Protein AF-A0A163LPB7-F1 (afdb_monomer)

Radius of gyration: 35.56 Å; Cα contacts (8 Å, |Δi|>4): 806; chains: 1; bounding box: 101×109×84 Å

pLDDT: mean 83.81, std 19.21, range [30.3, 98.81]

Secondary structure (DSSP, 8-state):
-HHHHHHHHHHHHHHHHHHHHHHHHHHHHHHHHHHHHHS--BTT--HHHHHHHHHHHHHTT--EEES-TT-TT-EEEEEEESS-EEEEEE---BBTTTBSTT-HHHHHHHHHHHHHHHHHHHHHHT-SEEEEEEE---TTTT-HHHHHHHTT-S-TTEEEEEEEEE--HHHH-SSTTS-SEEEE----EEEEEEEEEE-B--BTTT-GGG-B-HHHHHHHHHHHHHHHGGGS-TT-EEEEEEEE--S-TTB---EEEEEEEEEESSHHHHHHHHHHHHHHHHHHHHHHTPEEEEEEPPPBPPP---HHHHHHHHHHHHHTT--EEEE--S------THHHHHHHS-EEEEEE--S---S-TTSPPPPPPPPPPPPP----PPPPPPPPPPPPHHHHHHHHHHHHHHHHHHHHHHHHHHHHHHHHHHHHHHHHHHHHHHHHHHHHHHHHHHHHHHHHHHHHHHHHHHHHHTS------

Structure (mmCIF, N/CA/C/O backbone):
data_AF-A0A163LPB7-F1
#
_entry.id   AF-A0A163LPB7-F1
#
loop_
_atom_site.group_PDB
_atom_site.id
_atom_site.type_symbol
_atom_site.label_atom_id
_atom_site.label_alt_id
_atom_site.label_comp_id
_atom_site.label_asym_id
_atom_site.label_entity_id
_atom_site.label_seq_id
_atom_site.pdbx_PDB_ins_code
_atom_site.Cartn_x
_atom_site.Cartn_y
_atom_site.Cartn_z
_atom_site.occupancy
_atom_site.B_iso_or_equiv
_atom_site.auth_seq_id
_atom_site.auth_comp_id
_atom_site.auth_asym_id
_atom_site.auth_atom_id
_atom_site.pdbx_PDB_model_num
ATOM 1 N N . MET A 1 1 ? -35.235 18.318 21.978 1.00 44.47 1 MET A N 1
ATOM 2 C CA . MET A 1 1 ? -34.161 18.468 22.989 1.00 44.47 1 MET A CA 1
ATOM 3 C C . MET A 1 1 ? -33.847 17.168 23.742 1.00 44.47 1 MET A C 1
ATOM 5 O O . MET A 1 1 ? -32.680 16.948 24.021 1.00 44.47 1 MET A O 1
ATOM 9 N N . GLY A 1 2 ? -34.813 16.271 24.009 1.00 43.28 2 GLY A N 1
ATOM 10 C CA . GLY A 1 2 ? -34.555 15.006 24.730 1.00 43.28 2 GLY A CA 1
ATOM 11 C C . GLY A 1 2 ? -33.646 13.982 24.024 1.00 43.28 2 GLY A C 1
ATOM 12 O O . GLY A 1 2 ? -32.804 13.388 24.683 1.00 43.28 2 GLY A O 1
ATOM 13 N N . SER A 1 3 ? -33.740 13.809 22.697 1.00 51.72 3 SER A N 1
ATOM 14 C CA . SER A 1 3 ? -32.984 12.768 21.963 1.00 51.72 3 SER A CA 1
ATOM 15 C C . SER A 1 3 ? -31.506 13.093 21.685 1.00 51.72 3 SER A C 1
ATOM 17 O O . SER A 1 3 ? -30.689 12.191 21.513 1.00 51.72 3 SER A O 1
ATOM 19 N N . GLN A 1 4 ? -31.134 14.376 21.638 1.00 51.25 4 GLN A N 1
ATOM 20 C CA . GLN A 1 4 ? -29.737 14.792 21.444 1.00 51.25 4 GLN A CA 1
ATOM 21 C C . GLN A 1 4 ? -28.912 14.651 22.733 1.00 51.25 4 GLN A C 1
ATOM 23 O O . GLN A 1 4 ? -27.733 14.309 22.661 1.00 51.25 4 GLN A O 1
ATOM 28 N N . ASN A 1 5 ? -29.532 14.852 23.903 1.00 58.31 5 ASN A N 1
ATOM 29 C CA . ASN A 1 5 ? -28.874 14.652 25.197 1.00 58.31 5 ASN A CA 1
ATOM 30 C C . ASN A 1 5 ? -28.609 13.168 25.488 1.00 58.31 5 ASN A C 1
ATOM 32 O O . ASN A 1 5 ? -27.551 12.842 26.015 1.00 58.31 5 ASN A O 1
ATOM 36 N N . THR A 1 6 ? -29.506 12.263 25.085 1.00 62.94 6 THR A N 1
ATOM 37 C CA . THR A 1 6 ? -29.306 10.813 25.251 1.00 62.94 6 THR A CA 1
ATOM 38 C C . THR A 1 6 ? -28.195 10.264 24.355 1.00 62.94 6 THR A C 1
ATOM 40 O O . THR A 1 6 ? -27.442 9.397 24.781 1.00 62.94 6 THR A O 1
ATOM 43 N N . CYS A 1 7 ? -28.047 10.789 23.133 1.00 64.69 7 CYS A N 1
ATOM 44 C CA . CYS A 1 7 ? -26.967 10.390 22.224 1.00 64.69 7 CYS A CA 1
ATOM 45 C C . CYS A 1 7 ? -25.590 10.855 22.731 1.00 64.69 7 CYS A C 1
ATOM 47 O O . CYS A 1 7 ? -24.638 10.078 22.742 1.00 64.69 7 CYS A O 1
ATOM 49 N N . LYS A 1 8 ? -25.492 12.098 23.225 1.00 72.38 8 LYS A N 1
ATOM 50 C CA . LYS A 1 8 ? -24.254 12.616 23.831 1.00 72.38 8 LYS A CA 1
ATOM 51 C C . LYS A 1 8 ? -23.832 11.831 25.075 1.00 72.38 8 LYS A C 1
ATOM 53 O O . LYS A 1 8 ? -22.656 11.521 25.213 1.00 72.38 8 LYS A O 1
ATOM 58 N N . ASP A 1 9 ? -24.777 11.486 25.947 1.00 78.06 9 ASP A N 1
ATOM 59 C CA . ASP A 1 9 ? -24.501 10.688 27.148 1.00 78.06 9 ASP A CA 1
ATOM 60 C C . ASP A 1 9 ? -24.042 9.258 26.804 1.00 78.06 9 ASP A C 1
ATOM 62 O O . ASP A 1 9 ? -23.112 8.734 27.415 1.00 78.06 9 ASP A O 1
ATOM 66 N N . ALA A 1 10 ? -24.633 8.640 25.774 1.00 78.69 10 ALA A N 1
ATOM 67 C CA . ALA A 1 10 ? -24.192 7.337 25.278 1.00 78.69 10 ALA A CA 1
ATOM 68 C C . ALA A 1 10 ? -22.762 7.382 24.712 1.00 78.69 10 ALA A C 1
ATOM 70 O O . ALA A 1 10 ? -21.959 6.510 25.036 1.00 78.69 10 ALA A O 1
ATOM 71 N N . LEU A 1 11 ? -22.425 8.414 23.930 1.00 82.38 11 LEU A N 1
ATOM 72 C CA . LEU A 1 11 ? -21.077 8.603 23.384 1.00 82.38 11 LEU A CA 1
ATOM 73 C C . LEU A 1 11 ? -20.025 8.782 24.484 1.00 82.38 11 LEU A C 1
ATOM 75 O O . LEU A 1 11 ? -18.964 8.167 24.420 1.00 82.38 11 LEU A O 1
ATOM 79 N N . GLU A 1 12 ? -20.316 9.575 25.515 1.00 84.38 12 GLU A N 1
ATOM 80 C CA . GLU A 1 12 ? -19.371 9.782 26.616 1.00 84.38 12 GLU A CA 1
ATOM 81 C C . GLU A 1 12 ? -19.152 8.496 27.428 1.00 84.38 12 GLU A C 1
ATOM 83 O O . GLU A 1 12 ? -18.019 8.130 27.738 1.00 84.38 12 GLU A O 1
ATOM 88 N N . LYS A 1 13 ? -20.221 7.732 27.687 1.00 86.94 13 LYS A N 1
ATOM 89 C CA . LYS A 1 13 ? -20.110 6.399 28.300 1.00 86.94 13 LYS A CA 1
ATOM 90 C C . LYS A 1 13 ? -19.302 5.436 27.430 1.00 86.94 13 LYS A C 1
ATOM 92 O O . LYS A 1 13 ? -18.442 4.730 27.953 1.00 86.94 13 LYS A O 1
ATOM 97 N N . SER A 1 14 ? -19.515 5.453 26.113 1.00 88.69 14 SER A N 1
ATOM 98 C CA . SER A 1 14 ? -18.730 4.655 25.166 1.00 88.69 14 SER A CA 1
ATOM 99 C C . SER A 1 14 ? -17.243 5.012 25.218 1.00 88.69 14 SER A C 1
ATOM 101 O O . SER A 1 14 ? -16.417 4.107 25.217 1.00 88.69 14 SER A O 1
ATOM 103 N N . ARG A 1 15 ? -16.875 6.296 25.340 1.00 87.12 15 ARG A N 1
ATOM 104 C CA . ARG A 1 15 ? -15.466 6.716 25.480 1.00 87.12 15 ARG A CA 1
ATOM 105 C C . ARG A 1 15 ? -14.807 6.130 26.726 1.00 87.12 15 ARG A C 1
ATOM 107 O O . ARG A 1 15 ? -13.676 5.656 26.649 1.00 87.12 15 ARG A O 1
ATOM 114 N N . VAL A 1 16 ? -15.517 6.110 27.856 1.00 89.81 16 VAL A N 1
ATOM 115 C CA . VAL A 1 16 ? -15.021 5.498 29.101 1.00 89.81 16 VAL A CA 1
ATOM 116 C C . VAL A 1 16 ? -14.830 3.987 28.939 1.00 89.81 16 VAL A C 1
ATOM 118 O O . VAL A 1 16 ? -13.805 3.446 29.364 1.00 89.81 16 VAL A O 1
ATOM 121 N N . ILE A 1 17 ? -15.778 3.300 28.293 1.00 92.94 17 ILE A N 1
ATOM 122 C CA . ILE A 1 17 ? -15.673 1.859 28.013 1.00 92.94 17 ILE A CA 1
ATOM 123 C C . ILE A 1 17 ? -14.484 1.582 27.093 1.00 92.94 17 ILE A C 1
ATOM 125 O O . ILE A 1 17 ? -13.668 0.718 27.396 1.00 92.94 17 ILE A O 1
ATOM 129 N N . VAL A 1 18 ? -14.335 2.351 26.014 1.00 91.00 18 VAL A N 1
ATOM 130 C CA . VAL A 1 18 ? -13.219 2.220 25.071 1.00 91.00 18 VAL A CA 1
ATOM 131 C C . VAL A 1 18 ? -11.880 2.394 25.787 1.00 91.00 18 VAL A C 1
ATOM 133 O O . VAL A 1 18 ? -11.026 1.515 25.694 1.00 91.00 18 VAL A O 1
ATOM 136 N N . ALA A 1 19 ? -11.708 3.474 26.554 1.00 89.12 19 ALA A N 1
ATOM 137 C CA . ALA A 1 19 ? -10.457 3.749 27.260 1.00 89.12 19 ALA A CA 1
ATOM 138 C C . ALA A 1 19 ? -10.112 2.652 28.280 1.00 89.12 19 ALA A C 1
ATOM 140 O O . ALA A 1 19 ? -8.990 2.150 28.291 1.00 89.12 19 ALA A O 1
ATOM 141 N N . SER A 1 20 ? -11.084 2.235 29.097 1.00 94.06 20 SER A N 1
ATOM 142 C CA . SER A 1 20 ? -10.870 1.181 30.098 1.00 94.06 20 SER A CA 1
ATOM 143 C C . SER A 1 20 ? -10.610 -0.194 29.476 1.00 94.06 20 SER A C 1
ATOM 145 O O . SER A 1 20 ? -9.792 -0.949 29.998 1.00 94.06 20 SER A O 1
ATOM 147 N N . THR A 1 21 ? -11.243 -0.506 28.340 1.00 96.06 21 THR A N 1
ATOM 148 C CA . THR A 1 21 ? -11.001 -1.753 27.595 1.00 96.06 21 THR A CA 1
ATOM 149 C C . THR A 1 21 ? -9.580 -1.791 27.042 1.00 96.06 21 THR A C 1
ATOM 151 O O . THR A 1 21 ? -8.904 -2.812 27.157 1.00 96.06 21 THR A O 1
ATOM 154 N N . ILE A 1 22 ? -9.101 -0.675 26.484 1.00 93.38 22 ILE A N 1
ATOM 155 C CA . ILE A 1 22 ? -7.730 -0.568 25.970 1.00 93.38 22 ILE A CA 1
ATOM 156 C C . ILE A 1 22 ? -6.716 -0.670 27.117 1.00 93.38 22 ILE A C 1
ATOM 158 O O . ILE A 1 22 ? -5.790 -1.472 27.016 1.00 93.38 22 ILE A O 1
ATOM 162 N N . ASP A 1 23 ? -6.919 0.057 28.225 1.00 94.31 23 ASP A N 1
ATOM 163 C CA . ASP A 1 23 ? -6.049 -0.017 29.412 1.00 94.31 23 ASP A CA 1
ATOM 164 C C . ASP A 1 23 ? -5.970 -1.462 29.960 1.00 94.31 23 ASP A C 1
ATOM 166 O O . ASP A 1 23 ? -4.896 -1.937 30.329 1.00 94.31 23 ASP A O 1
ATOM 170 N N . ALA A 1 24 ? -7.088 -2.199 29.977 1.00 96.06 24 ALA A N 1
ATOM 171 C CA . ALA A 1 24 ? -7.117 -3.596 30.416 1.00 96.06 24 ALA A CA 1
ATOM 172 C C . ALA A 1 24 ? -6.417 -4.558 29.434 1.00 96.06 24 ALA A C 1
ATOM 174 O O . ALA A 1 24 ? -5.848 -5.570 29.851 1.00 96.06 24 ALA A O 1
ATOM 175 N N . ALA A 1 25 ? -6.449 -4.253 28.135 1.00 95.69 25 ALA A N 1
ATOM 176 C CA . ALA A 1 25 ? -5.831 -5.061 27.088 1.00 95.69 25 ALA A CA 1
ATOM 177 C C . ALA A 1 25 ? -4.336 -4.759 26.867 1.00 95.69 25 ALA A C 1
ATOM 179 O O . ALA A 1 25 ? -3.659 -5.548 26.201 1.00 95.69 25 ALA A O 1
ATOM 180 N N . ASP A 1 26 ? -3.809 -3.671 27.441 1.00 93.69 26 ASP A N 1
ATOM 181 C CA . ASP A 1 26 ? -2.467 -3.119 27.199 1.00 93.69 26 ASP A CA 1
ATOM 182 C C . ASP A 1 26 ? -1.349 -4.174 27.224 1.00 93.69 26 ASP A C 1
ATOM 184 O O . ASP A 1 26 ? -0.587 -4.324 26.268 1.00 93.69 26 ASP A O 1
ATOM 188 N N . THR A 1 27 ? -1.304 -5.009 28.266 1.00 97.25 27 THR A N 1
ATOM 189 C CA . THR A 1 27 ? -0.276 -6.059 28.382 1.00 97.25 27 THR A CA 1
ATOM 190 C C . THR A 1 27 ? -0.357 -7.089 27.248 1.00 97.25 27 THR A C 1
ATOM 192 O O . THR A 1 27 ? 0.671 -7.595 26.794 1.00 97.25 27 THR A O 1
ATOM 195 N N . GLY A 1 28 ? -1.564 -7.436 26.794 1.00 97.56 28 GLY A N 1
ATOM 196 C CA . GLY A 1 28 ? -1.770 -8.355 25.673 1.00 97.56 28 GLY A CA 1
ATOM 197 C C . GLY A 1 28 ? -1.369 -7.721 24.343 1.00 97.56 28 GLY A C 1
ATOM 198 O O . GLY A 1 28 ? -0.601 -8.315 23.585 1.00 97.56 28 GLY A O 1
ATOM 199 N N . LEU A 1 29 ? -1.804 -6.482 24.114 1.00 97.44 29 LEU A N 1
ATOM 200 C CA . LEU A 1 29 ? -1.470 -5.690 22.931 1.00 97.44 29 LEU A CA 1
ATOM 201 C C . LEU A 1 29 ? 0.044 -5.487 22.797 1.00 97.44 29 LEU A C 1
ATOM 203 O O . LEU A 1 29 ? 0.609 -5.742 21.735 1.00 97.44 29 LEU A O 1
ATOM 207 N N . HIS A 1 30 ? 0.735 -5.133 23.883 1.00 97.38 30 HIS A N 1
ATOM 208 C CA . HIS A 1 30 ? 2.188 -4.962 23.881 1.00 97.38 30 HIS A CA 1
ATOM 209 C C . HIS A 1 30 ? 2.929 -6.281 23.598 1.00 97.38 30 HIS A C 1
ATOM 211 O O . HIS A 1 30 ? 3.980 -6.284 22.950 1.00 97.38 30 HIS A O 1
ATOM 217 N N . LYS A 1 31 ? 2.410 -7.425 24.065 1.00 98.19 31 LYS A N 1
ATOM 218 C CA . LYS A 1 31 ? 2.990 -8.739 23.740 1.00 98.19 31 LYS A CA 1
ATOM 219 C C . LYS A 1 31 ? 2.866 -9.051 22.251 1.00 98.19 31 LYS A C 1
ATOM 221 O O . LYS A 1 31 ? 3.859 -9.464 21.658 1.00 98.19 31 LYS A O 1
ATOM 226 N N . VAL A 1 32 ? 1.694 -8.815 21.655 1.00 98.31 32 VAL A N 1
ATOM 227 C CA . VAL A 1 32 ? 1.476 -8.980 20.208 1.00 98.31 32 VAL A CA 1
ATOM 228 C C . VAL A 1 32 ? 2.399 -8.050 19.426 1.00 98.31 32 VAL A C 1
ATOM 230 O O . VAL A 1 32 ? 3.151 -8.520 18.576 1.00 98.31 32 VAL A O 1
ATOM 233 N N . ASN A 1 33 ? 2.424 -6.759 19.766 1.00 98.12 33 ASN A N 1
ATOM 234 C CA . ASN A 1 33 ? 3.271 -5.775 19.097 1.00 98.12 33 ASN A CA 1
ATOM 235 C C . ASN A 1 33 ? 4.748 -6.184 19.098 1.00 98.12 33 ASN A C 1
ATOM 237 O O . ASN A 1 33 ? 5.393 -6.194 18.050 1.00 98.12 33 ASN A O 1
ATOM 241 N N . LYS A 1 34 ? 5.268 -6.553 20.276 1.00 97.81 34 LYS A N 1
ATOM 242 C CA . LYS A 1 34 ? 6.659 -6.974 20.434 1.00 97.81 34 LYS A CA 1
ATOM 243 C C . LYS A 1 34 ? 6.948 -8.235 19.626 1.00 97.81 34 LYS A C 1
ATOM 245 O O . LYS A 1 34 ? 7.989 -8.290 18.986 1.00 97.81 34 LYS A O 1
ATOM 250 N N . ALA A 1 35 ? 6.044 -9.215 19.640 1.00 98.19 35 ALA A N 1
ATOM 251 C CA . ALA A 1 35 ? 6.213 -10.456 18.892 1.00 98.19 35 ALA A CA 1
ATOM 252 C C . ALA A 1 35 ? 6.293 -10.211 17.379 1.00 98.19 35 ALA A C 1
ATOM 254 O O . ALA A 1 35 ? 7.207 -10.736 16.748 1.00 98.19 35 ALA A O 1
ATOM 255 N N . LEU A 1 36 ? 5.395 -9.390 16.823 1.00 97.56 36 LEU A N 1
ATOM 256 C CA . LEU A 1 36 ? 5.439 -8.981 15.414 1.00 97.56 36 LEU A CA 1
ATOM 257 C C . LEU A 1 36 ? 6.748 -8.242 15.111 1.00 97.56 36 LEU A C 1
ATOM 259 O O . LEU A 1 36 ? 7.497 -8.640 14.228 1.00 97.56 36 LEU A O 1
ATOM 263 N N . HIS A 1 37 ? 7.084 -7.226 15.912 1.00 97.12 37 HIS A N 1
ATOM 264 C CA . HIS A 1 37 ? 8.291 -6.424 15.706 1.00 97.12 37 HIS A CA 1
ATOM 265 C C . HIS A 1 37 ? 9.581 -7.261 15.690 1.00 97.12 37 HIS A C 1
ATOM 267 O O . HIS A 1 37 ? 10.480 -6.995 14.898 1.00 97.12 37 HIS A O 1
ATOM 273 N N . THR A 1 38 ? 9.700 -8.263 16.568 1.00 96.94 38 THR A N 1
ATOM 274 C CA . THR A 1 38 ? 10.905 -9.105 16.655 1.00 96.94 38 THR A CA 1
ATOM 275 C C . THR A 1 38 ? 10.963 -10.223 15.617 1.00 96.94 38 THR A C 1
ATOM 277 O O . THR A 1 38 ? 12.021 -10.829 15.473 1.00 96.94 38 THR A O 1
ATOM 280 N N . ASN A 1 39 ? 9.862 -10.517 14.921 1.00 97.31 39 ASN A N 1
ATOM 281 C CA . ASN A 1 39 ? 9.778 -11.590 13.927 1.00 97.31 39 ASN A CA 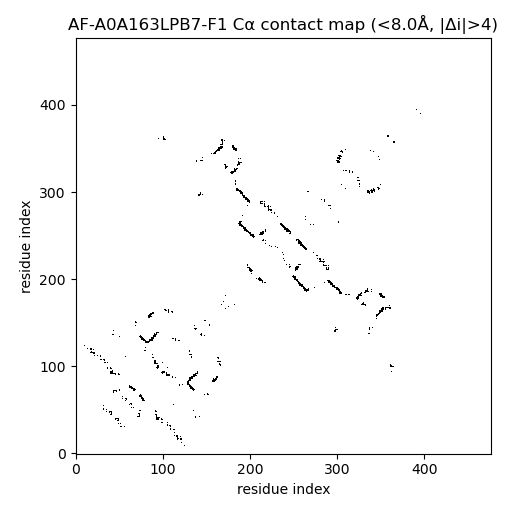1
ATOM 282 C C . ASN A 1 39 ? 9.173 -11.043 12.621 1.00 97.31 39 ASN A C 1
ATOM 284 O O . ASN A 1 39 ? 8.054 -11.417 12.270 1.00 97.31 39 ASN A O 1
ATOM 288 N N . PRO A 1 40 ? 9.877 -10.127 11.930 1.00 97.19 40 PRO A N 1
ATOM 289 C CA . PRO A 1 40 ? 9.374 -9.529 10.702 1.00 97.19 40 PRO A CA 1
ATOM 290 C C . PRO A 1 40 ? 9.260 -10.576 9.589 1.00 97.19 40 PRO A C 1
ATOM 292 O O . PRO A 1 40 ? 10.214 -11.305 9.312 1.00 97.19 40 PRO A O 1
ATOM 295 N N . GLU A 1 41 ? 8.116 -10.602 8.911 1.00 97.75 41 GLU A N 1
ATOM 296 C CA . GLU A 1 41 ? 7.845 -11.480 7.771 1.00 97.75 41 GLU A CA 1
ATOM 297 C C . GLU A 1 41 ? 7.434 -10.657 6.549 1.00 97.75 41 GLU A C 1
ATOM 299 O O . GLU A 1 41 ? 6.733 -9.654 6.666 1.00 97.75 41 GLU A O 1
ATOM 304 N N . LEU A 1 42 ? 7.890 -11.069 5.368 1.00 97.25 42 LEU A N 1
ATOM 305 C CA . LEU A 1 42 ? 7.667 -10.329 4.127 1.00 97.25 42 LEU A CA 1
ATOM 306 C C . LEU A 1 42 ? 6.251 -10.527 3.582 1.00 97.25 42 LEU A C 1
ATOM 308 O O . LEU A 1 42 ? 5.546 -11.461 3.961 1.00 97.25 42 LEU A O 1
ATOM 312 N N . ALA A 1 43 ? 5.889 -9.680 2.619 1.00 96.12 43 ALA A N 1
ATOM 313 C CA . ALA A 1 43 ? 4.654 -9.770 1.853 1.00 96.12 43 ALA A CA 1
ATOM 314 C C . ALA A 1 43 ? 4.313 -11.219 1.427 1.00 96.12 43 ALA A C 1
ATOM 316 O O . ALA A 1 43 ? 5.097 -11.876 0.736 1.00 96.12 43 ALA A O 1
ATOM 317 N N . TYR A 1 44 ? 3.119 -11.681 1.809 1.00 97.19 44 TYR A N 1
ATOM 318 C CA . TYR A 1 44 ? 2.566 -13.033 1.621 1.00 97.19 44 TYR A CA 1
ATOM 319 C C . TYR A 1 44 ? 3.255 -14.174 2.380 1.00 97.19 44 TYR A C 1
ATOM 321 O O . TYR A 1 44 ? 2.950 -15.339 2.129 1.00 97.19 44 TYR A O 1
ATOM 329 N N . GLN A 1 45 ? 4.172 -13.867 3.292 1.00 97.75 45 GLN A N 1
ATOM 330 C CA . GLN A 1 45 ? 4.865 -14.844 4.136 1.00 97.75 45 GLN A CA 1
ATOM 331 C C . GLN A 1 45 ? 4.605 -14.601 5.627 1.00 97.75 45 GLN A C 1
ATOM 333 O O . GLN A 1 45 ? 5.283 -15.185 6.465 1.00 97.75 45 GLN A O 1
ATOM 338 N N . GLU A 1 46 ? 3.627 -13.758 5.964 1.00 97.75 46 GLU A N 1
ATOM 339 C CA . GLU A 1 46 ? 3.303 -13.277 7.312 1.00 97.75 46 GLU A CA 1
ATOM 340 C C . GLU A 1 46 ? 2.598 -14.326 8.198 1.00 97.75 46 GLU A C 1
ATOM 342 O O . GLU A 1 46 ? 1.594 -14.044 8.860 1.00 97.75 46 GLU A O 1
ATOM 347 N N . HIS A 1 47 ? 3.069 -15.574 8.182 1.00 98.50 47 HIS A N 1
ATOM 348 C CA . HIS A 1 47 ? 2.436 -16.698 8.867 1.00 98.50 47 HIS A CA 1
ATOM 349 C C . HIS A 1 47 ? 2.529 -16.597 10.395 1.00 98.50 47 HIS A C 1
ATOM 351 O O . HIS A 1 47 ? 1.546 -16.881 11.088 1.00 98.50 47 HIS A O 1
ATOM 357 N N . PHE A 1 48 ? 3.678 -16.186 10.934 1.00 98.56 48 PHE A N 1
ATOM 358 C CA . PHE A 1 48 ? 3.867 -15.934 12.359 1.00 98.56 48 PHE A CA 1
ATOM 359 C C . PHE A 1 48 ? 3.020 -14.750 12.828 1.00 98.56 48 PHE A C 1
ATOM 361 O O . PHE A 1 48 ? 2.328 -14.865 13.847 1.00 98.56 48 PHE A O 1
ATOM 368 N N . ALA A 1 49 ? 3.021 -13.637 12.088 1.00 98.31 49 ALA A N 1
ATOM 369 C CA . ALA A 1 49 ? 2.198 -12.474 12.418 1.00 98.31 49 ALA A CA 1
ATOM 370 C C . ALA A 1 49 ? 0.702 -12.833 12.402 1.00 98.31 49 ALA A C 1
ATOM 372 O O . ALA A 1 49 ? 0.003 -12.623 13.398 1.00 98.31 49 ALA A O 1
ATOM 373 N N . HIS A 1 50 ? 0.232 -13.481 11.332 1.00 98.75 50 HIS A N 1
ATOM 374 C CA . HIS A 1 50 ? -1.137 -13.985 11.207 1.00 98.75 50 HIS A CA 1
ATOM 375 C C . HIS A 1 50 ? -1.516 -14.907 12.375 1.00 98.75 50 HIS A C 1
ATOM 377 O O . HIS A 1 50 ? -2.546 -14.712 13.028 1.00 98.75 50 HIS A O 1
ATOM 383 N N . GLN A 1 51 ? -0.687 -15.905 12.692 1.00 98.75 51 GLN A N 1
ATOM 384 C CA . GLN A 1 51 ? -0.981 -16.837 13.779 1.00 98.75 51 GLN A CA 1
ATOM 385 C C . GLN A 1 51 ? -0.998 -16.133 15.141 1.00 98.75 51 GLN A C 1
ATOM 387 O O . GLN A 1 51 ? -1.860 -16.438 15.968 1.00 98.75 51 GLN A O 1
ATOM 392 N N . THR A 1 52 ? -0.095 -15.180 15.374 1.00 98.75 52 THR A N 1
ATOM 393 C CA . THR A 1 52 ? -0.018 -14.407 16.622 1.00 98.75 52 THR A CA 1
ATOM 394 C C . THR A 1 52 ? -1.278 -13.570 16.830 1.00 98.75 52 THR A C 1
ATOM 396 O O . THR A 1 52 ? -1.912 -13.668 17.883 1.00 98.75 52 THR A O 1
ATOM 399 N N . ILE A 1 53 ? -1.687 -12.800 15.815 1.00 98.75 53 ILE A N 1
ATOM 400 C CA . ILE A 1 53 ? -2.874 -11.937 15.886 1.00 98.75 53 ILE A CA 1
ATOM 401 C C . ILE A 1 53 ? -4.139 -12.778 16.072 1.00 98.75 53 ILE A C 1
ATOM 403 O O . ILE A 1 53 ? -4.931 -12.537 16.985 1.00 98.75 53 ILE A O 1
ATOM 407 N N . THR A 1 54 ? -4.320 -13.799 15.233 1.00 98.81 54 THR A N 1
ATOM 408 C CA . THR A 1 54 ? -5.540 -14.613 15.254 1.00 98.81 54 THR A CA 1
ATOM 409 C C . THR A 1 54 ? -5.668 -15.423 16.542 1.00 98.81 54 THR A C 1
ATOM 411 O O . THR A 1 54 ? -6.774 -15.567 17.063 1.00 98.81 54 THR A O 1
ATOM 414 N N . SER A 1 55 ? -4.557 -15.907 17.107 1.00 98.75 55 SER A N 1
ATOM 415 C CA . SER A 1 55 ? -4.564 -16.598 18.404 1.00 98.75 55 SER A CA 1
ATOM 416 C C . SER A 1 55 ? -4.904 -15.650 19.550 1.00 98.75 55 SER A C 1
ATOM 418 O O . SER A 1 55 ? -5.675 -16.024 20.432 1.00 98.75 55 SER A O 1
ATOM 420 N N . TYR A 1 56 ? -4.383 -14.419 19.527 1.00 98.75 56 TYR A N 1
ATOM 421 C CA . TYR A 1 56 ? -4.719 -13.414 20.532 1.00 98.75 56 TYR A CA 1
ATOM 422 C C . TYR A 1 56 ? -6.210 -13.061 20.497 1.00 98.75 56 TYR A C 1
ATOM 424 O O . TYR A 1 56 ? -6.878 -13.171 21.523 1.00 98.75 56 TYR A O 1
ATOM 432 N N . LEU A 1 57 ? -6.765 -12.750 19.322 1.00 98.75 57 LEU A N 1
ATOM 433 C CA . LEU A 1 57 ? -8.199 -12.479 19.166 1.00 98.75 57 LEU A CA 1
ATOM 434 C C . LEU A 1 57 ? -9.065 -13.674 19.601 1.00 98.75 57 LEU A C 1
ATOM 436 O O . LEU A 1 57 ? -10.030 -13.496 20.342 1.00 98.75 57 LEU A O 1
ATOM 440 N N . SER A 1 58 ? -8.683 -14.899 19.225 1.00 98.62 58 SER A N 1
ATOM 441 C CA . SER A 1 58 ? -9.397 -16.115 19.652 1.00 98.62 58 SER A CA 1
ATOM 442 C C . SER A 1 58 ? -9.360 -16.296 21.174 1.00 98.62 58 SER A C 1
ATOM 444 O O . SER A 1 58 ? -10.352 -16.700 21.773 1.00 98.62 58 SER A O 1
ATOM 446 N N . SER A 1 59 ? -8.239 -15.959 21.827 1.00 98.25 59 SER A N 1
ATOM 447 C CA . SER A 1 59 ? -8.106 -16.042 23.291 1.00 98.25 59 SER A CA 1
ATOM 448 C C . SER A 1 59 ? -9.015 -15.064 24.044 1.00 98.25 59 SER A C 1
ATOM 450 O O . SER A 1 59 ? -9.349 -15.307 25.201 1.00 98.25 59 SER A O 1
ATOM 452 N N . LEU A 1 60 ? -9.449 -13.990 23.377 1.00 97.69 60 LEU A N 1
ATOM 453 C CA . LEU A 1 60 ? -10.441 -13.041 23.886 1.00 97.69 60 LEU A CA 1
ATOM 454 C C . LEU A 1 60 ? -11.889 -13.486 23.602 1.00 97.69 60 LEU A C 1
ATOM 456 O O . LEU A 1 60 ? -12.826 -12.799 24.001 1.00 97.69 60 LEU A O 1
ATOM 460 N N . GLY A 1 61 ? -12.082 -14.631 22.939 1.00 97.81 61 GLY A N 1
ATOM 461 C CA . GLY A 1 61 ? -13.394 -15.214 22.653 1.00 97.81 61 GLY A CA 1
ATOM 462 C C . GLY A 1 61 ? -14.042 -14.753 21.346 1.00 97.81 61 GLY A C 1
ATOM 463 O O . GLY A 1 61 ? -15.226 -15.019 21.145 1.00 97.81 61 GLY A O 1
ATOM 464 N N . PHE A 1 62 ? -13.308 -14.076 20.458 1.00 98.31 62 PHE A N 1
ATOM 465 C CA . PHE A 1 62 ? -13.816 -13.731 19.128 1.00 98.31 62 PHE A CA 1
ATOM 466 C C . PHE A 1 62 ? -13.791 -14.940 18.186 1.00 98.31 62 PHE A C 1
ATOM 468 O O . PHE A 1 62 ? -12.845 -15.729 18.206 1.00 98.31 62 PHE A O 1
ATOM 475 N N . ASP A 1 63 ? -14.804 -15.052 17.324 1.00 98.00 63 ASP A N 1
ATOM 476 C CA . ASP A 1 63 ? -14.819 -16.022 16.226 1.00 98.00 63 ASP A CA 1
ATOM 477 C C . ASP A 1 63 ? -13.926 -15.517 15.085 1.00 98.00 63 ASP A C 1
ATOM 479 O O . ASP A 1 63 ? -14.298 -14.617 14.325 1.00 98.00 63 ASP A O 1
ATOM 483 N N . VAL A 1 64 ? -12.704 -16.048 15.019 1.00 98.69 64 VAL A N 1
ATOM 484 C CA . VAL A 1 64 ? -11.693 -15.640 14.041 1.00 98.69 64 VAL A CA 1
ATOM 485 C C . VAL A 1 64 ? -11.654 -16.634 12.890 1.00 98.69 64 VAL A C 1
ATOM 487 O O . VAL A 1 64 ? -11.194 -17.769 13.039 1.00 98.69 64 VAL A O 1
ATOM 490 N N . LYS A 1 65 ? -12.041 -16.179 11.701 1.00 98.69 65 LYS A N 1
ATOM 491 C CA . LYS A 1 65 ? -11.853 -16.931 10.462 1.00 98.69 65 LYS A CA 1
ATOM 492 C C . LYS A 1 65 ? -10.445 -16.675 9.938 1.00 98.69 65 LYS A C 1
ATOM 494 O O . LYS A 1 65 ? -10.098 -15.547 9.593 1.00 98.69 65 LYS A O 1
ATOM 499 N N . LYS A 1 66 ? -9.634 -17.727 9.890 1.00 98.56 66 LYS A N 1
ATOM 500 C CA . LYS A 1 66 ? -8.258 -17.710 9.373 1.00 98.56 66 LYS A CA 1
ATOM 501 C C . LYS A 1 66 ? -8.225 -18.057 7.886 1.00 98.56 66 LYS A C 1
ATOM 503 O O . LYS A 1 66 ? -9.140 -18.726 7.409 1.00 98.56 66 LYS A O 1
ATOM 508 N N . HIS A 1 67 ? -7.152 -17.672 7.194 1.00 98.12 67 HIS A N 1
ATOM 509 C CA . HIS A 1 67 ? -6.896 -18.036 5.791 1.00 98.12 67 HIS A CA 1
ATOM 510 C C . HIS A 1 67 ? -8.063 -17.663 4.863 1.00 98.12 67 HIS A C 1
ATOM 512 O O . HIS A 1 67 ? -8.576 -18.471 4.086 1.00 98.12 67 HIS A O 1
ATOM 518 N N . THR A 1 68 ? -8.569 -16.446 5.030 1.00 98.06 68 THR A N 1
ATOM 519 C CA . THR A 1 68 ? -9.784 -15.987 4.351 1.00 98.06 68 THR A CA 1
ATOM 520 C C . THR A 1 68 ? -9.498 -15.553 2.915 1.00 98.06 68 THR A C 1
ATOM 522 O O . THR A 1 68 ? -8.356 -15.338 2.531 1.00 98.06 68 THR A O 1
ATOM 525 N N . TYR A 1 69 ? -10.535 -15.430 2.081 1.00 98.00 69 TYR A N 1
ATOM 526 C CA . TYR A 1 69 ? -10.440 -14.740 0.781 1.00 98.00 69 TYR A CA 1
ATOM 527 C C . TYR A 1 69 ? -9.334 -15.241 -0.176 1.00 98.00 69 TYR A C 1
ATOM 529 O O . TYR A 1 69 ? -8.886 -14.507 -1.053 1.00 98.00 69 TYR A O 1
ATOM 537 N N . GLY A 1 70 ? -8.903 -16.498 -0.025 1.00 97.06 70 GLY A N 1
ATOM 538 C CA . GLY A 1 70 ? -7.861 -17.104 -0.856 1.00 97.06 70 GLY A CA 1
ATOM 539 C C . GLY A 1 70 ? -6.438 -16.612 -0.570 1.00 97.06 70 GLY A C 1
ATOM 540 O O . GLY A 1 70 ? -5.564 -16.832 -1.407 1.00 97.06 70 GLY A O 1
ATOM 541 N N . LEU A 1 71 ? -6.192 -15.952 0.569 1.00 97.75 71 LEU A N 1
ATOM 542 C CA . LEU A 1 71 ? -4.854 -15.560 1.014 1.00 97.75 71 LEU A CA 1
ATOM 543 C C . LEU A 1 71 ? -4.489 -16.295 2.309 1.00 97.75 71 LEU A C 1
ATOM 545 O O . LEU A 1 71 ? -5.178 -16.190 3.323 1.00 97.75 71 LEU A O 1
ATOM 549 N N . ASP A 1 72 ? -3.353 -16.993 2.293 1.00 97.94 72 ASP A N 1
ATOM 550 C CA . ASP A 1 72 ? -2.898 -17.824 3.416 1.00 97.94 72 ASP A CA 1
ATOM 551 C C . ASP A 1 72 ? -2.615 -17.028 4.691 1.00 97.94 72 ASP A C 1
ATOM 553 O O . ASP A 1 72 ? -2.578 -17.594 5.780 1.00 97.94 72 ASP A O 1
ATOM 557 N N . THR A 1 73 ? -2.398 -15.723 4.586 1.00 98.25 73 THR A N 1
ATOM 558 C CA . THR A 1 73 ? -2.060 -14.879 5.730 1.00 98.25 73 THR A CA 1
ATOM 559 C C . THR A 1 73 ? -3.134 -13.856 6.049 1.00 98.25 73 THR A C 1
ATOM 561 O O . THR A 1 73 ? -2.902 -13.062 6.950 1.00 98.25 73 THR A O 1
ATOM 564 N N . SER A 1 74 ? -4.313 -13.866 5.410 1.00 98.62 74 SER A N 1
ATOM 565 C CA . SER A 1 74 ? -5.433 -12.993 5.803 1.00 98.62 74 SER A CA 1
ATOM 566 C C . SER A 1 74 ? -6.378 -13.655 6.805 1.00 98.62 74 SER A C 1
ATOM 568 O O . SER A 1 74 ? -6.523 -14.877 6.856 1.00 98.62 74 SER A O 1
ATOM 570 N N . PHE A 1 75 ? -7.074 -12.831 7.586 1.00 98.81 75 PHE A N 1
ATOM 571 C CA . PHE A 1 75 ? -8.077 -13.276 8.552 1.00 98.81 75 PHE A CA 1
ATOM 572 C C . PHE A 1 75 ? -9.221 -12.268 8.658 1.00 98.81 75 PHE A C 1
ATOM 574 O O . PHE A 1 75 ? -9.070 -11.109 8.277 1.00 98.81 75 PHE A O 1
ATOM 581 N N . GLU A 1 76 ? -10.353 -12.678 9.220 1.00 98.56 76 GLU A N 1
ATOM 582 C CA . GLU A 1 76 ? -11.381 -11.746 9.687 1.00 98.56 76 GLU A CA 1
ATOM 583 C C . GLU A 1 76 ? -11.970 -12.185 11.028 1.00 98.56 76 GLU A C 1
ATOM 585 O O . GLU A 1 76 ? -12.050 -13.377 11.324 1.00 98.56 76 GLU A O 1
ATOM 590 N N . ALA A 1 77 ? -12.420 -11.218 11.821 1.00 98.69 77 ALA A N 1
ATOM 591 C CA . ALA A 1 77 ? -13.315 -11.453 12.947 1.00 98.69 77 ALA A CA 1
ATOM 592 C C . ALA A 1 77 ? -14.368 -10.344 12.973 1.00 98.69 77 ALA A C 1
ATOM 594 O O . ALA A 1 77 ? -14.049 -9.178 12.733 1.00 98.69 77 ALA A O 1
ATOM 595 N N . GLU A 1 78 ? -15.620 -10.703 13.243 1.00 98.12 78 GLU A N 1
ATOM 596 C CA . GLU A 1 78 ? -16.747 -9.770 13.256 1.00 98.12 78 GLU A CA 1
ATOM 597 C C . GLU A 1 78 ? -17.497 -9.863 14.584 1.00 98.12 78 GLU A C 1
ATOM 599 O O . GLU A 1 78 ? -17.685 -10.949 15.132 1.00 98.12 78 GLU A O 1
ATOM 604 N N . TYR A 1 79 ? -17.924 -8.713 15.098 1.00 97.75 79 TYR A N 1
ATOM 605 C CA . TYR A 1 79 ? -18.781 -8.616 16.269 1.00 97.75 79 TYR A CA 1
ATOM 606 C C . TYR A 1 79 ? -20.011 -7.760 15.967 1.00 97.75 79 TYR A C 1
ATOM 608 O O . TYR A 1 79 ? -19.926 -6.744 15.271 1.00 97.75 79 TYR A O 1
ATOM 616 N N . GLY A 1 80 ? -21.145 -8.148 16.548 1.00 95.88 80 GLY A N 1
ATOM 617 C CA . GLY A 1 80 ? -22.427 -7.472 16.386 1.00 95.88 80 GLY A CA 1
ATOM 618 C C . GLY A 1 80 ? -23.322 -8.121 15.331 1.00 95.88 80 GLY A C 1
ATOM 619 O O . GLY A 1 80 ? -23.012 -9.165 14.763 1.00 95.88 80 GLY A O 1
ATOM 620 N N . SER A 1 81 ? -24.483 -7.516 15.107 1.00 94.31 81 SER A N 1
ATOM 621 C CA . SER A 1 81 ? -25.465 -7.981 14.130 1.00 94.31 81 SER A CA 1
ATOM 622 C C . SER A 1 81 ? -26.346 -6.823 13.667 1.00 94.31 81 SER A C 1
ATOM 624 O O . SER A 1 81 ? -26.526 -5.834 14.383 1.00 94.31 81 SER A O 1
ATOM 626 N N . GLY A 1 82 ? -26.886 -6.945 12.452 1.00 92.19 82 GLY A N 1
ATOM 627 C CA . GLY A 1 82 ? -27.689 -5.890 11.838 1.00 92.19 82 GLY A CA 1
ATOM 628 C C . GLY A 1 82 ? -26.904 -4.595 11.599 1.00 92.19 82 GLY A C 1
ATOM 629 O O . GLY A 1 82 ? -25.676 -4.550 11.691 1.00 92.19 82 GLY A O 1
ATOM 630 N N . GLY A 1 83 ? -27.626 -3.532 11.251 1.00 92.12 83 GLY A N 1
ATOM 631 C CA . GLY A 1 83 ? -27.076 -2.184 11.136 1.00 92.12 83 GLY A CA 1
ATOM 632 C C . GLY A 1 83 ? -25.868 -2.019 10.199 1.00 92.12 83 GLY A C 1
ATOM 633 O O . GLY A 1 83 ? -25.628 -2.786 9.259 1.00 92.12 83 GLY A O 1
ATOM 634 N N . ARG A 1 84 ? -25.119 -0.943 10.459 1.00 94.62 84 ARG A N 1
ATOM 635 C CA . ARG A 1 84 ? -23.942 -0.528 9.683 1.00 94.62 84 ARG A CA 1
ATOM 636 C C . ARG A 1 84 ? -22.737 -1.407 9.997 1.00 94.62 84 ARG A C 1
ATOM 638 O O . ARG A 1 84 ? -22.518 -1.726 11.160 1.00 94.62 84 ARG A O 1
ATOM 645 N N . LEU A 1 85 ? -21.944 -1.721 8.975 1.00 97.81 85 LEU A N 1
ATOM 646 C CA . LEU A 1 85 ? -20.648 -2.383 9.115 1.00 97.81 85 LEU A CA 1
ATOM 647 C C . LEU A 1 85 ? -19.509 -1.360 9.029 1.00 97.81 85 LEU A C 1
ATOM 649 O O . LEU A 1 85 ? -19.433 -0.607 8.056 1.00 97.81 85 LEU A O 1
ATOM 653 N N . VAL A 1 86 ? -18.612 -1.370 10.014 1.00 98.19 86 VAL A N 1
ATOM 654 C CA . VAL A 1 86 ? -17.313 -0.681 9.957 1.00 98.19 86 VAL A CA 1
ATOM 655 C C . VAL A 1 86 ? -16.200 -1.725 9.935 1.00 98.19 86 VAL A C 1
ATOM 657 O O . VAL A 1 86 ? -16.139 -2.584 10.815 1.00 98.19 86 VAL A O 1
ATOM 660 N N . ILE A 1 87 ? -15.329 -1.652 8.928 1.00 98.69 87 ILE A N 1
ATOM 661 C CA . ILE A 1 87 ? -14.159 -2.527 8.789 1.00 98.69 87 ILE A CA 1
ATOM 662 C C . ILE A 1 87 ? -12.920 -1.795 9.306 1.00 98.69 87 ILE A C 1
ATOM 664 O O . ILE A 1 87 ? -12.685 -0.645 8.950 1.00 98.69 87 ILE A O 1
ATOM 668 N N . ILE A 1 88 ? -12.119 -2.471 10.121 1.00 98.62 88 ILE A N 1
ATOM 669 C CA . ILE A 1 88 ? -10.832 -2.011 10.637 1.00 98.62 88 ILE A CA 1
ATOM 670 C C . ILE A 1 88 ? -9.749 -2.842 9.944 1.00 98.62 88 ILE A C 1
ATOM 672 O O . ILE A 1 88 ? -9.669 -4.054 10.158 1.00 98.62 88 ILE A O 1
ATOM 676 N N . CYS A 1 89 ? -8.953 -2.211 9.084 1.00 98.56 89 CYS A N 1
ATOM 677 C CA . CYS A 1 89 ? -7.899 -2.886 8.326 1.00 98.56 89 CYS A CA 1
ATOM 678 C C . CYS A 1 89 ? -6.615 -2.974 9.159 1.00 98.56 89 CYS A C 1
ATOM 680 O O . CYS A 1 89 ? -6.105 -1.949 9.599 1.00 98.56 89 CYS A O 1
ATOM 682 N N . ALA A 1 90 ? -6.075 -4.182 9.323 1.00 98.06 90 ALA A N 1
ATOM 683 C CA . ALA A 1 90 ? -4.839 -4.441 10.054 1.00 98.06 90 ALA A CA 1
ATOM 684 C C . ALA A 1 90 ? -3.737 -4.931 9.104 1.00 98.06 90 ALA A C 1
ATOM 686 O O . ALA A 1 90 ? -3.826 -6.040 8.581 1.00 98.06 90 ALA A O 1
ATOM 687 N N . GLU A 1 91 ? -2.690 -4.132 8.911 1.00 97.75 91 GLU A N 1
ATOM 688 C CA . GLU A 1 91 ? -1.476 -4.503 8.166 1.00 97.75 91 GLU A CA 1
ATOM 689 C C . GLU A 1 91 ? -0.413 -5.061 9.110 1.00 97.75 91 GLU A C 1
ATOM 691 O O . GLU A 1 91 ? -0.357 -4.659 10.269 1.00 97.75 91 GLU A O 1
ATOM 696 N N . TYR A 1 92 ? 0.413 -5.997 8.638 1.00 97.44 92 TYR A N 1
ATOM 697 C CA . TYR A 1 92 ? 1.419 -6.680 9.469 1.00 97.44 92 TYR A CA 1
ATOM 698 C C . TYR A 1 92 ? 2.553 -7.329 8.666 1.00 97.44 92 TYR A C 1
ATOM 700 O O . TYR A 1 92 ? 3.284 -8.153 9.211 1.00 97.44 92 TYR A O 1
ATOM 708 N N . ASP A 1 93 ? 2.727 -6.979 7.396 1.00 97.44 93 ASP A N 1
ATOM 709 C CA . ASP A 1 93 ? 3.924 -7.344 6.644 1.00 97.44 93 ASP A CA 1
ATOM 710 C C . ASP A 1 93 ? 5.105 -6.428 6.984 1.00 97.44 93 ASP A C 1
ATOM 712 O O . ASP A 1 93 ? 4.955 -5.333 7.530 1.00 97.44 93 ASP A O 1
ATOM 716 N N . ALA A 1 94 ? 6.310 -6.916 6.725 1.00 95.38 94 ALA A N 1
ATOM 717 C CA . ALA A 1 94 ? 7.562 -6.228 6.983 1.00 95.38 94 ALA A CA 1
ATOM 718 C C . ALA A 1 94 ? 8.369 -6.033 5.696 1.00 95.38 94 ALA A C 1
ATOM 720 O O . ALA A 1 94 ? 8.130 -6.666 4.665 1.00 95.38 94 ALA A O 1
ATOM 721 N N . LEU A 1 95 ? 9.381 -5.172 5.785 1.00 90.81 95 LEU A N 1
ATOM 722 C CA . LEU A 1 95 ? 10.291 -4.872 4.688 1.00 90.81 95 LEU A CA 1
ATOM 723 C C . LEU A 1 95 ? 11.557 -5.743 4.749 1.00 90.81 95 LEU A C 1
ATOM 725 O O . LEU A 1 95 ? 12.037 -6.060 5.845 1.00 90.81 95 LEU A O 1
ATOM 729 N N . PRO A 1 96 ? 12.150 -6.090 3.589 1.00 87.88 96 PRO A N 1
ATOM 730 C CA . PRO A 1 96 ? 13.425 -6.799 3.538 1.00 87.88 96 PRO A CA 1
ATOM 731 C C . PRO A 1 96 ? 14.515 -6.057 4.312 1.00 87.88 96 PRO A C 1
ATOM 733 O O . PRO A 1 96 ? 14.666 -4.848 4.160 1.00 87.88 96 PRO A O 1
ATOM 736 N N . GLU A 1 97 ? 15.277 -6.793 5.124 1.00 89.38 97 GLU A N 1
ATOM 737 C CA . GLU A 1 97 ? 16.463 -6.337 5.879 1.00 89.38 97 GLU A CA 1
ATOM 738 C C . GLU A 1 97 ? 16.216 -5.305 6.997 1.00 89.38 97 GLU A C 1
ATOM 740 O O . GLU A 1 97 ? 16.982 -5.264 7.958 1.00 89.38 97 GLU A O 1
ATOM 745 N N . ILE A 1 98 ? 15.147 -4.510 6.919 1.00 89.62 98 ILE A N 1
ATOM 746 C CA . ILE A 1 98 ? 14.850 -3.408 7.853 1.00 89.62 98 ILE A CA 1
ATOM 747 C C . ILE A 1 98 ? 13.601 -3.646 8.716 1.00 89.62 98 ILE A C 1
ATOM 749 O O . ILE A 1 98 ? 13.222 -2.781 9.504 1.00 89.62 98 ILE A O 1
ATOM 753 N N . GLY A 1 99 ? 12.956 -4.808 8.587 1.00 93.94 99 GLY A N 1
ATOM 754 C CA . GLY A 1 99 ? 11.833 -5.216 9.430 1.00 93.94 99 GLY A CA 1
ATOM 755 C C . GLY A 1 99 ? 10.624 -4.282 9.318 1.00 93.94 99 GLY A C 1
ATOM 756 O O . GLY A 1 99 ? 10.305 -3.783 8.239 1.00 93.94 99 GLY A O 1
ATOM 757 N N . HIS A 1 100 ? 9.938 -4.026 10.433 1.00 91.25 100 HIS A N 1
ATOM 758 C CA . HIS A 1 100 ? 8.749 -3.165 10.477 1.00 91.25 100 HIS A CA 1
ATOM 759 C C . HIS A 1 100 ? 9.077 -1.659 10.497 1.00 91.25 100 HIS A C 1
ATOM 761 O O . HIS A 1 100 ? 8.445 -0.893 11.217 1.00 91.25 100 HIS A O 1
ATOM 767 N N . SER A 1 101 ? 10.030 -1.201 9.681 1.00 87.38 101 SER A N 1
ATOM 768 C CA . SER A 1 101 ? 10.379 0.231 9.579 1.00 87.38 101 SER A CA 1
ATOM 769 C C . SER A 1 101 ? 9.256 1.120 9.006 1.00 87.38 101 SER A C 1
ATOM 771 O O . SER A 1 101 ? 9.316 2.344 9.130 1.00 87.38 101 SER A O 1
ATOM 773 N N . CYS A 1 102 ? 8.224 0.524 8.393 1.00 88.25 102 CYS A N 1
ATOM 774 C CA . CYS A 1 102 ? 6.975 1.198 8.012 1.00 88.25 102 CYS A CA 1
ATOM 775 C C . CYS A 1 102 ? 5.939 1.230 9.161 1.00 88.25 102 CYS A C 1
ATOM 777 O O . CYS A 1 102 ? 4.956 1.961 9.123 1.00 88.25 102 CYS A O 1
ATOM 779 N N . GLY A 1 103 ? 6.189 0.483 10.243 1.00 92.69 103 GLY A N 1
ATOM 780 C CA . GLY A 1 103 ? 5.377 0.486 11.458 1.00 92.69 103 GLY A CA 1
ATOM 781 C C . GLY A 1 103 ? 4.144 -0.416 11.414 1.00 92.69 103 GLY A C 1
ATOM 782 O O . GLY A 1 103 ? 3.239 -0.229 12.225 1.00 92.69 103 GLY A O 1
ATOM 783 N N . HIS A 1 104 ? 4.087 -1.414 10.526 1.00 96.12 104 HIS A N 1
ATOM 784 C CA . HIS A 1 104 ? 2.911 -2.290 10.392 1.00 96.12 104 HIS A CA 1
ATOM 785 C C . HIS A 1 104 ? 2.613 -3.088 11.674 1.00 96.12 104 HIS A C 1
ATOM 787 O O . HIS A 1 104 ? 1.459 -3.343 11.994 1.00 96.12 104 HIS A O 1
ATOM 793 N N . ASN A 1 105 ? 3.610 -3.371 12.520 1.00 95.88 105 ASN A N 1
ATOM 794 C CA . ASN A 1 105 ? 3.357 -3.908 13.863 1.00 95.88 105 ASN A CA 1
ATOM 795 C C . ASN A 1 105 ? 2.481 -2.965 14.721 1.00 95.88 105 ASN A C 1
ATOM 797 O O . ASN A 1 105 ? 1.647 -3.435 15.497 1.00 95.88 105 ASN A O 1
ATOM 801 N N . LEU A 1 106 ? 2.647 -1.642 14.592 1.00 95.94 106 LEU A N 1
ATOM 802 C CA . LEU A 1 106 ? 1.821 -0.638 15.271 1.00 95.94 106 LEU A CA 1
ATOM 803 C C . LEU A 1 106 ? 0.431 -0.542 14.633 1.00 95.94 106 LEU A C 1
ATOM 805 O O . LEU A 1 106 ? -0.539 -0.469 15.381 1.00 95.94 106 LEU A O 1
ATOM 809 N N . ILE A 1 107 ? 0.329 -0.621 13.300 1.00 96.56 107 ILE A N 1
ATOM 810 C CA . ILE A 1 107 ? -0.955 -0.653 12.569 1.00 96.56 107 ILE A CA 1
ATOM 811 C C . ILE A 1 107 ? -1.792 -1.859 13.005 1.00 96.56 107 ILE A C 1
ATOM 813 O O . ILE A 1 107 ? -2.964 -1.713 13.355 1.00 96.56 107 ILE A O 1
ATOM 817 N N . ALA A 1 108 ? -1.193 -3.052 13.061 1.00 97.81 108 ALA A N 1
ATOM 818 C CA . ALA A 1 108 ? -1.855 -4.246 13.577 1.00 97.81 108 ALA A CA 1
ATOM 819 C C . ALA A 1 108 ? -2.344 -4.039 15.014 1.00 97.81 108 ALA A C 1
ATOM 821 O O . ALA A 1 108 ? -3.487 -4.348 15.344 1.00 97.81 108 ALA A O 1
ATOM 822 N N . THR A 1 109 ? -1.484 -3.493 15.877 1.00 97.31 109 THR A N 1
ATOM 823 C CA . THR A 1 109 ? -1.785 -3.333 17.306 1.00 97.31 109 THR A CA 1
ATOM 824 C C . THR A 1 109 ? -2.904 -2.320 17.540 1.00 97.31 109 THR A C 1
ATOM 826 O O . THR A 1 109 ? -3.824 -2.608 18.307 1.00 97.31 109 THR A O 1
ATOM 829 N N . SER A 1 110 ? -2.865 -1.165 16.868 1.00 96.25 110 SER A N 1
ATOM 830 C CA . SER A 1 110 ? -3.917 -0.148 16.962 1.00 96.25 110 SER A CA 1
ATOM 831 C C . SER A 1 110 ? -5.244 -0.687 16.432 1.00 96.25 110 SER A C 1
ATOM 833 O O . SER A 1 110 ? -6.264 -0.545 17.097 1.00 96.25 110 SER A O 1
ATOM 835 N N . SER A 1 111 ? -5.221 -1.413 15.314 1.00 98.12 111 SER A N 1
ATOM 836 C CA . SER A 1 111 ? -6.409 -2.034 14.721 1.00 98.12 111 SER A CA 1
ATOM 837 C C . SER A 1 111 ? -7.058 -3.064 15.646 1.00 98.12 111 SER A C 1
ATOM 839 O O . SER A 1 111 ? -8.278 -3.067 15.819 1.00 98.12 111 SER A O 1
ATOM 841 N N . ILE A 1 112 ? -6.248 -3.910 16.294 1.00 98.56 112 ILE A N 1
ATOM 842 C CA . ILE A 1 112 ? -6.727 -4.861 17.303 1.00 98.56 112 ILE A CA 1
ATOM 843 C C . ILE A 1 112 ? -7.343 -4.105 18.484 1.00 98.56 112 ILE A C 1
ATOM 845 O O . ILE A 1 112 ? -8.458 -4.431 18.884 1.00 98.56 112 ILE A O 1
ATOM 849 N N . ALA A 1 113 ? -6.663 -3.080 19.007 1.00 97.88 113 ALA A N 1
ATOM 850 C CA . ALA A 1 113 ? -7.155 -2.269 20.120 1.00 97.88 113 ALA A CA 1
ATOM 851 C C . ALA A 1 113 ? -8.499 -1.590 19.796 1.00 97.88 113 ALA A C 1
ATOM 853 O O . ALA A 1 113 ? -9.425 -1.620 20.608 1.00 97.88 113 ALA A O 1
ATOM 854 N N . THR A 1 114 ? -8.644 -1.029 18.593 1.00 97.19 114 THR A N 1
ATOM 855 C CA . THR A 1 114 ? -9.901 -0.431 18.131 1.00 97.19 114 THR A CA 1
ATOM 856 C C . THR A 1 114 ? -11.007 -1.479 18.036 1.00 97.19 114 THR A C 1
ATOM 858 O O . THR A 1 114 ? -12.106 -1.247 18.536 1.00 97.19 114 THR A O 1
ATOM 861 N N . PHE A 1 115 ? -10.728 -2.648 17.451 1.00 98.50 115 PHE A N 1
ATOM 862 C CA . PHE A 1 115 ? -11.721 -3.712 17.302 1.00 98.50 115 PHE A CA 1
ATOM 863 C C . PHE A 1 115 ? -12.256 -4.200 18.651 1.00 98.50 115 PHE A C 1
ATOM 865 O O . PHE A 1 115 ? -13.471 -4.227 18.848 1.00 98.50 115 PHE A O 1
ATOM 872 N N . ILE A 1 116 ? -11.369 -4.523 19.600 1.00 98.25 116 ILE A N 1
ATOM 873 C CA . ILE A 1 116 ? -11.783 -5.026 20.918 1.00 98.25 116 ILE A CA 1
ATOM 874 C C . ILE A 1 116 ? -12.575 -3.973 21.703 1.00 98.25 116 ILE A C 1
ATOM 876 O O . ILE A 1 116 ? -13.573 -4.304 22.340 1.00 98.25 116 ILE A O 1
ATOM 880 N N . ALA A 1 117 ? -12.173 -2.701 21.622 1.00 96.56 117 ALA A N 1
ATOM 881 C CA . ALA A 1 117 ? -12.807 -1.617 22.361 1.00 96.56 117 ALA A CA 1
ATOM 882 C C . ALA A 1 117 ? -14.201 -1.287 21.816 1.00 96.56 117 ALA A C 1
ATOM 884 O O . ALA A 1 117 ? -15.140 -1.082 22.587 1.00 96.56 117 ALA A O 1
ATOM 885 N N . VAL A 1 118 ? -14.356 -1.280 20.488 1.00 95.38 118 VAL A N 1
ATOM 886 C CA . VAL A 1 118 ? -15.659 -1.080 19.842 1.00 95.38 118 VAL A CA 1
ATOM 887 C C . VAL A 1 118 ? -16.580 -2.266 20.116 1.00 95.38 118 VAL A C 1
ATOM 889 O O . VAL A 1 118 ? -17.741 -2.054 20.461 1.00 95.38 118 VAL A O 1
ATOM 892 N N . ALA A 1 119 ? -16.078 -3.501 20.025 1.00 96.81 119 ALA A N 1
ATOM 893 C CA . ALA A 1 119 ? -16.869 -4.690 20.326 1.00 96.81 119 ALA A CA 1
ATOM 894 C C . ALA A 1 119 ? -17.391 -4.684 21.776 1.00 96.81 119 ALA A C 1
ATOM 896 O O . ALA A 1 119 ? -18.571 -4.953 22.008 1.00 96.81 119 ALA A O 1
ATOM 897 N N . GLU A 1 120 ? -16.555 -4.304 22.748 1.00 96.06 120 GLU A N 1
ATOM 898 C CA . GLU A 1 120 ? -16.969 -4.199 24.151 1.00 96.06 120 GLU A CA 1
ATOM 899 C C . GLU A 1 120 ? -17.992 -3.071 24.371 1.00 96.06 120 GLU A C 1
ATOM 901 O O . GLU A 1 120 ? -19.010 -3.275 25.034 1.00 96.06 120 GLU A O 1
ATOM 906 N N . ALA A 1 121 ? -17.803 -1.903 23.747 1.00 93.88 121 ALA A N 1
ATOM 907 C CA . ALA A 1 121 ? -18.790 -0.823 23.802 1.00 93.88 121 ALA A CA 1
ATOM 908 C C . ALA A 1 121 ? -20.143 -1.246 23.198 1.00 93.88 121 ALA A C 1
ATOM 910 O O . ALA A 1 121 ? -21.196 -0.995 23.790 1.00 93.88 121 ALA A O 1
ATOM 911 N N . MET A 1 122 ? -20.131 -1.944 22.058 1.00 93.38 122 MET A N 1
ATOM 912 C CA . MET A 1 122 ? -21.336 -2.503 21.436 1.00 93.38 122 MET A CA 1
ATOM 913 C C . MET A 1 122 ? -22.036 -3.509 22.353 1.00 93.38 122 MET A C 1
ATOM 915 O O . MET A 1 122 ? -23.260 -3.485 22.475 1.00 93.38 122 MET A O 1
ATOM 919 N N . LYS A 1 123 ? -21.269 -4.366 23.036 1.00 92.69 123 LYS A N 1
ATOM 920 C CA . LYS A 1 123 ? -21.788 -5.344 23.996 1.00 92.69 123 LYS A CA 1
ATOM 921 C C . LYS A 1 123 ? -22.492 -4.684 25.181 1.00 92.69 123 LYS A C 1
ATOM 923 O O . LYS A 1 123 ? -23.586 -5.108 25.540 1.00 92.69 123 LYS A O 1
ATOM 928 N N . GLN A 1 124 ? -21.894 -3.652 25.775 1.00 91.75 124 GLN A N 1
ATOM 929 C CA . GLN A 1 124 ? -22.461 -2.986 26.953 1.00 91.75 124 GLN A CA 1
ATOM 930 C C . GLN A 1 124 ? -23.673 -2.110 26.626 1.00 91.75 124 GLN A C 1
ATOM 932 O O . GLN A 1 124 ? -24.594 -2.003 27.435 1.00 91.75 124 GLN A O 1
ATOM 937 N N . HIS A 1 125 ? -23.689 -1.485 25.448 1.00 87.81 125 HIS A N 1
ATOM 938 C CA . HIS A 1 125 ? -24.785 -0.610 25.030 1.00 87.81 125 HIS A CA 1
ATOM 939 C C . HIS A 1 125 ? -25.912 -1.329 24.281 1.00 87.81 125 HIS A C 1
ATOM 941 O O . HIS A 1 125 ? -26.997 -0.764 24.160 1.00 87.81 125 HIS A O 1
ATOM 947 N N . ASN A 1 126 ? -25.676 -2.553 23.799 1.00 85.50 126 ASN A N 1
ATOM 948 C CA . ASN A 1 126 ? -26.646 -3.374 23.075 1.00 85.50 126 ASN A CA 1
ATOM 949 C C . ASN A 1 126 ? -27.317 -2.634 21.896 1.00 85.50 126 ASN A C 1
ATOM 951 O O . ASN A 1 126 ? -28.541 -2.654 21.757 1.00 85.50 126 ASN A O 1
ATOM 955 N N . PHE A 1 127 ? -26.526 -1.939 21.068 1.00 83.06 127 PHE A N 1
ATOM 956 C CA . PHE A 1 127 ? -27.031 -1.271 19.861 1.00 83.06 127 PHE A CA 1
ATOM 957 C C . PHE A 1 127 ? -26.753 -2.086 18.590 1.00 83.06 127 PHE A C 1
ATOM 959 O O . PHE A 1 127 ? -25.762 -2.809 18.502 1.00 83.06 127 PHE A O 1
ATOM 966 N N . GLU A 1 128 ? -27.632 -1.948 17.594 1.00 90.25 128 GLU A N 1
ATOM 967 C CA . GLU A 1 128 ? -27.520 -2.634 16.301 1.00 90.25 128 GLU A CA 1
ATOM 968 C C . GLU A 1 128 ? -26.362 -2.086 15.454 1.00 90.25 128 GLU A C 1
ATOM 970 O O . GLU A 1 128 ? -26.217 -0.875 15.263 1.00 90.25 128 GLU A O 1
ATOM 975 N N . GLY A 1 129 ? -25.561 -2.983 14.884 1.00 94.94 129 GLY A N 1
ATOM 976 C CA . GLY A 1 129 ? -24.379 -2.645 14.098 1.00 94.94 129 GLY A CA 1
ATOM 977 C C . GLY A 1 129 ? -23.381 -3.792 14.059 1.00 94.94 129 GLY A C 1
ATOM 978 O O . GLY A 1 129 ? -23.524 -4.784 14.776 1.00 94.94 129 GLY A O 1
ATOM 979 N N . ARG A 1 130 ? -22.354 -3.645 13.223 1.00 97.56 130 ARG A N 1
ATOM 980 C CA . ARG A 1 130 ? -21.269 -4.611 13.056 1.00 97.56 130 ARG A CA 1
ATOM 981 C C . ARG A 1 130 ? -19.922 -3.902 13.012 1.00 97.56 130 ARG A C 1
ATOM 983 O O . ARG A 1 130 ? -19.764 -2.886 12.332 1.00 97.56 130 ARG A O 1
ATOM 990 N N . VAL A 1 131 ? -18.937 -4.482 13.682 1.00 98.19 131 VAL A N 1
ATOM 991 C CA . VAL A 1 131 ? -17.527 -4.119 13.538 1.00 98.19 131 VAL A CA 1
ATOM 992 C C . VAL A 1 131 ? -16.755 -5.351 13.094 1.00 98.19 131 VAL A C 1
ATOM 994 O O . VAL A 1 131 ? -16.948 -6.435 13.642 1.00 98.19 131 VAL A O 1
ATOM 997 N N . ARG A 1 132 ? -15.889 -5.197 12.095 1.00 98.69 132 ARG A N 1
ATOM 998 C CA . ARG A 1 132 ? -15.033 -6.272 11.593 1.00 98.69 132 ARG A CA 1
ATOM 999 C C . ARG A 1 132 ? -13.586 -5.829 11.629 1.00 98.69 132 ARG A C 1
ATOM 1001 O O . ARG A 1 132 ? -13.269 -4.778 11.088 1.00 98.69 132 ARG A O 1
ATOM 1008 N N . ILE A 1 133 ? -12.706 -6.644 12.194 1.00 98.81 133 ILE A N 1
ATOM 1009 C CA . ILE A 1 133 ? -11.274 -6.534 11.919 1.00 98.81 133 ILE A CA 1
ATOM 1010 C C . ILE A 1 133 ? -10.939 -7.417 10.722 1.00 98.81 133 ILE A C 1
ATOM 1012 O O . ILE A 1 133 ? -11.339 -8.582 10.672 1.00 98.81 133 ILE A O 1
ATOM 1016 N N . LEU A 1 134 ? -10.235 -6.850 9.748 1.00 98.81 134 LEU A N 1
ATOM 1017 C CA . LEU A 1 134 ? -9.779 -7.541 8.550 1.00 98.81 134 LEU A CA 1
ATOM 1018 C C . LEU A 1 134 ? -8.252 -7.498 8.514 1.00 98.81 134 LEU A C 1
ATOM 1020 O O . LEU A 1 134 ? -7.660 -6.422 8.438 1.00 98.81 134 LEU A O 1
ATOM 1024 N N . GLY A 1 135 ? -7.622 -8.669 8.567 1.00 98.56 135 GLY A N 1
ATOM 1025 C CA . GLY A 1 135 ? -6.186 -8.803 8.376 1.00 98.56 135 GLY A CA 1
ATOM 1026 C C . GLY A 1 135 ? -5.816 -8.649 6.909 1.00 98.56 135 GLY A C 1
ATOM 1027 O O . GLY A 1 135 ? -6.243 -9.453 6.078 1.00 98.56 135 GLY A O 1
ATOM 1028 N N . THR A 1 136 ? -5.039 -7.617 6.593 1.00 98.06 136 THR A N 1
ATOM 1029 C CA . THR A 1 136 ? -4.655 -7.251 5.230 1.00 98.06 136 THR A CA 1
ATOM 1030 C C . THR A 1 136 ? -3.148 -7.452 5.038 1.00 98.06 136 THR A C 1
ATOM 1032 O O . THR A 1 136 ? -2.379 -6.570 5.424 1.00 98.06 136 THR A O 1
ATOM 1035 N N . PRO A 1 137 ? -2.708 -8.589 4.471 1.00 97.31 137 PRO A N 1
ATOM 1036 C CA . PRO A 1 137 ? -1.286 -8.867 4.273 1.00 97.31 137 PRO A CA 1
ATOM 1037 C C . PRO A 1 137 ? -0.703 -8.061 3.104 1.00 97.31 137 PRO A C 1
ATOM 1039 O O . PRO A 1 137 ? -1.447 -7.503 2.296 1.00 97.31 137 PRO A O 1
ATOM 1042 N N . ALA A 1 138 ? 0.620 -8.105 2.956 1.00 95.94 138 ALA A N 1
ATOM 1043 C CA . ALA A 1 138 ? 1.332 -7.741 1.735 1.00 95.94 138 ALA A CA 1
ATOM 1044 C C . ALA A 1 138 ? 1.081 -6.313 1.205 1.00 95.94 138 ALA A C 1
ATOM 1046 O O . ALA A 1 138 ? 0.970 -6.117 -0.013 1.00 95.94 138 ALA A O 1
ATOM 1047 N N . GLU A 1 139 ? 0.982 -5.317 2.085 1.00 95.44 139 GLU A N 1
ATOM 1048 C CA . GLU A 1 139 ? 0.891 -3.910 1.688 1.00 95.44 139 GLU A CA 1
ATOM 1049 C C . GLU A 1 139 ? 2.170 -3.455 0.965 1.00 95.44 139 GLU A C 1
ATOM 1051 O O . GLU A 1 139 ? 2.085 -2.732 -0.028 1.00 95.44 139 GLU A O 1
ATOM 1056 N N . GLU A 1 140 ? 3.343 -3.975 1.332 1.00 90.56 140 GLU A N 1
ATOM 1057 C CA . GLU A 1 140 ? 4.647 -3.564 0.802 1.00 90.56 140 GLU A CA 1
ATOM 1058 C C . GLU A 1 140 ? 4.936 -4.184 -0.574 1.00 90.56 140 GLU A C 1
ATOM 1060 O O . GLU A 1 140 ? 5.777 -5.061 -0.777 1.00 90.56 140 GLU A O 1
ATOM 1065 N N . GLY A 1 141 ? 4.197 -3.716 -1.580 1.00 83.38 141 GLY A N 1
ATOM 1066 C CA . GLY A 1 141 ? 4.335 -4.112 -2.983 1.00 83.38 141 GLY A CA 1
ATOM 1067 C C . GLY A 1 141 ? 3.503 -5.317 -3.418 1.00 83.38 141 GLY A C 1
ATOM 1068 O O . GLY A 1 141 ? 3.373 -5.528 -4.627 1.00 83.38 141 GLY A O 1
ATOM 1069 N N . GLY A 1 142 ? 2.910 -6.062 -2.484 1.00 90.94 142 GLY A N 1
ATOM 1070 C CA . GLY A 1 142 ? 2.033 -7.188 -2.797 1.00 90.94 142 GLY A CA 1
ATOM 1071 C C . GLY A 1 142 ? 0.596 -6.791 -3.139 1.00 90.94 142 GLY A C 1
ATOM 1072 O O . GLY A 1 142 ? -0.064 -7.526 -3.865 1.00 90.94 142 GLY A O 1
ATOM 1073 N N . GLY A 1 143 ? 0.112 -5.631 -2.690 1.00 94.44 143 GLY A N 1
ATOM 1074 C CA . GLY A 1 143 ? -1.250 -5.154 -2.934 1.00 94.44 143 GLY A CA 1
ATOM 1075 C C . GLY A 1 143 ? -2.318 -6.090 -2.375 1.00 94.44 143 GLY A C 1
ATOM 1076 O O . GLY A 1 143 ? -3.283 -6.414 -3.074 1.00 94.44 143 GLY A O 1
ATOM 1077 N N . GLY A 1 144 ? -2.136 -6.583 -1.147 1.00 96.94 144 GLY A N 1
ATOM 1078 C CA . GLY A 1 144 ? -3.061 -7.540 -0.545 1.00 96.94 144 GLY A CA 1
ATOM 1079 C C . GLY A 1 144 ? -4.497 -7.033 -0.465 1.00 96.94 144 GLY A C 1
ATOM 1080 O O . GLY A 1 144 ? -5.409 -7.804 -0.758 1.00 96.94 144 GLY A O 1
ATOM 1081 N N . LYS A 1 145 ? -4.733 -5.740 -0.197 1.00 97.56 145 LYS A N 1
ATOM 1082 C CA . LYS A 1 145 ? -6.103 -5.194 -0.183 1.00 97.56 145 LYS A CA 1
ATOM 1083 C C . LYS A 1 145 ? -6.753 -5.222 -1.555 1.00 97.56 145 LYS A C 1
ATOM 1085 O O . LYS A 1 145 ? -7.944 -5.492 -1.629 1.00 97.56 145 LYS A O 1
ATOM 1090 N N . ALA A 1 146 ? -6.000 -5.026 -2.638 1.00 96.06 146 A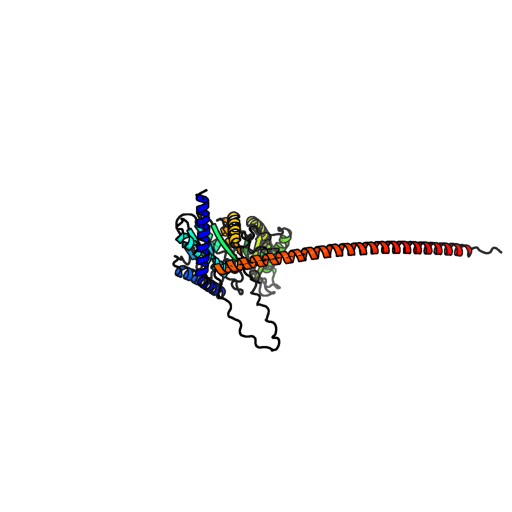LA A N 1
ATOM 1091 C CA . ALA A 1 146 ? -6.547 -5.173 -3.987 1.00 96.06 146 ALA A CA 1
ATOM 1092 C C . ALA A 1 146 ? -7.055 -6.607 -4.226 1.00 96.06 146 ALA A C 1
ATOM 1094 O O . ALA A 1 146 ? -8.184 -6.787 -4.671 1.00 96.06 146 ALA A O 1
ATOM 1095 N N . LYS A 1 147 ? -6.284 -7.626 -3.819 1.00 96.62 147 LYS A N 1
ATOM 1096 C CA . LYS A 1 147 ? -6.730 -9.029 -3.904 1.00 96.62 147 LYS A CA 1
ATOM 1097 C C . LYS A 1 147 ? -7.927 -9.327 -2.998 1.00 96.62 147 LYS A C 1
ATOM 1099 O O . LYS A 1 147 ? -8.829 -10.056 -3.394 1.00 96.62 147 LYS A O 1
ATOM 1104 N N . LEU A 1 148 ? -7.955 -8.755 -1.794 1.00 98.25 148 LEU A N 1
ATOM 1105 C CA . LEU A 1 148 ? -9.080 -8.892 -0.866 1.00 98.25 148 LEU A CA 1
ATOM 1106 C C . LEU A 1 148 ? -10.359 -8.235 -1.406 1.00 98.25 148 LEU A C 1
ATOM 1108 O O . LEU A 1 148 ? -11.445 -8.780 -1.222 1.00 98.25 148 LEU A O 1
ATOM 1112 N N . ILE A 1 149 ? -10.243 -7.099 -2.099 1.00 97.81 149 ILE A N 1
ATOM 1113 C CA . ILE A 1 149 ? -11.359 -6.461 -2.808 1.00 97.81 149 ILE A CA 1
ATOM 1114 C C . ILE A 1 149 ? -11.913 -7.409 -3.874 1.00 97.81 149 ILE A C 1
ATOM 1116 O O . ILE A 1 149 ? -13.114 -7.679 -3.866 1.00 97.81 149 ILE A O 1
ATOM 1120 N N . ASP A 1 150 ? -11.048 -7.963 -4.727 1.00 96.44 150 ASP A N 1
ATOM 1121 C CA . ASP A 1 150 ? -11.451 -8.896 -5.789 1.00 96.44 150 ASP A CA 1
ATOM 1122 C C . ASP A 1 150 ? -12.116 -10.165 -5.226 1.00 96.44 150 ASP A C 1
ATOM 1124 O O . ASP A 1 150 ? -13.062 -10.695 -5.809 1.00 96.44 150 ASP A O 1
ATOM 1128 N N . ALA A 1 151 ? -11.662 -10.624 -4.058 1.00 97.69 151 ALA A N 1
ATOM 1129 C CA . ALA A 1 151 ? -12.211 -11.777 -3.349 1.00 97.69 151 ALA A CA 1
ATOM 1130 C C . ALA A 1 151 ? -13.481 -11.472 -2.524 1.00 97.69 151 ALA A C 1
ATOM 1132 O O . ALA A 1 151 ? -14.049 -12.382 -1.917 1.00 97.69 151 ALA A O 1
ATOM 1133 N N . GLY A 1 152 ? -13.948 -10.218 -2.491 1.00 97.50 152 GLY A N 1
ATOM 1134 C CA . GLY A 1 152 ? -15.192 -9.830 -1.820 1.00 97.50 152 GLY A CA 1
ATOM 1135 C C . GLY A 1 152 ? -15.079 -9.576 -0.312 1.00 97.50 152 GLY A C 1
ATOM 1136 O O . GLY A 1 152 ? -16.099 -9.586 0.376 1.00 97.50 152 GLY A O 1
ATOM 1137 N N . ALA A 1 153 ? -13.878 -9.305 0.211 1.00 98.12 153 ALA A N 1
ATOM 1138 C CA . ALA A 1 153 ? -13.651 -9.015 1.635 1.00 98.12 153 ALA A CA 1
ATOM 1139 C C . ALA A 1 153 ? -14.270 -7.700 2.129 1.00 98.12 153 ALA A C 1
ATOM 1141 O O . ALA A 1 153 ? -14.380 -7.467 3.334 1.00 98.12 153 ALA A O 1
ATOM 1142 N N . PHE A 1 154 ? -14.690 -6.858 1.186 1.00 98.06 154 PHE A N 1
ATOM 1143 C CA . PHE A 1 154 ? -15.254 -5.533 1.391 1.00 98.06 154 PHE A CA 1
ATOM 1144 C C . PHE A 1 154 ? -16.694 -5.480 0.840 1.00 98.06 154 PHE A C 1
ATOM 1146 O O . PHE A 1 154 ? -16.906 -5.058 -0.301 1.00 98.06 154 PHE A O 1
ATOM 1153 N N . PRO A 1 155 ? -17.704 -5.939 1.607 1.00 96.06 155 PRO A N 1
ATOM 1154 C CA . PRO A 1 155 ? -19.099 -5.959 1.171 1.00 96.06 155 PRO A CA 1
ATOM 1155 C C . PRO A 1 155 ? -19.640 -4.569 0.817 1.00 96.06 155 PRO A C 1
ATOM 1157 O O . PRO A 1 155 ? -19.264 -3.569 1.430 1.00 96.06 155 PRO A O 1
ATOM 1160 N N . LYS A 1 156 ? -20.585 -4.499 -0.128 1.00 92.81 156 LYS A N 1
ATOM 1161 C CA . LYS A 1 156 ? -21.168 -3.227 -0.603 1.00 92.81 156 LYS A CA 1
ATOM 1162 C C . LYS A 1 156 ? -21.919 -2.434 0.474 1.00 92.81 156 LYS A C 1
ATOM 1164 O O . LYS A 1 156 ? -22.075 -1.228 0.327 1.00 92.81 156 LYS A O 1
ATOM 1169 N N . ASP A 1 157 ? -22.411 -3.095 1.519 1.00 94.75 157 ASP A N 1
ATOM 1170 C CA . ASP A 1 157 ? -23.103 -2.479 2.659 1.00 94.75 157 ASP A CA 1
ATOM 1171 C C . ASP A 1 157 ? -22.141 -1.980 3.757 1.00 94.75 157 ASP A C 1
ATOM 1173 O O . ASP A 1 157 ? -22.582 -1.479 4.797 1.00 94.75 157 ASP A O 1
ATOM 1177 N N . THR A 1 158 ? -20.826 -2.074 3.529 1.00 97.62 158 THR A N 1
ATOM 1178 C CA . THR A 1 158 ? -19.815 -1.477 4.407 1.00 97.62 158 THR A CA 1
ATOM 1179 C C . THR A 1 158 ? -19.984 0.038 4.438 1.00 97.62 158 THR A C 1
ATOM 1181 O O . THR A 1 158 ? -19.932 0.715 3.414 1.00 97.62 158 THR A O 1
ATOM 1184 N N . SER A 1 159 ? -20.176 0.587 5.636 1.00 97.38 159 SER A N 1
ATOM 1185 C CA . SER A 1 159 ? -20.354 2.026 5.845 1.00 97.38 159 SER A CA 1
ATOM 1186 C C . SER A 1 159 ? -19.028 2.779 5.879 1.00 97.38 159 SER A C 1
ATOM 1188 O O . SER A 1 159 ? -18.970 3.912 5.406 1.00 97.38 159 SER A O 1
ATOM 1190 N N . ALA A 1 160 ? -17.978 2.163 6.429 1.00 97.75 160 ALA A N 1
ATOM 1191 C CA . ALA A 1 160 ? -16.630 2.713 6.402 1.00 97.75 160 ALA A CA 1
ATOM 1192 C C . ALA A 1 160 ? -15.559 1.623 6.521 1.00 97.75 160 ALA A C 1
ATOM 1194 O O . ALA A 1 160 ? -15.786 0.598 7.166 1.00 97.75 160 ALA A O 1
ATOM 1195 N N . ALA A 1 161 ? -14.387 1.881 5.944 1.00 97.88 161 ALA A N 1
ATOM 1196 C CA . ALA A 1 161 ? -13.162 1.130 6.200 1.00 97.88 161 ALA A CA 1
ATOM 1197 C C . ALA A 1 161 ? -12.110 2.071 6.802 1.00 97.88 161 ALA A C 1
ATOM 1199 O O . ALA A 1 161 ? -11.858 3.148 6.258 1.00 97.88 161 ALA A O 1
ATOM 1200 N N . ILE A 1 162 ? -11.527 1.702 7.937 1.00 96.81 162 ILE A N 1
ATOM 1201 C CA . ILE A 1 162 ? -10.646 2.580 8.709 1.00 96.81 162 ILE A CA 1
ATOM 1202 C C . ILE A 1 162 ? -9.309 1.902 9.010 1.00 96.81 162 ILE A C 1
ATOM 1204 O O . ILE A 1 162 ? -9.259 0.694 9.238 1.00 96.81 162 ILE A O 1
ATOM 1208 N N . MET A 1 163 ? -8.236 2.686 9.028 1.00 94.38 163 MET A N 1
ATOM 1209 C CA . MET A 1 163 ? -6.920 2.288 9.533 1.00 94.38 163 MET A CA 1
ATOM 1210 C C . MET A 1 163 ? -6.165 3.511 10.053 1.00 94.38 163 MET A C 1
ATOM 1212 O O . MET A 1 163 ? -6.495 4.636 9.683 1.00 94.38 163 MET A O 1
ATOM 1216 N N . ALA A 1 164 ? -5.139 3.277 10.866 1.00 92.25 164 ALA A N 1
ATOM 1217 C CA . ALA A 1 164 ? -4.248 4.316 11.366 1.00 92.25 164 ALA A CA 1
ATOM 1218 C C . ALA A 1 164 ? -2.802 3.942 11.068 1.00 92.25 164 ALA A C 1
ATOM 1220 O O . ALA A 1 164 ? -2.391 2.824 11.381 1.00 92.25 164 ALA A O 1
ATOM 1221 N N . HIS A 1 165 ? -2.030 4.873 10.509 1.00 91.25 165 HIS A N 1
ATOM 1222 C CA . HIS A 1 165 ? -0.648 4.624 10.111 1.00 91.25 165 HIS A CA 1
ATOM 1223 C C . HIS A 1 165 ? 0.328 5.483 10.916 1.00 91.25 165 HIS A C 1
ATOM 1225 O O . HIS A 1 165 ? 0.190 6.705 10.966 1.00 91.25 165 HIS A O 1
ATOM 1231 N N . PRO A 1 166 ? 1.365 4.904 11.541 1.00 88.75 166 PRO A N 1
ATOM 1232 C CA . PRO A 1 166 ? 2.379 5.705 12.212 1.00 88.75 166 PRO A CA 1
ATOM 1233 C C . PRO A 1 166 ? 3.178 6.486 11.165 1.00 88.75 166 PRO A C 1
ATOM 1235 O O . PRO A 1 166 ? 3.765 5.902 10.257 1.00 88.75 166 PRO A O 1
ATOM 1238 N N . VAL A 1 167 ? 3.212 7.814 11.275 1.00 81.94 167 VAL A N 1
ATOM 1239 C CA . VAL A 1 167 ? 4.033 8.653 10.393 1.00 81.94 167 VAL A CA 1
ATOM 1240 C C . VAL A 1 167 ? 4.751 9.694 11.232 1.00 81.94 167 VAL A C 1
ATOM 1242 O O . VAL A 1 167 ? 4.180 10.338 12.110 1.00 81.94 167 VAL A O 1
ATOM 1245 N N . SER A 1 168 ? 6.037 9.878 10.959 1.00 79.00 168 SER A N 1
ATOM 1246 C CA . SER A 1 168 ? 6.843 10.870 11.667 1.00 79.00 168 SER A CA 1
ATOM 1247 C C . SER A 1 168 ? 6.365 12.306 11.382 1.00 79.00 168 SER A C 1
ATOM 1249 O O . SER A 1 168 ? 6.048 12.667 10.246 1.00 79.00 168 SER A O 1
ATOM 1251 N N . ALA A 1 169 ? 6.345 13.162 12.411 1.00 77.50 169 ALA A N 1
ATOM 1252 C CA . ALA A 1 169 ? 5.797 14.524 12.326 1.00 77.50 169 ALA A CA 1
ATOM 1253 C C . ALA A 1 169 ? 6.419 15.375 11.200 1.00 77.50 169 ALA A C 1
ATOM 1255 O O . ALA A 1 169 ? 5.731 16.177 10.569 1.00 77.50 169 ALA A O 1
ATOM 1256 N N . HIS A 1 170 ? 7.718 15.206 10.917 1.00 77.25 170 HIS A N 1
ATOM 1257 C CA . HIS A 1 170 ? 8.410 15.963 9.866 1.00 77.25 170 HIS A CA 1
ATOM 1258 C C . HIS A 1 170 ? 7.991 15.553 8.452 1.00 77.25 170 HIS A C 1
ATOM 1260 O O . HIS A 1 170 ? 8.203 16.317 7.507 1.00 77.25 170 HIS A O 1
ATOM 1266 N N . GLN A 1 171 ? 7.412 14.365 8.272 1.00 76.44 171 GLN A N 1
ATOM 1267 C CA . GLN A 1 171 ? 6.903 13.925 6.974 1.00 76.44 171 GLN A CA 1
ATOM 1268 C C . GLN A 1 171 ? 5.564 14.589 6.643 1.00 76.44 171 GLN A C 1
ATOM 1270 O O . GLN A 1 171 ? 5.357 14.944 5.484 1.00 76.44 171 GLN A O 1
ATOM 1275 N N . ILE A 1 172 ? 4.721 14.833 7.649 1.00 79.19 172 ILE A N 1
ATOM 1276 C CA . ILE A 1 172 ? 3.354 15.346 7.472 1.00 79.19 172 ILE A CA 1
ATOM 1277 C C . ILE A 1 172 ? 3.221 16.861 7.681 1.00 79.19 172 ILE A C 1
ATOM 1279 O O . ILE A 1 172 ? 2.377 17.483 7.040 1.00 79.19 172 ILE A O 1
ATOM 1283 N N . PHE A 1 173 ? 4.074 17.488 8.500 1.00 82.94 173 PHE A N 1
ATOM 1284 C CA . PHE A 1 173 ? 3.972 18.919 8.817 1.00 82.94 173 PHE A CA 1
ATOM 1285 C C . PHE A 1 173 ? 5.159 19.734 8.290 1.00 82.94 173 PHE A C 1
ATOM 1287 O O . PHE A 1 173 ? 6.313 19.307 8.357 1.00 82.94 173 PHE A O 1
ATOM 1294 N N . TYR A 1 174 ? 4.889 20.956 7.811 1.00 77.88 174 TYR A N 1
ATOM 1295 C CA . TYR A 1 174 ? 5.932 21.952 7.518 1.00 77.88 174 TYR A CA 1
ATOM 1296 C C . TYR A 1 174 ? 6.574 22.509 8.793 1.00 77.88 174 TYR A C 1
ATOM 1298 O O . TYR A 1 174 ? 7.773 22.781 8.818 1.00 77.88 174 TYR A O 1
ATOM 1306 N N . LYS A 1 175 ? 5.772 22.675 9.851 1.00 72.56 175 LYS A N 1
ATOM 1307 C CA . LYS A 1 175 ? 6.196 23.157 11.169 1.00 72.56 175 LYS A CA 1
ATOM 1308 C C . LYS A 1 175 ? 5.749 22.148 12.234 1.00 72.56 175 LYS A C 1
ATOM 1310 O O . LYS A 1 175 ? 4.611 22.229 12.696 1.00 72.56 175 LYS A O 1
ATOM 1315 N N . PRO A 1 176 ? 6.592 21.164 12.589 1.00 69.38 176 PRO A N 1
ATOM 1316 C CA . PRO A 1 176 ? 6.239 20.179 13.606 1.00 69.38 176 PRO A CA 1
ATOM 1317 C C . PRO A 1 176 ? 6.056 20.855 14.975 1.00 69.38 176 PRO A C 1
ATOM 1319 O O . PRO A 1 176 ? 6.793 21.778 15.314 1.00 69.38 176 PRO A O 1
ATOM 1322 N N . GLY A 1 177 ? 5.084 20.384 15.764 1.00 72.44 177 GLY A N 1
ATOM 1323 C CA . GLY A 1 177 ? 4.889 20.801 17.160 1.00 72.44 177 GLY A CA 1
ATOM 1324 C C . GLY A 1 177 ? 3.531 21.425 17.491 1.00 72.44 177 GLY A C 1
ATOM 1325 O O . GLY A 1 177 ? 3.160 21.425 18.661 1.00 72.44 177 GLY A O 1
ATOM 1326 N N . TYR A 1 178 ? 2.768 21.904 16.501 1.00 79.44 178 TYR A N 1
ATOM 1327 C CA . TYR A 1 178 ? 1.410 22.419 16.742 1.00 79.44 178 TYR A CA 1
ATOM 1328 C C . TYR A 1 178 ? 0.354 21.306 16.726 1.00 79.44 178 TYR A C 1
ATOM 1330 O O . TYR A 1 178 ? -0.423 21.168 17.670 1.00 79.44 178 TYR A O 1
ATOM 1338 N N . TYR A 1 179 ? 0.374 20.477 15.682 1.00 84.00 179 TYR A N 1
ATOM 1339 C CA . TYR A 1 179 ? -0.471 19.293 15.561 1.00 84.00 179 TYR A CA 1
ATOM 1340 C C . TYR A 1 179 ? 0.275 18.039 16.016 1.00 84.00 179 TYR A C 1
ATOM 1342 O O . TYR A 1 179 ? 1.501 17.952 15.905 1.00 84.00 179 TYR A O 1
ATOM 1350 N N . GLN A 1 180 ? -0.473 17.070 16.541 1.00 83.38 180 GLN A N 1
ATOM 1351 C CA . GLN A 1 180 ? 0.040 15.774 16.992 1.00 83.38 180 GLN A CA 1
ATOM 1352 C C . GLN A 1 180 ? -0.303 14.638 16.020 1.00 83.38 180 GLN A C 1
ATOM 1354 O O . GLN A 1 180 ? 0.252 13.549 16.140 1.00 83.38 180 GLN A O 1
ATOM 1359 N N . GLY A 1 181 ? -1.148 14.893 15.026 1.00 88.31 181 GLY A N 1
ATOM 1360 C CA . GLY A 1 181 ? -1.501 13.936 13.986 1.00 88.31 181 GLY A CA 1
ATOM 1361 C C . GLY A 1 181 ? -2.290 14.596 12.861 1.00 88.31 181 GLY A C 1
ATOM 1362 O O . GLY A 1 181 ? -2.639 15.777 12.938 1.00 88.31 181 GLY A O 1
ATOM 1363 N N . LEU A 1 182 ? -2.546 13.830 11.811 1.00 90.81 182 LEU A N 1
ATOM 1364 C CA . LEU A 1 182 ? -3.243 14.247 10.599 1.00 90.81 182 LEU A CA 1
ATOM 1365 C C . LEU A 1 182 ? -4.352 13.236 10.312 1.00 90.81 182 LEU A C 1
ATOM 1367 O O . LEU A 1 182 ? -4.065 12.062 10.143 1.00 90.81 182 LEU A O 1
ATOM 1371 N N . ALA A 1 183 ? -5.601 13.685 10.238 1.00 91.38 183 ALA A N 1
ATOM 1372 C CA . ALA A 1 183 ? -6.761 12.816 10.052 1.00 91.38 183 ALA A CA 1
ATOM 1373 C C . ALA A 1 183 ? -6.949 12.353 8.599 1.00 91.38 183 ALA A C 1
ATOM 1375 O O . ALA A 1 183 ? -7.479 11.273 8.354 1.00 91.38 183 ALA A O 1
ATOM 1376 N N . GLY A 1 184 ? -6.599 13.203 7.631 1.00 88.44 184 GLY A N 1
ATOM 1377 C CA . GLY A 1 184 ? -6.855 12.970 6.213 1.00 88.44 184 GLY A CA 1
ATOM 1378 C C . GLY A 1 184 ? -5.575 12.823 5.409 1.00 88.44 184 GLY A C 1
ATOM 1379 O O . GLY A 1 184 ? -5.197 13.762 4.703 1.00 88.44 184 GLY A O 1
ATOM 1380 N N . LEU A 1 185 ? -4.927 11.655 5.483 1.00 89.00 185 LEU A N 1
ATOM 1381 C CA . LEU A 1 185 ? -3.806 11.354 4.596 1.00 89.00 185 LEU A CA 1
ATOM 1382 C C . LEU A 1 185 ? -4.262 11.338 3.129 1.00 89.00 185 LEU A C 1
ATOM 1384 O O . LEU A 1 185 ? -5.273 10.747 2.749 1.00 89.00 185 LEU A O 1
ATOM 1388 N N . LYS A 1 186 ? -3.461 11.982 2.290 1.00 88.19 186 LYS A N 1
ATOM 1389 C CA . LYS A 1 186 ? -3.535 12.028 0.834 1.00 88.19 186 LYS A CA 1
ATOM 1390 C C . LYS A 1 186 ? -2.239 11.432 0.302 1.00 88.19 186 LYS A C 1
ATOM 1392 O O . LYS A 1 186 ? -1.161 12.016 0.415 1.00 88.19 186 LYS A O 1
ATOM 1397 N N . LEU A 1 187 ? -2.371 10.247 -0.276 1.00 93.31 187 LEU A N 1
ATOM 1398 C CA . LEU A 1 187 ? -1.283 9.461 -0.849 1.00 93.31 187 LEU A CA 1
ATOM 1399 C C . LEU A 1 187 ? -1.523 9.291 -2.349 1.00 93.31 187 LEU A C 1
ATOM 1401 O O . LEU A 1 187 ? -2.668 9.282 -2.806 1.00 93.31 187 LEU A O 1
ATOM 1405 N N . ILE A 1 188 ? -0.445 9.195 -3.120 1.00 95.19 188 ILE A N 1
ATOM 1406 C CA . ILE A 1 188 ? -0.498 9.280 -4.583 1.00 95.19 188 ILE A CA 1
ATOM 1407 C C . ILE A 1 188 ? -0.662 7.904 -5.230 1.00 95.19 188 ILE A C 1
ATOM 1409 O O . ILE A 1 188 ? -0.318 6.883 -4.633 1.00 95.19 188 ILE A O 1
ATOM 1413 N N . ALA A 1 189 ? -1.159 7.870 -6.465 1.00 97.06 189 ALA A N 1
ATOM 1414 C CA . ALA A 1 189 ? -1.281 6.636 -7.231 1.00 97.06 189 ALA A CA 1
ATOM 1415 C C . ALA A 1 189 ? 0.096 6.131 -7.694 1.00 97.06 189 ALA A C 1
ATOM 1417 O O . ALA A 1 189 ? 1.019 6.921 -7.920 1.00 97.06 189 ALA A O 1
ATOM 1418 N N . SER A 1 190 ? 0.231 4.813 -7.852 1.00 95.88 190 SER A N 1
ATOM 1419 C CA . SER A 1 190 ? 1.465 4.161 -8.294 1.00 95.88 190 SER A CA 1
ATOM 1420 C C . SER A 1 190 ? 1.167 2.921 -9.136 1.00 95.88 190 SER A C 1
ATOM 1422 O O . SER A 1 190 ? 0.577 1.953 -8.653 1.00 95.88 190 SER A O 1
ATOM 1424 N N . HIS A 1 191 ? 1.643 2.923 -10.381 1.00 96.06 191 HIS A N 1
ATOM 1425 C CA . HIS A 1 191 ? 1.787 1.707 -11.175 1.00 96.06 191 HIS A CA 1
ATOM 1426 C C . HIS A 1 191 ? 3.187 1.145 -10.989 1.00 96.06 191 HIS A C 1
ATOM 1428 O O . HIS A 1 191 ? 4.177 1.845 -11.205 1.00 96.06 191 HIS A O 1
ATOM 1434 N N . LYS A 1 192 ? 3.262 -0.140 -10.659 1.00 93.88 192 LYS A N 1
ATOM 1435 C CA . LYS A 1 192 ? 4.506 -0.903 -10.573 1.00 93.88 192 LYS A CA 1
ATOM 1436 C C . LYS A 1 192 ? 4.474 -1.975 -11.661 1.00 93.88 192 LYS A C 1
ATOM 1438 O O . LYS A 1 192 ? 3.463 -2.657 -11.831 1.00 93.88 192 LYS A O 1
ATOM 1443 N N . PHE A 1 193 ? 5.544 -2.104 -12.433 1.00 96.25 193 PHE A N 1
ATOM 1444 C CA . PHE A 1 193 ? 5.648 -3.142 -13.458 1.00 96.25 193 PHE A CA 1
ATOM 1445 C C . PHE A 1 193 ? 7.105 -3.417 -13.806 1.00 96.25 193 PHE A C 1
ATOM 1447 O O . PHE A 1 193 ? 7.976 -2.566 -13.639 1.00 96.25 193 PHE A O 1
ATOM 1454 N N . LYS A 1 194 ? 7.367 -4.602 -14.346 1.00 97.88 194 LYS A N 1
ATOM 1455 C CA . LYS A 1 194 ? 8.647 -4.936 -14.962 1.00 97.88 194 LYS A CA 1
ATOM 1456 C C . LYS A 1 194 ? 8.496 -5.012 -16.469 1.00 97.88 194 LYS A C 1
ATOM 1458 O O . LYS A 1 194 ? 7.425 -5.338 -16.982 1.00 97.88 194 LYS A O 1
ATOM 1463 N N . THR A 1 195 ? 9.583 -4.728 -17.168 1.00 98.38 195 THR A N 1
ATOM 1464 C CA . THR A 1 195 ? 9.695 -4.968 -18.604 1.00 98.38 195 THR A CA 1
ATOM 1465 C C . THR A 1 195 ? 10.850 -5.889 -18.898 1.00 98.38 195 THR A C 1
ATOM 1467 O O . THR A 1 195 ? 11.936 -5.711 -18.350 1.00 98.38 195 THR A O 1
ATOM 1470 N N . GLU A 1 196 ? 10.626 -6.833 -19.796 1.00 98.69 196 GLU A N 1
ATOM 1471 C CA . GLU A 1 196 ? 11.647 -7.746 -20.287 1.00 98.69 196 GLU A CA 1
ATOM 1472 C C . GLU A 1 196 ? 11.847 -7.513 -21.781 1.00 98.69 196 GLU A C 1
ATOM 1474 O O . GLU A 1 196 ? 10.882 -7.564 -22.548 1.00 98.69 196 GLU A O 1
ATOM 1479 N N . PHE A 1 197 ? 13.094 -7.283 -22.189 1.00 98.75 197 PHE A N 1
ATOM 1480 C CA . PHE A 1 197 ? 13.475 -7.243 -23.596 1.00 98.75 197 PHE A CA 1
ATOM 1481 C C . PHE A 1 197 ? 14.176 -8.552 -23.948 1.00 98.75 197 PHE A C 1
ATOM 1483 O O . PHE A 1 197 ? 15.125 -8.958 -23.276 1.00 98.75 197 PHE A O 1
ATOM 1490 N N . LYS A 1 198 ? 13.699 -9.217 -25.002 1.00 98.69 198 LYS A N 1
ATOM 1491 C CA . LYS A 1 198 ? 14.300 -10.436 -25.554 1.00 98.69 198 LYS A CA 1
ATOM 1492 C C . LYS A 1 198 ? 14.871 -10.149 -26.935 1.00 98.69 198 LYS A C 1
ATOM 1494 O O . LYS A 1 198 ? 14.129 -9.774 -27.846 1.00 98.69 198 LYS A O 1
ATOM 1499 N N . GLY A 1 199 ? 16.174 -10.343 -27.058 1.00 97.94 199 GLY A N 1
ATOM 1500 C CA . GLY A 1 199 ? 16.960 -10.220 -28.272 1.00 97.94 199 GLY A CA 1
ATOM 1501 C C . GLY A 1 199 ? 17.514 -11.571 -28.728 1.00 97.94 199 GLY A C 1
ATOM 1502 O O . GLY A 1 199 ? 16.831 -12.595 -28.655 1.00 97.94 199 GLY A O 1
ATOM 1503 N N . LYS A 1 200 ? 18.747 -11.566 -29.236 1.00 98.19 200 LYS A N 1
ATOM 1504 C CA . LYS A 1 200 ? 19.433 -12.739 -29.786 1.00 98.19 200 LYS A CA 1
ATOM 1505 C C . LYS A 1 200 ? 20.946 -12.593 -29.583 1.00 98.19 200 LYS A C 1
ATOM 1507 O O . LYS A 1 200 ? 21.496 -11.572 -30.004 1.00 98.19 200 LYS A O 1
ATOM 1512 N N . PRO A 1 201 ? 21.629 -13.596 -29.008 1.00 97.31 201 PRO A N 1
ATOM 1513 C CA . PRO A 1 201 ? 23.061 -13.509 -28.772 1.00 97.31 201 PRO A CA 1
ATOM 1514 C C . PRO A 1 201 ? 23.853 -13.675 -30.075 1.00 97.31 201 PRO A C 1
ATOM 1516 O O . PRO A 1 201 ? 23.418 -14.353 -31.008 1.00 97.31 201 PRO A O 1
ATOM 1519 N N . ALA A 1 202 ? 25.035 -13.067 -30.114 1.00 97.69 202 ALA A N 1
ATOM 1520 C CA . ALA A 1 202 ? 26.039 -13.200 -31.168 1.00 97.69 202 ALA A CA 1
ATOM 1521 C C . ALA A 1 202 ? 27.418 -12.807 -30.613 1.00 97.69 202 ALA A C 1
ATOM 1523 O O . ALA A 1 202 ? 27.505 -12.140 -29.576 1.00 97.69 202 ALA A O 1
ATOM 1524 N N . HIS A 1 203 ? 28.498 -13.190 -31.300 1.00 97.25 203 HIS A N 1
ATOM 1525 C CA . HIS A 1 203 ? 29.839 -12.731 -30.938 1.00 97.25 203 HIS A CA 1
ATOM 1526 C C . HIS A 1 203 ? 29.972 -11.232 -31.238 1.00 97.25 203 HIS A C 1
ATOM 1528 O O . HIS A 1 203 ? 29.971 -10.833 -32.406 1.00 97.25 203 HIS A O 1
ATOM 1534 N N . ALA A 1 204 ? 30.127 -10.406 -30.199 1.00 95.81 204 ALA A N 1
ATOM 1535 C CA . ALA A 1 204 ? 29.985 -8.951 -30.309 1.00 95.81 204 ALA A CA 1
ATOM 1536 C C . ALA A 1 204 ? 30.994 -8.302 -31.275 1.00 95.81 204 ALA A C 1
ATOM 1538 O O . ALA A 1 204 ? 30.670 -7.317 -31.929 1.00 95.81 204 ALA A O 1
ATOM 1539 N N . ALA A 1 205 ? 32.196 -8.872 -31.411 1.00 95.00 205 ALA A N 1
ATOM 1540 C CA . ALA A 1 205 ? 33.219 -8.371 -32.336 1.00 95.00 205 ALA A CA 1
ATOM 1541 C C . ALA A 1 205 ? 33.260 -9.100 -33.691 1.00 95.00 205 ALA A C 1
ATOM 1543 O O . ALA A 1 205 ? 33.863 -8.605 -34.635 1.00 95.00 205 ALA A O 1
ATOM 1544 N N . GLY A 1 206 ? 32.687 -10.302 -33.771 1.00 96.12 206 GLY A N 1
ATOM 1545 C CA . GLY A 1 206 ? 32.921 -11.216 -34.896 1.00 96.12 206 GLY A CA 1
ATOM 1546 C C . GLY A 1 206 ? 31.800 -11.158 -35.917 1.00 96.12 206 GLY A C 1
ATOM 1547 O O . GLY A 1 206 ? 32.046 -11.118 -37.116 1.00 96.12 206 GLY A O 1
ATOM 1548 N N . GLU A 1 207 ? 30.567 -11.123 -35.419 1.00 96.38 207 GLU A N 1
ATOM 1549 C CA . GLU A 1 207 ? 29.360 -11.121 -36.239 1.00 96.38 207 GLU A CA 1
ATOM 1550 C C . GLU A 1 207 ? 28.195 -10.393 -35.541 1.00 96.38 207 GLU A C 1
ATOM 1552 O O . GLU A 1 207 ? 27.101 -10.948 -35.412 1.00 96.38 207 GLU A O 1
ATOM 1557 N N . PRO A 1 208 ? 28.383 -9.141 -35.070 1.00 96.00 208 PRO A N 1
ATOM 1558 C CA . PRO A 1 208 ? 27.341 -8.419 -34.335 1.00 96.00 208 PRO A CA 1
ATOM 1559 C C . PRO A 1 208 ? 26.029 -8.271 -35.121 1.00 96.00 208 PRO A C 1
ATOM 1561 O O . PRO A 1 208 ? 24.959 -8.265 -34.521 1.00 96.00 208 PRO A O 1
ATOM 1564 N N . TRP A 1 209 ? 26.089 -8.231 -36.457 1.00 97.12 209 TRP A N 1
ATOM 1565 C CA . TRP A 1 209 ? 24.921 -8.166 -37.348 1.00 97.12 209 TRP A CA 1
ATOM 1566 C C . TRP A 1 209 ? 23.984 -9.381 -37.257 1.00 97.12 209 TRP A C 1
ATOM 1568 O O . TRP A 1 209 ? 22.841 -9.299 -37.701 1.00 97.12 209 TRP A O 1
ATOM 1578 N N . ASN A 1 210 ? 24.438 -10.505 -36.692 1.00 97.69 210 ASN A N 1
ATOM 1579 C CA . ASN A 1 210 ? 23.605 -11.687 -36.467 1.00 97.69 210 ASN A CA 1
ATOM 1580 C C . ASN A 1 210 ? 22.850 -11.653 -35.124 1.00 97.69 210 ASN A C 1
ATOM 1582 O O . ASN A 1 210 ? 22.017 -12.541 -34.886 1.00 97.69 210 ASN A O 1
ATOM 1586 N N . GLY A 1 211 ? 23.137 -10.666 -34.265 1.00 97.75 211 GLY A N 1
ATOM 1587 C CA . GLY A 1 211 ? 22.551 -10.489 -32.937 1.00 97.75 211 GLY A CA 1
ATOM 1588 C C . GLY A 1 211 ? 21.477 -9.400 -32.867 1.00 97.75 211 GLY A C 1
ATOM 1589 O O . GLY A 1 211 ? 21.301 -8.598 -33.778 1.00 97.75 211 GLY A O 1
ATOM 1590 N N . VAL A 1 212 ? 20.757 -9.384 -31.746 1.00 98.44 212 VAL A N 1
ATOM 1591 C CA . VAL A 1 212 ? 19.761 -8.368 -31.375 1.00 98.44 212 VAL A CA 1
ATOM 1592 C C . VAL A 1 212 ? 20.008 -8.038 -29.907 1.00 98.44 212 VAL A C 1
ATOM 1594 O O . VAL A 1 212 ? 19.841 -8.910 -29.055 1.00 98.44 212 VAL A O 1
ATOM 1597 N N . ASN A 1 213 ? 20.453 -6.819 -29.610 1.00 98.12 213 ASN A N 1
ATOM 1598 C CA . ASN A 1 213 ? 20.973 -6.480 -28.287 1.00 98.12 213 ASN A CA 1
ATOM 1599 C C . ASN A 1 213 ? 19.878 -5.957 -27.344 1.00 98.12 213 ASN A C 1
ATOM 1601 O O . ASN A 1 213 ? 19.420 -4.819 -27.454 1.00 98.12 213 ASN A O 1
ATOM 1605 N N . ALA A 1 214 ? 19.496 -6.776 -26.366 1.00 98.62 214 ALA A N 1
ATOM 1606 C CA . ALA A 1 214 ? 18.521 -6.411 -25.344 1.00 98.62 214 ALA A CA 1
ATOM 1607 C C . ALA A 1 214 ? 19.042 -5.349 -24.359 1.00 98.62 214 ALA A C 1
ATOM 1609 O O . ALA A 1 214 ? 18.235 -4.652 -23.737 1.00 98.62 214 ALA A O 1
ATOM 1610 N N . LEU A 1 215 ? 20.365 -5.197 -24.197 1.00 98.44 215 LEU A N 1
ATOM 1611 C CA . LEU A 1 215 ? 20.933 -4.120 -23.377 1.00 98.44 215 LEU A CA 1
ATOM 1612 C C . LEU A 1 215 ? 20.743 -2.761 -24.044 1.00 98.44 215 LEU A C 1
ATOM 1614 O O . LEU A 1 215 ? 20.331 -1.816 -23.373 1.00 98.44 215 LEU A O 1
ATOM 1618 N N . ASP A 1 216 ? 20.933 -2.680 -25.359 1.00 97.94 216 ASP A N 1
ATOM 1619 C CA . ASP A 1 216 ? 20.703 -1.441 -26.109 1.00 97.94 216 ASP A CA 1
ATOM 1620 C C . ASP A 1 216 ? 19.225 -1.027 -26.045 1.00 97.94 216 ASP A C 1
ATOM 1622 O O . ASP A 1 216 ? 18.919 0.155 -25.873 1.00 97.94 216 ASP A O 1
ATOM 1626 N N . ALA A 1 217 ? 18.301 -1.997 -26.075 1.00 98.69 217 ALA A N 1
ATOM 1627 C CA . ALA A 1 217 ? 16.878 -1.751 -25.847 1.00 98.69 217 ALA A CA 1
ATOM 1628 C C . ALA A 1 217 ? 16.610 -1.150 -24.455 1.00 98.69 217 ALA A C 1
ATOM 1630 O O . ALA A 1 217 ? 15.902 -0.152 -24.338 1.00 98.69 217 ALA A O 1
ATOM 1631 N N . ALA A 1 218 ? 17.209 -1.703 -23.395 1.00 98.69 218 ALA A N 1
ATOM 1632 C CA . ALA A 1 218 ? 17.045 -1.190 -22.033 1.00 98.69 218 ALA A CA 1
ATOM 1633 C C . ALA A 1 218 ? 17.643 0.219 -21.853 1.00 98.69 218 ALA A C 1
ATOM 1635 O O . ALA A 1 218 ? 17.026 1.084 -21.225 1.00 98.69 218 ALA A O 1
ATOM 1636 N N . VAL A 1 219 ? 18.820 0.479 -22.432 1.00 98.56 219 VAL A N 1
ATOM 1637 C CA . VAL A 1 219 ? 19.465 1.802 -22.398 1.00 98.56 219 VAL A CA 1
ATOM 1638 C C . VAL A 1 219 ? 18.636 2.827 -23.172 1.00 98.56 219 VAL A C 1
ATOM 1640 O O . VAL A 1 219 ? 18.374 3.916 -22.659 1.00 98.56 219 VAL A O 1
ATOM 1643 N N . SER A 1 220 ? 18.153 2.472 -24.367 1.00 98.62 220 SER A N 1
ATOM 1644 C CA . SER A 1 220 ? 17.265 3.328 -25.160 1.00 98.62 220 SER A CA 1
ATOM 1645 C C . SER A 1 220 ? 15.949 3.603 -24.427 1.00 98.62 220 SER A C 1
ATOM 1647 O O . SER A 1 220 ? 15.529 4.753 -24.337 1.00 98.62 220 SER A O 1
ATOM 1649 N N . ALA A 1 221 ? 15.339 2.589 -23.811 1.00 98.69 221 ALA A N 1
ATOM 1650 C CA . ALA A 1 221 ? 14.134 2.731 -23.000 1.00 98.69 221 ALA A CA 1
ATOM 1651 C C . ALA A 1 221 ? 14.336 3.727 -21.847 1.00 98.69 221 ALA A C 1
ATOM 1653 O O . ALA A 1 221 ? 13.521 4.633 -21.651 1.00 98.69 221 ALA A O 1
ATOM 1654 N N . TYR A 1 222 ? 15.452 3.606 -21.120 1.00 98.62 222 TYR A N 1
ATOM 1655 C CA . TYR A 1 222 ? 15.807 4.530 -20.045 1.00 98.62 222 TYR A CA 1
ATOM 1656 C C . TYR A 1 222 ? 16.024 5.961 -20.552 1.00 98.62 222 TYR A C 1
ATOM 1658 O O . TYR A 1 222 ? 15.531 6.917 -19.944 1.00 98.62 222 TYR A O 1
ATOM 1666 N N . ALA A 1 223 ? 16.718 6.122 -21.681 1.00 98.50 223 ALA A N 1
ATOM 1667 C CA . ALA A 1 223 ? 16.946 7.421 -22.306 1.00 98.50 223 ALA A CA 1
ATOM 1668 C C . ALA A 1 223 ? 15.631 8.069 -22.771 1.00 98.50 223 ALA A C 1
ATOM 1670 O O . ALA A 1 223 ? 15.373 9.228 -22.450 1.00 98.50 223 ALA A O 1
ATOM 1671 N N . ASN A 1 224 ? 14.756 7.310 -23.435 1.00 98.62 224 ASN A N 1
ATOM 1672 C CA . ASN A 1 224 ? 13.452 7.780 -23.907 1.00 98.62 224 ASN A CA 1
ATOM 1673 C C . ASN A 1 224 ? 12.583 8.278 -22.741 1.00 98.62 224 ASN A C 1
ATOM 1675 O O . ASN A 1 224 ? 12.027 9.375 -22.803 1.00 98.62 224 ASN A O 1
ATOM 1679 N N . VAL A 1 225 ? 12.514 7.514 -21.643 1.00 98.62 225 VAL A N 1
ATOM 1680 C CA . VAL A 1 225 ? 11.797 7.934 -20.428 1.00 98.62 225 VAL A CA 1
ATOM 1681 C C . VAL A 1 225 ? 12.471 9.142 -19.766 1.00 98.62 225 VAL A C 1
ATOM 1683 O O . VAL A 1 225 ? 11.785 10.009 -19.229 1.00 98.62 225 VAL A O 1
ATOM 1686 N N . SER A 1 226 ? 13.799 9.251 -19.819 1.00 97.88 226 SER A N 1
ATOM 1687 C CA . SER A 1 226 ? 14.513 10.419 -19.288 1.00 97.88 226 SER A CA 1
ATOM 1688 C C . SER A 1 226 ? 14.172 11.696 -20.060 1.00 97.88 226 SER A C 1
ATOM 1690 O O . SER A 1 226 ? 13.956 12.734 -19.439 1.00 97.88 226 SER A O 1
ATOM 1692 N N . LEU A 1 227 ? 14.041 11.614 -21.388 1.00 98.06 227 LEU A N 1
ATOM 1693 C CA . LEU A 1 227 ? 13.600 12.729 -22.233 1.00 98.06 227 LEU A CA 1
ATOM 1694 C C . LEU A 1 227 ? 12.128 13.094 -21.987 1.00 98.06 227 LEU A C 1
ATOM 1696 O O . LEU A 1 227 ? 11.777 14.273 -21.968 1.00 98.06 227 LEU A O 1
ATOM 1700 N N . LEU A 1 228 ? 11.271 12.101 -21.720 1.00 98.19 228 LEU A N 1
ATOM 1701 C CA . LEU A 1 228 ? 9.862 12.318 -21.380 1.00 98.19 228 LEU A CA 1
ATOM 1702 C C . LEU A 1 228 ? 9.681 13.216 -20.144 1.00 98.19 228 LEU A C 1
ATOM 1704 O O . LEU A 1 228 ? 8.705 13.965 -20.083 1.00 98.19 228 LEU A O 1
ATOM 1708 N N . ARG A 1 229 ? 10.621 13.187 -19.187 1.00 96.56 229 ARG A N 1
ATOM 1709 C CA . ARG A 1 229 ? 10.528 13.931 -17.917 1.00 96.56 229 ARG A CA 1
ATOM 1710 C C . ARG A 1 229 ? 10.399 15.442 -18.078 1.00 96.56 229 ARG A C 1
ATOM 1712 O O . ARG A 1 229 ? 9.784 16.066 -17.222 1.00 96.56 229 ARG A O 1
ATOM 1719 N N . GLN A 1 230 ? 10.910 16.029 -19.163 1.00 96.44 230 GLN A N 1
ATOM 1720 C CA . GLN A 1 230 ? 10.713 17.458 -19.438 1.00 96.44 230 GLN A CA 1
ATOM 1721 C C . GLN A 1 230 ? 9.228 17.805 -19.650 1.00 96.44 230 GLN A C 1
ATOM 1723 O O . GLN A 1 230 ? 8.810 18.922 -19.373 1.00 96.44 230 GLN A O 1
ATOM 1728 N N . GLN A 1 231 ? 8.441 16.848 -20.145 1.00 96.81 231 GLN A N 1
ATOM 1729 C CA . GLN A 1 231 ? 7.038 17.016 -20.524 1.00 96.81 231 GLN A CA 1
ATOM 1730 C C . GLN A 1 231 ? 6.082 16.364 -19.507 1.00 96.81 231 GLN A C 1
ATOM 1732 O O . GLN A 1 231 ? 4.951 16.013 -19.860 1.00 96.81 231 GLN A O 1
ATOM 1737 N N . MET A 1 232 ? 6.552 16.095 -18.288 1.00 96.88 232 MET A N 1
ATOM 1738 C CA . MET A 1 232 ? 5.749 15.585 -17.174 1.00 96.88 232 MET A CA 1
ATOM 1739 C C . MET A 1 232 ? 5.255 16.736 -16.302 1.00 96.88 232 MET A C 1
ATOM 1741 O O . MET A 1 232 ? 5.890 17.788 -16.238 1.00 96.88 232 MET A O 1
ATOM 1745 N N . GLU A 1 233 ? 4.155 16.513 -15.588 1.00 95.75 233 GLU A N 1
ATOM 1746 C CA . GLU A 1 233 ? 3.703 17.482 -14.591 1.00 95.75 233 GLU A CA 1
ATOM 1747 C C . GLU A 1 233 ? 4.689 17.558 -13.403 1.00 95.75 233 GLU A C 1
ATOM 1749 O O . GLU A 1 233 ? 5.338 16.557 -13.067 1.00 95.75 233 GLU A O 1
ATOM 1754 N N . PRO A 1 234 ? 4.812 18.710 -12.714 1.00 93.69 234 PRO A N 1
ATOM 1755 C CA . PRO A 1 234 ? 5.801 18.903 -11.643 1.00 93.69 234 PRO A CA 1
ATOM 1756 C C . PRO A 1 234 ? 5.693 17.934 -10.452 1.00 93.69 234 PRO A C 1
ATOM 1758 O O . PRO A 1 234 ? 6.654 17.754 -9.697 1.00 93.69 234 PRO A O 1
ATOM 1761 N N . ASP A 1 235 ? 4.540 17.302 -10.268 1.00 92.81 235 ASP A N 1
ATOM 1762 C CA . ASP A 1 235 ? 4.167 16.365 -9.201 1.00 92.81 235 ASP A CA 1
ATOM 1763 C C . ASP A 1 235 ? 4.111 14.893 -9.671 1.00 92.81 235 ASP A C 1
ATOM 1765 O O . ASP A 1 235 ? 3.783 13.999 -8.892 1.00 92.81 235 ASP A O 1
ATOM 1769 N N . GLU A 1 236 ? 4.498 14.614 -10.917 1.00 95.50 236 GLU A N 1
ATOM 1770 C CA . GLU A 1 236 ? 4.592 13.263 -11.474 1.00 95.50 236 GLU A CA 1
ATOM 1771 C C . GLU A 1 236 ? 6.007 12.696 -11.384 1.00 95.50 236 GLU A C 1
ATOM 1773 O O . GLU A 1 236 ? 7.001 13.409 -11.533 1.00 95.50 236 GLU A O 1
ATOM 1778 N N . ARG A 1 237 ? 6.141 11.386 -11.163 1.00 94.94 237 ARG A N 1
ATOM 1779 C CA . ARG A 1 237 ? 7.454 10.733 -11.066 1.00 94.94 237 ARG A CA 1
ATOM 1780 C C . ARG A 1 237 ? 7.476 9.417 -11.833 1.00 94.94 237 ARG A C 1
ATOM 1782 O O . ARG A 1 237 ? 6.534 8.635 -11.770 1.00 94.94 237 ARG A O 1
ATOM 1789 N N . VAL A 1 238 ? 8.586 9.152 -12.520 1.00 97.12 238 VAL A N 1
ATOM 1790 C CA . VAL A 1 238 ? 8.870 7.856 -13.150 1.00 97.12 238 VAL A CA 1
ATOM 1791 C C . VAL A 1 238 ? 10.245 7.387 -12.699 1.00 97.12 238 VAL A C 1
ATOM 1793 O O . VAL A 1 238 ? 11.243 8.075 -12.921 1.00 97.12 238 VAL A O 1
ATOM 1796 N N . HIS A 1 239 ? 10.296 6.217 -12.078 1.00 94.31 239 HIS A N 1
ATOM 1797 C CA . HIS A 1 239 ? 11.504 5.585 -11.557 1.00 94.31 239 HIS A CA 1
ATOM 1798 C C . HIS A 1 239 ? 11.745 4.292 -12.329 1.00 94.31 239 HIS A C 1
ATOM 1800 O O . HIS A 1 239 ? 10.789 3.570 -12.603 1.00 94.31 239 HIS A O 1
ATOM 1806 N N . GLY A 1 240 ? 12.999 4.002 -12.666 1.00 95.94 240 GLY A N 1
ATOM 1807 C CA . GLY A 1 240 ? 13.374 2.805 -13.412 1.00 95.94 240 GLY A CA 1
ATOM 1808 C C . GLY A 1 240 ? 14.756 2.315 -13.015 1.00 95.94 240 GLY A C 1
ATOM 1809 O O . GLY A 1 240 ? 15.642 3.132 -12.773 1.00 95.94 240 GLY A O 1
ATOM 1810 N N . VAL A 1 241 ? 14.942 0.999 -12.965 1.00 97.31 241 VAL A N 1
ATOM 1811 C CA . VAL A 1 241 ? 16.249 0.349 -12.776 1.00 97.31 241 VAL A CA 1
ATOM 1812 C C . VAL A 1 241 ? 16.401 -0.820 -13.744 1.00 97.31 241 VAL A C 1
ATOM 1814 O O . VAL A 1 241 ? 15.408 -1.450 -14.107 1.00 97.31 241 VAL A O 1
ATOM 1817 N N . ILE A 1 242 ? 17.635 -1.123 -14.153 1.00 98.00 242 ILE A N 1
ATOM 1818 C CA . ILE A 1 242 ? 17.974 -2.335 -14.911 1.00 98.00 242 ILE A CA 1
ATOM 1819 C C . ILE A 1 242 ? 18.359 -3.410 -13.890 1.00 98.00 242 ILE A C 1
ATOM 1821 O O . ILE A 1 242 ? 19.407 -3.313 -13.262 1.00 98.00 242 ILE A O 1
ATOM 1825 N N . GLU A 1 243 ? 17.501 -4.412 -13.696 1.00 96.88 243 GLU A N 1
ATOM 1826 C CA . GLU A 1 243 ? 17.761 -5.536 -12.782 1.00 96.88 243 GLU A CA 1
ATOM 1827 C C . GLU A 1 243 ? 18.722 -6.559 -13.408 1.00 96.88 243 GLU A C 1
ATOM 1829 O O . GLU A 1 243 ? 19.500 -7.194 -12.702 1.00 96.88 243 GLU A O 1
ATOM 1834 N N . VAL A 1 244 ? 18.646 -6.743 -14.732 1.00 97.44 244 VAL A N 1
ATOM 1835 C CA . VAL A 1 244 ? 19.475 -7.686 -15.501 1.00 97.44 244 VAL A CA 1
ATOM 1836 C C . VAL A 1 244 ? 19.879 -7.028 -16.820 1.00 97.44 244 VAL A C 1
ATOM 1838 O O . VAL A 1 244 ? 19.004 -6.555 -17.546 1.00 97.44 244 VAL A O 1
ATOM 1841 N N . GLY A 1 245 ? 21.183 -7.003 -17.124 1.00 94.44 245 GLY A N 1
ATOM 1842 C CA . GLY A 1 245 ? 21.760 -6.204 -18.217 1.00 94.44 245 GLY A CA 1
ATOM 1843 C C . GLY A 1 245 ? 22.886 -6.867 -19.024 1.00 94.44 245 GLY A C 1
ATOM 1844 O O . GLY A 1 245 ? 23.600 -6.165 -19.728 1.00 94.44 245 GLY A O 1
ATOM 1845 N N . GLY A 1 246 ? 23.066 -8.187 -18.932 1.00 91.44 246 GLY A N 1
ATOM 1846 C CA . GLY A 1 246 ? 24.181 -8.910 -19.563 1.00 91.44 246 GLY A CA 1
ATOM 1847 C C . GLY A 1 246 ? 25.284 -9.311 -18.577 1.00 91.44 246 GLY A C 1
ATOM 1848 O O . GLY A 1 246 ? 25.293 -8.874 -17.427 1.00 91.44 246 GLY A O 1
ATOM 1849 N N . THR A 1 247 ? 26.180 -10.198 -19.019 1.00 91.56 247 THR A N 1
ATOM 1850 C CA . THR A 1 247 ? 27.191 -10.848 -18.159 1.00 91.56 247 THR A CA 1
ATOM 1851 C C . THR A 1 247 ? 28.629 -10.563 -18.582 1.00 91.56 247 THR A C 1
ATOM 1853 O O . THR A 1 247 ? 29.485 -10.363 -17.724 1.00 91.56 247 THR A O 1
ATOM 1856 N N . VAL A 1 248 ? 28.907 -10.537 -19.889 1.00 94.81 248 VAL A N 1
ATOM 1857 C CA . VAL A 1 248 ? 30.250 -10.338 -20.452 1.00 94.81 248 VAL A CA 1
ATOM 1858 C C . VAL A 1 248 ? 30.194 -9.425 -21.682 1.00 94.81 248 VAL A C 1
ATOM 1860 O O . VAL A 1 248 ? 29.234 -9.494 -22.446 1.00 94.81 248 VAL A O 1
ATOM 1863 N N . PRO A 1 249 ? 31.214 -8.581 -21.920 1.00 94.38 249 PRO A N 1
ATOM 1864 C CA . PRO A 1 249 ? 31.171 -7.563 -22.976 1.00 94.38 249 PRO A CA 1
ATOM 1865 C C . PRO A 1 249 ? 31.348 -8.109 -24.403 1.00 94.38 249 PRO A C 1
ATOM 1867 O O . PRO A 1 249 ? 31.054 -7.414 -25.369 1.00 94.38 249 PRO A O 1
ATOM 1870 N N . ASN A 1 250 ? 31.856 -9.333 -24.565 1.00 96.12 250 ASN A N 1
ATOM 1871 C CA . ASN A 1 250 ? 32.131 -9.940 -25.873 1.00 96.12 250 ASN A CA 1
ATOM 1872 C C . ASN A 1 250 ? 30.951 -10.747 -26.449 1.00 96.12 250 ASN A C 1
ATOM 1874 O O . ASN A 1 250 ? 31.078 -11.325 -27.530 1.00 96.12 250 ASN A O 1
ATOM 1878 N N . VAL A 1 251 ? 29.808 -10.774 -25.760 1.00 97.25 251 VAL A N 1
ATOM 1879 C CA . VAL A 1 251 ? 28.579 -11.445 -26.200 1.00 97.25 251 VAL A CA 1
ATOM 1880 C C . VAL A 1 251 ? 27.454 -10.417 -26.247 1.00 97.25 251 VAL A C 1
ATOM 1882 O O . VAL A 1 251 ? 27.245 -9.685 -25.285 1.00 97.25 251 VAL A O 1
ATOM 1885 N N . ILE A 1 252 ? 26.720 -10.363 -27.360 1.00 98.19 252 ILE A N 1
ATOM 1886 C CA . ILE A 1 252 ? 25.515 -9.532 -27.458 1.00 98.19 252 ILE A CA 1
ATOM 1887 C C . ILE A 1 252 ? 24.483 -10.021 -26.437 1.00 98.19 252 ILE A C 1
ATOM 1889 O O . ILE A 1 252 ? 24.105 -11.193 -26.454 1.00 98.19 252 ILE A O 1
ATOM 1893 N N . THR A 1 253 ? 24.024 -9.124 -25.563 1.00 98.31 253 THR A N 1
ATOM 1894 C CA . THR A 1 253 ? 23.050 -9.440 -24.513 1.00 98.31 253 THR A CA 1
ATOM 1895 C C . THR A 1 253 ? 21.712 -9.837 -25.134 1.00 98.31 253 THR A C 1
ATOM 1897 O O . THR A 1 253 ? 21.071 -9.040 -25.814 1.00 98.31 253 THR A O 1
ATOM 1900 N N . ASP A 1 254 ? 21.262 -11.061 -24.882 1.00 97.69 254 ASP A N 1
ATOM 1901 C CA . ASP A 1 254 ? 20.016 -11.615 -25.416 1.00 97.69 254 ASP A CA 1
ATOM 1902 C C . ASP A 1 254 ? 18.793 -11.335 -24.534 1.00 97.69 254 ASP A C 1
ATOM 1904 O O . ASP A 1 254 ? 17.657 -11.439 -24.999 1.00 97.69 254 ASP A O 1
ATOM 1908 N N . TYR A 1 255 ? 19.004 -10.954 -23.275 1.00 98.56 255 TYR A N 1
ATOM 1909 C CA . TYR A 1 255 ? 17.933 -10.690 -22.327 1.00 98.56 255 TYR A CA 1
ATOM 1910 C C . TYR A 1 255 ? 18.270 -9.559 -21.358 1.00 98.56 255 TYR A C 1
ATOM 1912 O O . TYR A 1 255 ? 19.332 -9.547 -20.730 1.00 98.56 255 TYR A O 1
ATOM 1920 N N . THR A 1 256 ? 17.316 -8.648 -21.167 1.00 98.62 256 THR A N 1
ATOM 1921 C CA . THR A 1 256 ? 17.351 -7.664 -20.081 1.00 98.62 256 THR A CA 1
ATOM 1922 C C . THR A 1 256 ? 16.015 -7.556 -19.372 1.00 98.62 256 THR A C 1
ATOM 1924 O O . THR A 1 256 ? 14.955 -7.800 -19.952 1.00 98.62 256 THR A O 1
ATOM 1927 N N . ARG A 1 257 ? 16.067 -7.164 -18.095 1.00 98.62 257 ARG A N 1
ATOM 1928 C CA . ARG A 1 257 ? 14.882 -6.883 -17.284 1.00 98.62 257 ARG A CA 1
ATOM 1929 C C . ARG A 1 257 ? 15.029 -5.551 -16.579 1.00 98.62 257 ARG A C 1
ATOM 1931 O O . ARG A 1 257 ? 16.042 -5.298 -15.930 1.00 98.62 257 ARG A O 1
ATOM 1938 N N . MET A 1 258 ? 13.990 -4.733 -16.666 1.00 98.44 258 MET A N 1
ATOM 1939 C CA . MET A 1 258 ? 13.881 -3.462 -15.963 1.00 98.44 258 MET A CA 1
ATOM 1940 C C . MET A 1 258 ? 12.682 -3.473 -15.021 1.00 98.44 258 MET A C 1
ATOM 1942 O O . MET A 1 258 ? 11.696 -4.166 -15.274 1.00 98.44 258 MET A O 1
ATOM 1946 N N . ASN A 1 259 ? 12.759 -2.690 -13.951 1.00 97.69 259 ASN A N 1
ATOM 1947 C CA . ASN A 1 259 ? 11.692 -2.517 -12.971 1.00 97.69 259 ASN A CA 1
ATOM 1948 C C . ASN A 1 259 ? 11.323 -1.038 -12.880 1.00 97.69 259 ASN A C 1
ATOM 1950 O O . ASN A 1 259 ? 12.202 -0.192 -12.709 1.00 97.69 259 ASN A O 1
ATOM 1954 N N . TRP A 1 260 ? 10.035 -0.746 -13.038 1.00 97.50 260 TRP A N 1
ATOM 1955 C CA . TRP A 1 260 ? 9.494 0.589 -13.235 1.00 97.50 260 TRP A CA 1
ATOM 1956 C C . TRP A 1 260 ? 8.420 0.926 -12.207 1.00 97.50 260 TRP A C 1
ATOM 1958 O O . TRP A 1 260 ? 7.591 0.094 -11.831 1.00 97.50 260 TRP A O 1
ATOM 1968 N N . ASN A 1 261 ? 8.396 2.197 -11.811 1.00 95.94 261 ASN A N 1
ATOM 1969 C CA . ASN A 1 261 ? 7.338 2.778 -11.002 1.00 95.94 261 ASN A CA 1
ATOM 1970 C C . ASN A 1 261 ? 6.902 4.127 -11.586 1.00 95.94 261 ASN A C 1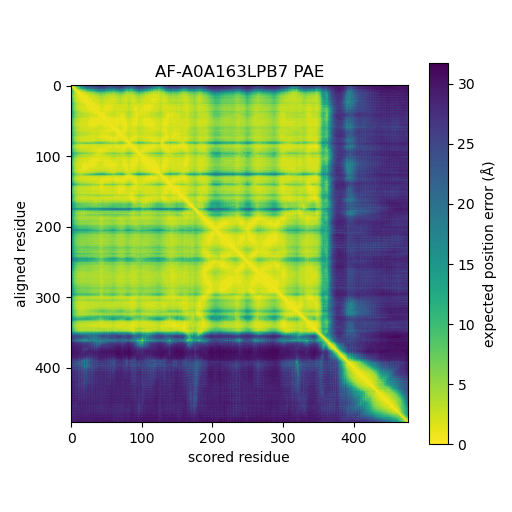
ATOM 1972 O O . ASN A 1 261 ? 7.726 5.033 -11.727 1.00 95.94 261 ASN A O 1
ATOM 1976 N N . VAL A 1 262 ? 5.616 4.256 -11.909 1.00 97.06 262 VAL A N 1
ATOM 1977 C CA . VAL A 1 262 ? 4.987 5.478 -12.429 1.00 97.06 262 VAL A CA 1
ATOM 1978 C C . VAL A 1 262 ? 4.025 6.011 -11.377 1.00 97.06 262 VAL A C 1
ATOM 1980 O O . VAL A 1 262 ? 3.100 5.305 -10.981 1.00 97.06 262 VAL A O 1
ATOM 1983 N N . ARG A 1 263 ? 4.238 7.249 -10.926 1.00 96.44 263 ARG A N 1
ATOM 1984 C CA . ARG A 1 263 ? 3.480 7.877 -9.841 1.00 96.44 263 ARG A CA 1
ATOM 1985 C C . ARG A 1 263 ? 2.889 9.215 -10.259 1.00 96.44 263 ARG A C 1
ATOM 1987 O O . ARG A 1 263 ? 3.556 10.009 -10.923 1.00 96.44 263 ARG A O 1
ATOM 1994 N N . SER A 1 264 ? 1.659 9.469 -9.826 1.00 96.38 264 SER A N 1
ATOM 1995 C CA . SER A 1 264 ? 0.948 10.733 -10.040 1.00 96.38 264 SER A CA 1
ATOM 1996 C C . SER A 1 264 ? -0.092 10.947 -8.931 1.00 96.38 264 SER A C 1
ATOM 1998 O O . SER A 1 264 ? -0.561 9.956 -8.363 1.00 96.38 264 SER A O 1
ATOM 2000 N N . PRO A 1 265 ? -0.494 12.190 -8.603 1.00 95.00 265 PRO A N 1
ATOM 2001 C CA . PRO A 1 265 ? -1.456 12.443 -7.528 1.00 95.00 265 PRO A CA 1
ATOM 2002 C C . PRO A 1 265 ? -2.815 11.763 -7.679 1.00 95.00 265 PRO A C 1
ATOM 2004 O O . PRO A 1 265 ? -3.474 11.517 -6.671 1.00 95.00 265 PRO A O 1
ATOM 2007 N N . THR A 1 266 ? -3.241 11.445 -8.905 1.00 95.81 266 THR A N 1
ATOM 2008 C CA . THR A 1 266 ? -4.464 10.667 -9.146 1.00 95.81 266 THR A CA 1
ATOM 2009 C C . THR A 1 266 ? -4.212 9.512 -10.102 1.00 95.81 266 THR A C 1
ATOM 2011 O O . THR A 1 266 ? -3.294 9.572 -10.925 1.00 95.81 266 THR A O 1
ATOM 2014 N N . ILE A 1 267 ? -5.030 8.462 -10.003 1.00 96.75 267 ILE A N 1
ATOM 2015 C CA . ILE A 1 267 ? -4.918 7.303 -10.893 1.00 96.75 267 ILE A CA 1
ATOM 2016 C C . ILE A 1 267 ? -5.126 7.687 -12.362 1.00 96.75 267 ILE A C 1
ATOM 2018 O O . ILE A 1 267 ? -4.351 7.272 -13.210 1.00 96.75 267 ILE A O 1
ATOM 2022 N N . GLU A 1 268 ? -6.065 8.582 -12.672 1.00 97.44 268 GLU A N 1
ATOM 2023 C CA . GLU A 1 268 ? -6.364 8.978 -14.054 1.00 97.44 268 GLU A CA 1
ATOM 2024 C C . GLU A 1 268 ? -5.180 9.702 -14.709 1.00 97.44 268 GLU A C 1
ATOM 2026 O O . GLU A 1 268 ? -4.957 9.616 -15.919 1.00 97.44 268 GLU A O 1
ATOM 2031 N N . ARG A 1 269 ? -4.408 10.445 -13.908 1.00 97.38 269 ARG A N 1
ATOM 2032 C CA . ARG A 1 269 ? -3.165 11.075 -14.355 1.00 97.38 269 ARG A CA 1
ATOM 2033 C C . ARG A 1 269 ? -2.036 10.049 -14.470 1.00 97.38 269 ARG A C 1
ATOM 2035 O O . ARG A 1 269 ? -1.299 10.075 -15.455 1.00 97.38 269 ARG A O 1
ATOM 2042 N N . ALA A 1 270 ? -1.937 9.118 -13.518 1.00 97.38 270 ALA A N 1
ATOM 2043 C CA . ALA A 1 270 ? -0.968 8.026 -13.565 1.00 97.38 270 ALA A CA 1
ATOM 2044 C C . ALA A 1 270 ? -1.166 7.138 -14.806 1.00 97.38 270 ALA A C 1
ATOM 2046 O O . ALA A 1 270 ? -0.179 6.817 -15.462 1.00 97.38 270 ALA A O 1
ATOM 2047 N N . ASP A 1 271 ? -2.410 6.840 -15.192 1.00 98.06 271 ASP A N 1
ATOM 2048 C CA . ASP A 1 271 ? -2.755 6.071 -16.394 1.00 98.06 271 ASP A CA 1
ATOM 2049 C C . ASP A 1 271 ? -2.296 6.782 -17.678 1.00 98.06 271 ASP A C 1
ATOM 2051 O O . ASP A 1 271 ? -1.683 6.177 -18.566 1.00 98.06 271 ASP A O 1
ATOM 2055 N N . LYS A 1 272 ? -2.533 8.100 -17.773 1.00 98.19 272 LYS A N 1
ATOM 2056 C CA . LYS A 1 272 ? -2.068 8.921 -18.906 1.00 98.19 272 LYS A CA 1
ATOM 2057 C C . LYS A 1 272 ? -0.545 8.930 -19.003 1.00 98.19 272 LYS A C 1
ATOM 2059 O O . LYS A 1 272 ? 0.008 8.779 -20.095 1.00 98.19 272 LYS A O 1
ATOM 2064 N N . LEU A 1 273 ? 0.142 9.092 -17.873 1.00 98.44 273 LEU A N 1
ATOM 2065 C CA . LEU A 1 273 ? 1.599 9.048 -17.827 1.00 98.44 273 LEU A CA 1
ATOM 2066 C C . LEU A 1 273 ? 2.129 7.652 -18.173 1.00 98.44 273 LEU A C 1
ATOM 2068 O O . LEU A 1 273 ? 3.072 7.539 -18.954 1.00 98.44 273 LEU A O 1
ATOM 2072 N N . LEU A 1 274 ? 1.499 6.592 -17.661 1.00 98.25 274 LEU A N 1
ATOM 2073 C CA . LEU A 1 274 ? 1.853 5.207 -17.954 1.00 98.25 274 LEU A CA 1
ATOM 2074 C C . LEU A 1 274 ? 1.777 4.923 -19.454 1.00 98.25 274 LEU A C 1
ATOM 2076 O O . LEU A 1 274 ? 2.686 4.294 -19.986 1.00 98.25 274 LEU A O 1
ATOM 2080 N N . SER A 1 275 ? 0.745 5.407 -20.150 1.00 98.31 275 SER A N 1
ATOM 2081 C CA . SER A 1 275 ? 0.643 5.265 -21.608 1.00 98.31 275 SER A CA 1
ATOM 2082 C C . SER A 1 275 ? 1.842 5.895 -22.329 1.00 98.31 275 SER A C 1
ATOM 2084 O O . SER A 1 275 ? 2.462 5.253 -23.175 1.00 98.31 275 SER A O 1
ATOM 2086 N N . ARG A 1 276 ? 2.246 7.110 -21.940 1.00 98.56 276 ARG A N 1
ATOM 2087 C CA . ARG A 1 276 ? 3.419 7.788 -22.522 1.00 98.56 276 ARG A CA 1
ATOM 2088 C C . ARG A 1 276 ? 4.720 7.048 -22.212 1.00 98.56 276 ARG A C 1
ATOM 2090 O O . ARG A 1 276 ? 5.564 6.912 -23.092 1.00 98.56 276 ARG A O 1
ATOM 2097 N N . VAL A 1 277 ? 4.864 6.534 -20.989 1.00 98.56 277 VAL A N 1
ATOM 2098 C CA . VAL A 1 277 ? 6.004 5.695 -20.594 1.00 98.56 277 VAL A CA 1
ATOM 2099 C C . VAL A 1 277 ? 6.035 4.417 -21.428 1.00 98.56 277 VAL A C 1
ATOM 2101 O O . VAL A 1 277 ? 7.087 4.082 -21.957 1.00 98.56 277 VAL A O 1
ATOM 2104 N N . LYS A 1 278 ? 4.903 3.729 -21.619 1.00 98.50 278 LYS A N 1
ATOM 2105 C CA . LYS A 1 278 ? 4.832 2.528 -22.464 1.00 98.50 278 LYS A CA 1
ATOM 2106 C C . LYS A 1 278 ? 5.283 2.809 -23.895 1.00 98.50 278 LYS A C 1
ATOM 2108 O O . LYS A 1 278 ? 6.132 2.073 -24.381 1.00 98.50 278 LYS A O 1
ATOM 2113 N N . ASN A 1 279 ? 4.869 3.927 -24.493 1.00 98.69 279 ASN A N 1
ATOM 2114 C CA . ASN A 1 279 ? 5.344 4.328 -25.823 1.00 98.69 279 ASN A CA 1
ATOM 2115 C C . ASN A 1 279 ? 6.879 4.477 -25.880 1.00 98.69 279 ASN A C 1
ATOM 2117 O O . ASN A 1 279 ? 7.500 4.075 -26.860 1.00 98.69 279 ASN A O 1
ATOM 2121 N N . CYS A 1 280 ? 7.517 5.016 -24.832 1.00 98.75 280 CYS A N 1
ATOM 2122 C CA . CYS A 1 280 ? 8.982 5.107 -24.755 1.00 98.75 280 CYS A CA 1
ATOM 2123 C C . CYS A 1 280 ? 9.662 3.727 -24.737 1.00 98.75 280 CYS A C 1
ATOM 2125 O O . CYS A 1 280 ? 10.718 3.555 -25.354 1.00 98.75 280 CYS A O 1
ATOM 2127 N N . LEU A 1 281 ? 9.071 2.764 -24.025 1.00 98.69 281 LEU A N 1
ATOM 2128 C CA . LEU A 1 281 ? 9.575 1.392 -23.898 1.00 98.69 281 LEU A CA 1
ATOM 2129 C C . LEU A 1 281 ? 9.362 0.605 -25.200 1.00 98.69 281 LEU A C 1
ATOM 2131 O O . LEU A 1 281 ? 10.265 -0.091 -25.662 1.00 98.69 281 LEU A O 1
ATOM 2135 N N . GLU A 1 282 ? 8.196 0.763 -25.823 1.00 98.75 282 GLU A N 1
ATOM 2136 C CA . GLU A 1 282 ? 7.856 0.169 -27.118 1.00 98.75 282 GLU A CA 1
ATOM 2137 C C . GLU A 1 282 ? 8.745 0.713 -28.241 1.00 98.75 282 GLU A C 1
ATOM 2139 O O . GLU A 1 282 ? 9.246 -0.065 -29.050 1.00 98.75 282 GLU A O 1
ATOM 2144 N N . ALA A 1 283 ? 9.030 2.021 -28.256 1.00 98.75 283 ALA A N 1
ATOM 2145 C CA . ALA A 1 283 ? 9.950 2.623 -29.221 1.00 98.75 283 ALA A CA 1
ATOM 2146 C C . ALA A 1 283 ? 11.364 2.030 -29.120 1.00 98.75 283 ALA A C 1
ATOM 2148 O O . ALA A 1 283 ? 12.000 1.773 -30.141 1.00 98.75 283 ALA A O 1
ATOM 2149 N N . ALA A 1 284 ? 11.845 1.764 -27.903 1.00 98.69 284 ALA A N 1
ATOM 2150 C CA . ALA A 1 284 ? 13.148 1.143 -27.686 1.00 98.69 284 ALA A CA 1
ATOM 2151 C C . ALA A 1 284 ? 13.183 -0.327 -28.138 1.00 98.69 284 ALA A C 1
ATOM 2153 O O . ALA A 1 284 ? 14.159 -0.769 -28.751 1.00 98.69 284 ALA A O 1
ATOM 2154 N N . ALA A 1 285 ? 12.107 -1.079 -27.887 1.00 98.69 285 ALA A N 1
ATOM 2155 C CA . ALA A 1 285 ? 11.959 -2.441 -28.396 1.00 98.69 285 ALA A CA 1
ATOM 2156 C C . ALA A 1 285 ? 11.964 -2.461 -29.930 1.00 98.69 285 ALA A C 1
ATOM 2158 O O . ALA A 1 285 ? 12.722 -3.212 -30.539 1.00 98.69 285 ALA A O 1
ATOM 2159 N N . LEU A 1 286 ? 11.175 -1.577 -30.546 1.00 98.62 286 LEU A N 1
ATOM 2160 C CA . LEU A 1 286 ? 11.068 -1.459 -31.995 1.00 98.62 286 LEU A CA 1
ATOM 2161 C C . LEU A 1 286 ? 12.408 -1.086 -32.639 1.00 98.62 286 LEU A C 1
ATOM 2163 O O . LEU A 1 286 ? 12.835 -1.753 -33.576 1.00 98.62 286 LEU A O 1
ATOM 2167 N N . ALA A 1 287 ? 13.085 -0.055 -32.124 1.00 98.50 287 ALA A N 1
ATOM 2168 C CA . ALA A 1 287 ? 14.349 0.433 -32.679 1.00 98.50 287 ALA A CA 1
ATOM 2169 C C . ALA A 1 287 ? 15.482 -0.601 -32.587 1.00 98.50 287 ALA A C 1
ATOM 2171 O O . ALA A 1 287 ? 16.323 -0.674 -33.478 1.00 98.50 287 ALA A O 1
ATOM 2172 N N . SER A 1 288 ? 15.497 -1.405 -31.521 1.00 97.88 288 SER A N 1
ATOM 2173 C CA . SER A 1 288 ? 16.503 -2.454 -31.314 1.00 97.88 288 SER A CA 1
ATOM 2174 C C . SER A 1 288 ? 16.157 -3.784 -31.987 1.00 97.88 288 SER A C 1
ATOM 2176 O O . SER A 1 288 ? 17.020 -4.651 -32.071 1.00 97.88 288 SER A O 1
ATOM 2178 N N . GLY A 1 289 ? 14.912 -3.981 -32.435 1.00 98.25 289 GLY A N 1
ATOM 2179 C CA . GLY A 1 289 ? 14.409 -5.272 -32.916 1.00 98.25 289 GLY A CA 1
ATOM 2180 C C . GLY A 1 289 ? 14.100 -6.288 -31.805 1.00 98.25 289 GLY A C 1
ATOM 2181 O O . GLY A 1 289 ? 13.869 -7.463 -32.097 1.00 98.25 289 GLY A O 1
ATOM 2182 N N . CYS A 1 290 ? 14.092 -5.868 -30.535 1.00 98.69 290 CYS A N 1
ATOM 2183 C CA . CYS A 1 290 ? 13.765 -6.732 -29.401 1.00 98.69 290 CYS A CA 1
ATOM 2184 C C . CYS A 1 290 ? 12.257 -6.981 -29.271 1.00 98.69 290 CYS A C 1
ATOM 2186 O O . CYS A 1 290 ? 11.422 -6.141 -29.604 1.00 98.69 290 CYS A O 1
ATOM 2188 N N . LYS A 1 291 ? 11.896 -8.120 -28.672 1.00 98.56 291 LYS A N 1
ATOM 2189 C CA . LYS A 1 291 ? 10.530 -8.368 -28.191 1.00 98.56 291 LYS A CA 1
ATOM 2190 C C . LYS A 1 291 ? 10.377 -7.832 -26.774 1.00 98.56 291 LYS A C 1
ATOM 2192 O O . LYS A 1 291 ? 11.193 -8.161 -25.915 1.00 98.56 291 LYS A O 1
ATOM 2197 N N . LEU A 1 292 ? 9.321 -7.062 -26.533 1.00 98.62 292 LEU A N 1
ATOM 2198 C CA . LEU A 1 292 ? 8.981 -6.511 -25.224 1.00 98.62 292 LEU A CA 1
ATOM 2199 C C . LEU A 1 292 ? 7.884 -7.342 -24.551 1.00 98.62 292 LEU A C 1
ATOM 2201 O O . LEU A 1 292 ? 6.868 -7.651 -25.170 1.00 98.62 292 LEU A O 1
ATOM 2205 N N . ASN A 1 293 ? 8.080 -7.668 -23.277 1.00 98.31 293 ASN A N 1
ATOM 2206 C CA . ASN A 1 293 ? 7.070 -8.259 -22.404 1.00 98.31 293 ASN A CA 1
ATOM 2207 C C . ASN A 1 293 ? 6.872 -7.380 -21.161 1.00 98.31 293 ASN A C 1
ATOM 2209 O O . ASN A 1 293 ? 7.846 -6.881 -20.596 1.00 98.31 293 ASN A O 1
ATOM 2213 N N . TYR A 1 294 ? 5.623 -7.217 -20.721 1.00 96.94 294 TYR A N 1
ATOM 2214 C CA . TYR A 1 294 ? 5.275 -6.509 -19.489 1.00 96.94 294 TYR A CA 1
ATOM 2215 C C . TYR A 1 294 ? 4.864 -7.510 -18.411 1.00 96.94 294 TYR A C 1
ATOM 2217 O O . TYR A 1 294 ? 3.995 -8.347 -18.635 1.00 96.94 294 TYR A O 1
ATOM 2225 N N . ILE A 1 295 ? 5.431 -7.371 -17.215 1.00 95.81 295 ILE A N 1
ATOM 2226 C CA . ILE A 1 295 ? 4.988 -8.084 -16.016 1.00 95.81 295 ILE A CA 1
ATOM 2227 C C . ILE A 1 295 ? 4.373 -7.046 -15.087 1.00 95.81 295 ILE A C 1
ATOM 2229 O O . ILE A 1 295 ? 5.079 -6.239 -14.480 1.00 95.81 295 ILE A O 1
ATOM 2233 N N . THR A 1 296 ? 3.049 -7.026 -15.010 1.00 88.75 296 THR A N 1
ATOM 2234 C CA . THR A 1 296 ? 2.318 -6.075 -14.171 1.00 88.75 296 THR A CA 1
ATOM 2235 C C . THR A 1 296 ? 2.367 -6.489 -12.709 1.00 88.75 296 THR A C 1
ATOM 2237 O O . THR A 1 296 ? 2.155 -7.657 -12.383 1.00 88.75 296 THR A O 1
ATOM 2240 N N . SER A 1 297 ? 2.588 -5.520 -11.828 1.00 89.38 297 SER A N 1
ATOM 2241 C CA . SER A 1 297 ? 2.359 -5.667 -10.393 1.00 89.38 297 SER A CA 1
ATOM 2242 C C . SER A 1 297 ? 1.057 -4.955 -10.003 1.00 89.38 297 SER A C 1
ATOM 2244 O O . SER A 1 297 ? 0.532 -4.158 -10.790 1.00 89.38 297 SER A O 1
ATOM 2246 N N . PRO A 1 298 ? 0.514 -5.227 -8.806 1.00 89.75 298 PRO A N 1
ATOM 2247 C CA . PRO A 1 298 ? -0.674 -4.541 -8.315 1.00 89.75 298 PRO A CA 1
ATOM 2248 C C . PRO A 1 298 ? -0.513 -3.019 -8.354 1.00 89.75 298 PRO A C 1
ATOM 2250 O O . PRO A 1 298 ? 0.523 -2.468 -7.978 1.00 89.75 298 PRO A O 1
ATO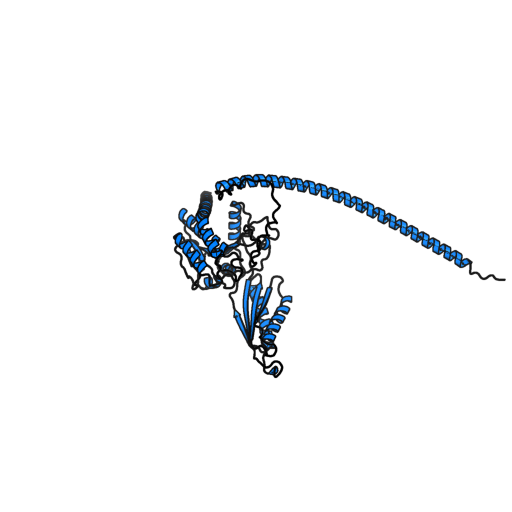M 2253 N N . THR A 1 299 ? -1.549 -2.347 -8.853 1.00 93.81 299 THR A N 1
ATOM 2254 C CA . THR A 1 299 ? -1.611 -0.884 -8.935 1.00 93.81 299 THR A CA 1
ATOM 2255 C C . THR A 1 299 ? -2.211 -0.326 -7.657 1.00 93.81 299 THR A C 1
ATOM 2257 O O . THR A 1 299 ? -3.238 -0.824 -7.190 1.00 93.81 299 THR A O 1
ATOM 2260 N N . TYR A 1 300 ? -1.581 0.711 -7.105 1.00 96.19 300 TYR A N 1
ATOM 2261 C CA . TYR A 1 300 ? -2.076 1.402 -5.914 1.00 96.19 300 TYR A CA 1
ATOM 2262 C C . TYR A 1 300 ? -2.785 2.666 -6.364 1.00 96.19 300 TYR A C 1
ATOM 2264 O O . TYR A 1 300 ? -2.198 3.500 -7.060 1.00 96.19 300 TYR A O 1
ATOM 2272 N N . LEU A 1 301 ? -4.056 2.793 -5.996 1.00 96.94 301 LEU A N 1
ATOM 2273 C CA . LEU A 1 301 ? -4.828 3.992 -6.303 1.00 96.94 301 LEU A CA 1
ATOM 2274 C C . LEU A 1 301 ? -4.445 5.122 -5.344 1.00 96.94 301 LEU A C 1
ATOM 2276 O O . LEU A 1 301 ? -3.934 4.888 -4.252 1.00 96.94 301 LEU A O 1
ATOM 2280 N N . ASN A 1 302 ? -4.700 6.367 -5.740 1.00 96.44 302 ASN A N 1
ATOM 2281 C CA . ASN A 1 302 ? -4.518 7.492 -4.830 1.00 96.44 302 ASN A CA 1
ATOM 2282 C C . ASN A 1 302 ? -5.547 7.432 -3.693 1.00 96.44 302 ASN A C 1
ATOM 2284 O O . ASN A 1 302 ? -6.732 7.189 -3.937 1.00 96.44 302 ASN A O 1
ATO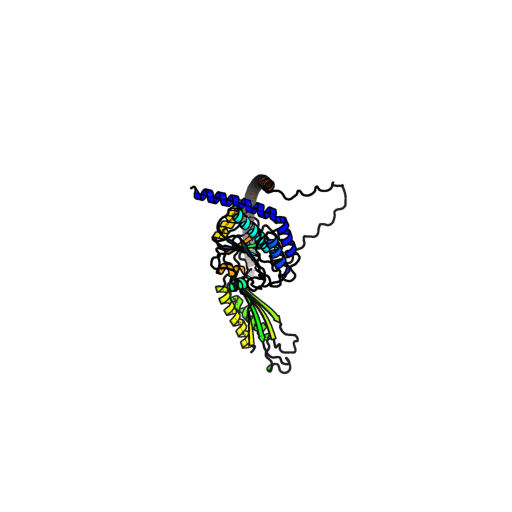M 2288 N N . LEU A 1 303 ? -5.098 7.686 -2.466 1.00 95.50 303 LEU A N 1
ATOM 2289 C CA . LEU A 1 303 ? -5.931 7.632 -1.269 1.00 95.50 303 LEU A CA 1
ATOM 2290 C C . LEU A 1 303 ? -6.895 8.821 -1.218 1.00 95.50 303 LEU A C 1
ATOM 2292 O O . LEU A 1 303 ? -6.485 9.980 -1.315 1.00 95.50 303 LEU A O 1
ATOM 2296 N N . ARG A 1 304 ? -8.186 8.519 -1.051 1.00 93.50 304 ARG A N 1
ATOM 2297 C CA . ARG A 1 304 ? -9.265 9.501 -0.914 1.00 93.50 304 ARG A CA 1
ATOM 2298 C C . ARG A 1 304 ? -9.697 9.593 0.548 1.00 93.50 304 ARG A C 1
ATOM 2300 O O . ARG A 1 304 ? -10.383 8.708 1.051 1.00 93.50 304 ARG A O 1
ATOM 2307 N N . ALA A 1 305 ? -9.317 10.677 1.217 1.00 90.25 305 ALA A N 1
ATOM 2308 C CA . ALA A 1 305 ? -9.742 10.945 2.588 1.00 90.25 305 ALA A CA 1
ATOM 2309 C C . ALA A 1 305 ? -11.231 11.335 2.646 1.00 90.25 305 ALA A C 1
ATOM 2311 O O . ALA A 1 305 ? -11.674 12.237 1.926 1.00 90.25 305 ALA A O 1
ATOM 2312 N N . ASN A 1 306 ? -12.008 10.689 3.520 1.00 94.94 306 ASN A N 1
ATOM 2313 C CA . ASN A 1 306 ? -13.382 11.097 3.795 1.00 94.94 306 ASN A CA 1
ATOM 2314 C C . ASN A 1 306 ? -13.411 12.242 4.820 1.00 94.94 306 ASN A C 1
ATOM 2316 O O . ASN A 1 306 ? -13.193 12.026 6.010 1.00 94.94 306 ASN A O 1
ATOM 2320 N N . LYS A 1 307 ? -13.742 13.454 4.360 1.00 94.31 307 LYS A N 1
ATOM 2321 C CA . LYS A 1 307 ? -13.722 14.666 5.191 1.00 94.31 307 LYS A CA 1
ATOM 2322 C C . LYS A 1 307 ? -14.576 14.558 6.460 1.00 94.31 307 LYS A C 1
ATOM 2324 O O . LYS A 1 307 ? -14.119 14.964 7.520 1.00 94.31 307 LYS A O 1
ATOM 2329 N N . THR A 1 308 ? -15.767 13.965 6.376 1.00 95.56 308 THR A N 1
ATOM 2330 C CA . THR A 1 308 ? -16.652 13.801 7.538 1.00 95.56 308 THR A CA 1
ATOM 2331 C C . THR A 1 308 ? -16.024 12.908 8.607 1.00 95.56 308 THR A C 1
ATOM 2333 O O . THR A 1 308 ? -16.051 13.262 9.781 1.00 95.56 308 THR A O 1
ATOM 2336 N N . LEU A 1 309 ? -15.416 11.780 8.222 1.00 95.00 309 LEU A N 1
ATOM 2337 C CA . LEU A 1 309 ? -14.700 10.919 9.172 1.00 95.00 309 LEU A CA 1
ATOM 2338 C C . LEU A 1 309 ? -13.477 11.632 9.763 1.00 95.00 309 LEU A C 1
ATOM 2340 O O . LEU A 1 309 ? -13.241 11.539 10.965 1.00 95.00 309 LEU A O 1
ATOM 2344 N N . CYS A 1 310 ? -12.736 12.386 8.947 1.00 95.00 310 CYS A N 1
ATOM 2345 C CA . CYS A 1 310 ? -11.574 13.142 9.408 1.00 95.00 310 CYS A CA 1
ATOM 2346 C C . CYS A 1 310 ? -11.942 14.231 10.432 1.00 95.00 310 CYS A C 1
ATOM 2348 O O . CYS A 1 310 ? -11.251 14.387 11.436 1.00 95.00 310 CYS A O 1
ATOM 2350 N N . GLU A 1 311 ? -13.032 14.967 10.204 1.00 95.19 311 GLU A N 1
ATOM 2351 C CA . GLU A 1 311 ? -13.537 15.990 11.130 1.00 95.19 311 GLU A CA 1
ATOM 2352 C C . GLU A 1 311 ? -14.044 15.375 12.439 1.00 95.19 311 GLU A C 1
ATOM 2354 O O . GLU A 1 311 ? -13.752 15.904 13.511 1.00 95.19 311 GLU A O 1
ATOM 2359 N N . LEU A 1 312 ? -14.753 14.240 12.366 1.00 92.88 312 LEU A N 1
ATOM 2360 C CA . LEU A 1 312 ? -15.204 13.501 13.550 1.00 92.88 312 LEU A CA 1
ATOM 2361 C C . LEU A 1 312 ? -14.021 13.026 14.394 1.00 92.88 312 LEU A C 1
ATOM 2363 O O . LEU A 1 312 ? -14.003 13.252 15.602 1.00 92.88 312 LEU A O 1
ATOM 2367 N N . TYR A 1 313 ? -13.008 12.439 13.756 1.00 92.75 313 TYR A N 1
ATOM 2368 C CA . TYR A 1 313 ? -11.793 12.019 14.444 1.00 92.75 313 TYR A CA 1
ATOM 2369 C C . TYR A 1 313 ? -11.069 13.200 15.094 1.00 92.75 313 TYR A C 1
ATOM 2371 O O . TYR A 1 313 ? -10.720 13.134 16.269 1.00 92.75 313 TYR A O 1
ATOM 2379 N N . ALA A 1 314 ? -10.880 14.308 14.370 1.00 92.19 314 ALA A N 1
ATOM 2380 C CA . ALA A 1 314 ? -10.215 15.483 14.923 1.00 92.19 314 ALA A CA 1
ATOM 2381 C C . ALA A 1 314 ? -10.983 16.081 16.114 1.00 92.19 314 ALA A C 1
ATOM 2383 O O . ALA A 1 314 ? -10.367 16.456 17.110 1.00 92.19 314 ALA A O 1
ATOM 2384 N N . HIS A 1 315 ? -12.316 16.124 16.038 1.00 91.38 315 HIS A N 1
ATOM 2385 C CA . HIS A 1 315 ? -13.170 16.561 17.139 1.00 91.38 315 HIS A CA 1
ATOM 2386 C C . HIS A 1 315 ? -13.047 15.642 18.362 1.00 91.38 315 HIS A C 1
ATOM 2388 O O . HIS A 1 315 ? -12.906 16.126 19.484 1.00 91.38 315 HIS A O 1
ATOM 2394 N N . ASP A 1 316 ? -13.070 14.322 18.169 1.00 87.94 316 ASP A N 1
ATOM 2395 C CA . ASP A 1 316 ? -12.938 13.368 19.273 1.00 87.94 316 ASP A CA 1
ATOM 2396 C C . ASP A 1 316 ? -11.538 13.398 19.893 1.00 87.94 316 ASP A C 1
ATOM 2398 O O . ASP A 1 316 ? -11.412 13.395 21.117 1.00 87.94 316 ASP A O 1
ATOM 2402 N N . MET A 1 317 ? -10.488 13.528 19.086 1.00 87.44 317 MET A N 1
ATOM 2403 C CA . MET A 1 317 ? -9.115 13.670 19.576 1.00 87.44 317 MET A CA 1
ATOM 2404 C C . MET A 1 317 ? -8.899 14.964 20.370 1.00 87.44 317 MET A C 1
ATOM 2406 O O . MET A 1 317 ? -8.139 14.963 21.344 1.00 87.44 317 MET A O 1
ATOM 2410 N N . ASP A 1 318 ? -9.618 16.041 20.038 1.00 88.69 318 ASP A N 1
ATOM 2411 C CA . ASP A 1 318 ? -9.573 17.289 20.806 1.00 88.69 318 ASP A CA 1
ATOM 2412 C C . ASP A 1 318 ? -10.091 17.108 22.240 1.00 88.69 318 ASP A C 1
ATOM 2414 O O . ASP A 1 318 ? -9.582 17.731 23.171 1.00 88.69 318 ASP A O 1
ATOM 2418 N N . THR A 1 319 ? -11.028 16.176 22.459 1.00 84.06 319 THR A N 1
ATOM 2419 C CA . THR A 1 319 ? -11.505 15.834 23.814 1.00 84.06 319 THR A CA 1
ATOM 2420 C C . THR A 1 319 ? -10.427 15.182 24.682 1.00 84.06 319 THR A C 1
ATOM 2422 O O . THR A 1 319 ? -10.478 15.275 25.907 1.00 84.06 319 THR A O 1
ATOM 2425 N N . PHE A 1 320 ? -9.397 14.606 24.055 1.00 79.00 320 PHE A N 1
ATOM 2426 C CA . PHE A 1 320 ? -8.184 14.107 24.707 1.00 79.00 320 PHE A CA 1
ATOM 2427 C C . PHE A 1 320 ? -7.057 15.155 24.750 1.00 79.00 320 PHE A C 1
ATOM 2429 O O . PHE A 1 320 ? -5.896 14.806 24.974 1.00 79.00 320 PHE A O 1
ATOM 2436 N N . GLY A 1 321 ? -7.359 16.428 24.469 1.00 85.31 321 GLY A N 1
ATOM 2437 C CA . GLY A 1 321 ? -6.371 17.504 24.381 1.00 85.31 321 GLY A CA 1
ATOM 2438 C C . GLY A 1 321 ? -5.374 17.318 23.234 1.00 85.31 321 GLY A C 1
ATOM 2439 O O . GLY A 1 321 ? -4.269 17.857 23.284 1.00 85.31 321 GLY A O 1
ATOM 2440 N N . THR A 1 322 ? -5.722 16.513 22.223 1.00 86.50 322 THR A N 1
ATOM 2441 C CA . THR A 1 322 ? -4.850 16.212 21.086 1.00 86.50 322 THR A CA 1
ATOM 2442 C C . THR A 1 322 ? -5.339 16.952 19.851 1.00 86.50 322 THR A C 1
ATOM 2444 O O . THR A 1 322 ? -6.386 16.640 19.291 1.00 86.50 322 THR A O 1
ATOM 2447 N N . LYS A 1 323 ? -4.555 17.929 19.395 1.00 90.00 323 LYS A N 1
ATOM 2448 C CA . LYS A 1 323 ? -4.853 18.706 18.194 1.00 90.00 323 LYS A CA 1
ATOM 2449 C C . LYS A 1 323 ? -4.463 17.910 16.956 1.00 90.00 323 LYS A C 1
ATOM 2451 O O . LYS A 1 323 ? -3.284 17.648 16.707 1.00 90.00 323 LYS A O 1
ATOM 2456 N N . ILE A 1 324 ? -5.468 17.564 16.163 1.00 90.81 324 ILE A N 1
ATOM 2457 C CA . ILE A 1 324 ? -5.312 16.858 14.895 1.00 90.81 324 ILE A CA 1
ATOM 2458 C C . ILE A 1 324 ? -5.588 17.815 13.743 1.00 90.81 324 ILE A C 1
ATOM 2460 O O . ILE A 1 324 ? -6.588 18.531 13.734 1.00 90.81 324 ILE A O 1
ATOM 2464 N N . GLN A 1 325 ? -4.698 17.810 12.759 1.00 91.19 325 GLN A N 1
ATOM 2465 C CA . GLN A 1 325 ? -4.920 18.499 11.499 1.00 91.19 325 GLN A CA 1
ATOM 2466 C C . GLN A 1 325 ? -5.890 17.680 10.644 1.00 91.19 325 GLN A C 1
ATOM 2468 O O . GLN A 1 325 ? -5.691 16.484 10.462 1.00 91.19 325 GLN A O 1
ATOM 2473 N N . VAL A 1 326 ? -6.938 18.301 10.107 1.00 90.75 326 VAL A N 1
ATOM 2474 C CA . VAL A 1 326 ? -7.906 17.589 9.253 1.00 90.75 326 VAL A CA 1
ATOM 2475 C C . VAL A 1 326 ? -7.352 17.412 7.842 1.00 90.75 326 VAL A C 1
ATOM 2477 O O . VAL A 1 326 ? -7.274 16.295 7.336 1.00 90.75 326 VAL A O 1
ATOM 2480 N N . ASP A 1 327 ? -6.936 18.517 7.224 1.00 87.62 327 ASP A N 1
ATOM 2481 C CA . ASP A 1 327 ? -6.489 18.553 5.837 1.00 87.62 327 ASP A CA 1
ATOM 2482 C C . ASP A 1 327 ? -4.967 18.550 5.734 1.00 87.62 327 ASP A C 1
ATOM 2484 O O . ASP A 1 327 ? -4.286 19.393 6.318 1.00 87.62 327 ASP A O 1
ATOM 2488 N N . GLN A 1 328 ? -4.432 17.640 4.926 1.00 85.88 328 GLN A N 1
ATOM 2489 C CA . GLN A 1 328 ? -3.007 17.603 4.627 1.00 85.88 328 GLN A CA 1
ATOM 2490 C C . GLN A 1 328 ? -2.579 18.813 3.789 1.00 85.88 328 GLN A C 1
ATOM 2492 O O . GLN A 1 328 ? -3.046 18.992 2.663 1.00 85.88 328 GLN A O 1
ATOM 2497 N N . GLU A 1 329 ? -1.640 19.597 4.319 1.00 8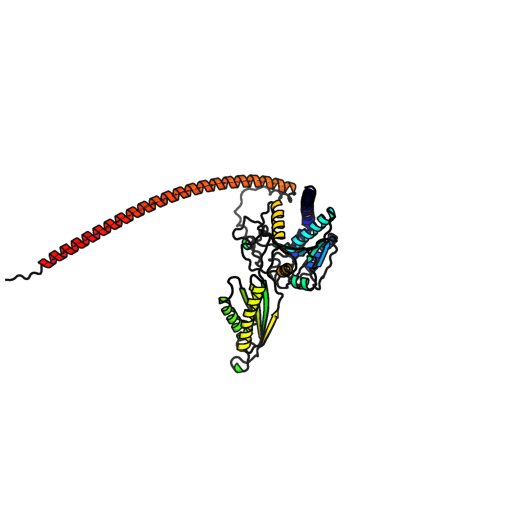3.06 329 GLU A N 1
ATOM 2498 C CA . GLU A 1 329 ? -1.012 20.724 3.614 1.00 83.06 329 GLU A CA 1
ATOM 2499 C C . GLU A 1 329 ? 0.215 20.296 2.803 1.00 83.06 329 GLU A C 1
ATOM 2501 O O . GLU A 1 329 ? 0.415 20.733 1.671 1.00 83.06 329 GLU A O 1
ATOM 2506 N N . LYS A 1 330 ? 1.063 19.444 3.387 1.00 82.31 330 LYS A N 1
ATOM 2507 C CA . LYS A 1 330 ? 2.322 19.013 2.778 1.00 82.31 330 LYS A CA 1
ATOM 2508 C C . LYS A 1 330 ? 2.094 17.783 1.916 1.00 82.31 330 LYS A C 1
ATOM 2510 O O . LYS A 1 330 ? 1.700 16.748 2.438 1.00 82.31 330 LYS A O 1
ATOM 2515 N N . MET A 1 331 ? 2.401 17.853 0.622 1.00 77.81 331 MET A N 1
ATOM 2516 C CA . MET A 1 331 ? 2.280 16.685 -0.258 1.00 77.81 331 MET A CA 1
ATOM 2517 C C . MET A 1 331 ? 3.209 15.540 0.168 1.00 77.81 331 MET A C 1
ATOM 2519 O O . MET A 1 331 ? 4.392 15.752 0.446 1.00 77.81 331 MET A O 1
ATOM 2523 N N . MET A 1 332 ? 2.674 14.319 0.167 1.00 81.69 332 MET A N 1
ATOM 2524 C CA . MET A 1 332 ? 3.426 13.084 0.382 1.00 81.69 332 MET A CA 1
ATOM 2525 C C . MET A 1 332 ? 3.471 12.273 -0.909 1.00 81.69 332 MET A C 1
ATOM 2527 O O . MET A 1 332 ? 2.457 12.094 -1.569 1.00 81.69 332 MET A O 1
ATOM 2531 N N . ASN A 1 333 ? 4.648 11.738 -1.241 1.00 83.12 333 ASN A N 1
ATOM 2532 C CA . ASN A 1 333 ? 4.854 10.947 -2.462 1.00 83.12 333 ASN A CA 1
ATOM 2533 C C . ASN A 1 333 ? 4.774 9.426 -2.225 1.00 83.12 333 ASN A C 1
ATOM 2535 O O . ASN A 1 333 ? 5.191 8.637 -3.077 1.00 83.12 333 ASN A O 1
ATOM 2539 N N . ALA A 1 334 ? 4.276 9.017 -1.057 1.00 88.69 334 ALA A N 1
ATOM 2540 C CA . ALA A 1 334 ? 4.019 7.622 -0.724 1.00 88.69 334 ALA A CA 1
ATOM 2541 C C . ALA A 1 334 ? 2.686 7.147 -1.329 1.00 88.69 334 ALA A C 1
ATOM 2543 O O . ALA A 1 334 ? 1.854 7.953 -1.750 1.00 88.69 334 ALA A O 1
ATOM 2544 N N . SER A 1 335 ? 2.510 5.831 -1.394 1.00 91.81 335 SER A N 1
ATOM 2545 C CA . SER A 1 335 ? 1.330 5.166 -1.954 1.00 91.81 335 SER A CA 1
ATOM 2546 C C . SER A 1 335 ? 0.988 3.982 -1.073 1.00 91.81 335 SER A C 1
ATOM 2548 O O . SER A 1 335 ? 1.912 3.357 -0.568 1.00 91.81 335 SER A O 1
ATOM 2550 N N . THR A 1 336 ? -0.296 3.654 -0.973 1.00 94.50 336 THR A N 1
ATOM 2551 C CA . THR A 1 336 ? -0.784 2.512 -0.196 1.00 94.50 336 THR A CA 1
ATOM 2552 C C . THR A 1 336 ? -1.945 1.827 -0.901 1.00 94.50 336 THR A C 1
ATOM 2554 O O . THR A 1 336 ? -2.703 2.485 -1.623 1.00 94.50 336 THR A O 1
ATOM 2557 N N . ASP A 1 337 ? -2.118 0.526 -0.686 1.00 95.50 337 ASP A N 1
ATOM 2558 C CA . ASP A 1 337 ? -3.264 -0.213 -1.222 1.00 95.50 337 ASP A CA 1
ATOM 2559 C C . ASP A 1 337 ? -4.583 0.076 -0.466 1.00 95.50 337 ASP A C 1
ATOM 2561 O O . ASP A 1 337 ? -5.661 -0.229 -0.982 1.00 95.50 337 ASP A O 1
ATOM 2565 N N . MET A 1 338 ? -4.550 0.792 0.672 1.00 96.56 338 MET A N 1
ATOM 2566 C CA . MET A 1 338 ? -5.748 1.431 1.253 1.00 96.56 338 MET A CA 1
ATOM 2567 C C . MET A 1 338 ? -6.358 2.467 0.297 1.00 96.56 338 MET A C 1
ATOM 2569 O O . MET A 1 338 ? -7.559 2.749 0.333 1.00 96.56 338 MET A O 1
ATOM 2573 N N . GLY A 1 339 ? -5.547 2.995 -0.626 1.00 96.75 339 GLY A N 1
ATOM 2574 C CA . GLY A 1 339 ? -6.031 3.784 -1.745 1.00 96.75 339 GLY A CA 1
ATOM 2575 C C . GLY A 1 339 ? -7.093 3.033 -2.541 1.00 96.75 339 GLY A C 1
ATOM 2576 O O . GLY A 1 339 ? -8.142 3.601 -2.826 1.00 96.75 339 GLY A O 1
ATOM 2577 N N . ASN A 1 340 ? -6.901 1.740 -2.804 1.00 97.56 340 ASN A N 1
ATOM 2578 C CA . ASN A 1 340 ? -7.858 0.918 -3.542 1.00 97.56 340 ASN A CA 1
ATOM 2579 C C . ASN A 1 340 ? -9.193 0.787 -2.791 1.00 97.56 340 ASN A C 1
ATOM 2581 O O . ASN A 1 340 ? -10.255 0.941 -3.395 1.00 97.56 340 ASN A O 1
ATOM 2585 N N . VAL A 1 341 ? -9.146 0.598 -1.468 1.00 97.62 341 VAL A N 1
ATOM 2586 C CA . VAL A 1 341 ? -10.344 0.531 -0.611 1.00 97.62 341 VAL A CA 1
ATOM 2587 C C . VAL A 1 341 ? -11.122 1.852 -0.654 1.00 97.62 341 VAL A C 1
ATOM 2589 O O . VAL A 1 341 ? -12.341 1.852 -0.829 1.00 97.62 341 VAL A O 1
ATOM 2592 N N . SER A 1 342 ? -10.420 2.989 -0.607 1.00 96.94 342 SER A N 1
ATOM 2593 C CA . SER A 1 342 ? -11.032 4.329 -0.608 1.00 96.94 342 SER A CA 1
ATOM 2594 C C . SER A 1 342 ? -11.810 4.694 -1.878 1.00 96.94 342 SER A C 1
ATOM 2596 O O . SER A 1 342 ? -12.577 5.659 -1.883 1.00 96.94 342 SER A O 1
ATOM 2598 N N . HIS A 1 343 ? -11.637 3.937 -2.965 1.00 96.75 343 HIS A N 1
ATOM 2599 C CA . HIS A 1 343 ? -12.397 4.129 -4.204 1.00 96.75 343 HIS A CA 1
ATOM 2600 C C . HIS A 1 343 ? -13.710 3.344 -4.227 1.00 96.75 343 HIS A C 1
ATOM 2602 O O . HIS A 1 343 ? -14.590 3.699 -5.009 1.00 96.75 343 HIS A O 1
ATOM 2608 N N . ILE A 1 344 ? -13.860 2.326 -3.375 1.00 96.62 344 ILE A N 1
ATOM 2609 C CA . ILE A 1 344 ? -15.068 1.491 -3.305 1.00 96.62 344 ILE A CA 1
ATOM 2610 C C . ILE A 1 344 ? -15.896 1.732 -2.038 1.00 96.62 344 ILE A C 1
ATOM 2612 O O . ILE A 1 344 ? -17.105 1.512 -2.056 1.00 96.62 344 ILE A O 1
ATOM 2616 N N . ILE A 1 345 ? -15.266 2.186 -0.948 1.00 96.19 345 ILE A N 1
ATOM 2617 C CA . ILE A 1 345 ? -15.887 2.377 0.369 1.00 96.19 345 ILE A CA 1
ATOM 2618 C C . ILE A 1 345 ? -15.393 3.697 0.981 1.00 96.19 345 ILE A C 1
ATOM 2620 O O . ILE A 1 345 ? -14.194 3.994 0.900 1.00 96.19 345 ILE A O 1
ATOM 2624 N N . PRO A 1 346 ? -16.265 4.484 1.647 1.00 96.38 346 PRO A N 1
ATOM 2625 C CA . PRO A 1 346 ? -15.835 5.626 2.451 1.00 96.38 346 PRO A CA 1
ATOM 2626 C C . PRO A 1 346 ? -14.722 5.231 3.427 1.00 96.38 346 PRO A C 1
ATOM 2628 O O . PRO A 1 346 ? -14.911 4.362 4.273 1.00 96.38 346 PRO A O 1
ATOM 2631 N N . SER A 1 347 ? -13.552 5.850 3.299 1.00 94.81 347 SER A N 1
ATOM 2632 C CA . SER A 1 347 ? -12.364 5.408 4.028 1.00 94.81 347 SER A CA 1
ATOM 2633 C C . SER A 1 347 ? -11.770 6.495 4.913 1.00 94.81 347 SER A C 1
ATOM 2635 O O . SER A 1 347 ? -11.809 7.682 4.578 1.00 94.81 347 SER A O 1
ATOM 2637 N N . PHE A 1 348 ? -11.201 6.064 6.035 1.00 93.12 348 PHE A N 1
ATOM 2638 C CA . PHE A 1 348 ? -10.417 6.887 6.948 1.00 93.12 348 PHE A CA 1
ATOM 2639 C C . PHE A 1 348 ? -9.028 6.275 7.110 1.00 93.12 348 PHE A C 1
ATOM 2641 O O . PHE A 1 348 ? -8.892 5.072 7.326 1.00 93.12 348 PHE A O 1
ATOM 2648 N N . HIS A 1 349 ? -8.010 7.113 6.964 1.00 89.56 349 HIS A N 1
ATOM 2649 C CA . HIS A 1 349 ? -6.616 6.728 7.091 1.00 89.56 349 HIS A CA 1
ATOM 2650 C C . HIS A 1 349 ? -5.874 7.933 7.662 1.00 89.56 349 HIS A C 1
ATOM 2652 O O . HIS A 1 349 ? -5.570 8.887 6.938 1.00 89.56 349 HIS A O 1
ATOM 2658 N N . ASP A 1 350 ? -5.658 7.917 8.972 1.00 84.19 350 ASP A N 1
ATOM 2659 C CA . ASP A 1 350 ? -4.929 8.968 9.667 1.00 84.19 350 ASP A CA 1
ATOM 2660 C C . ASP A 1 350 ? -3.456 8.623 9.841 1.00 84.19 350 ASP A C 1
ATOM 2662 O O . ASP A 1 350 ? -3.007 7.496 9.622 1.00 84.19 350 ASP A O 1
ATOM 2666 N N . SER A 1 351 ? -2.709 9.631 10.274 1.00 77.75 351 SER A N 1
ATOM 2667 C CA . SER A 1 351 ? -1.406 9.437 10.872 1.00 77.75 351 SER A CA 1
ATOM 2668 C C . SER A 1 351 ? -1.313 10.034 12.262 1.00 77.75 351 SER A C 1
ATOM 2670 O O . SER A 1 351 ? -1.558 11.232 12.438 1.00 77.75 351 SER A O 1
ATOM 2672 N N . ASP A 1 352 ? -0.834 9.234 13.210 1.00 66.12 352 ASP A N 1
ATOM 2673 C CA . ASP A 1 352 ? -0.394 9.712 14.518 1.00 66.12 352 ASP A CA 1
ATOM 2674 C C . ASP A 1 352 ? 1.121 9.963 14.503 1.00 66.12 352 ASP A C 1
ATOM 2676 O O . ASP A 1 352 ? 1.913 9.101 14.113 1.00 66.12 352 ASP A O 1
ATOM 2680 N N . SER A 1 353 ? 1.520 11.157 14.948 1.00 57.59 353 SER A N 1
ATOM 2681 C CA . SER A 1 353 ? 2.918 11.587 15.028 1.00 57.59 353 SER A CA 1
ATOM 2682 C C . SER A 1 353 ? 3.463 11.651 16.456 1.00 57.59 353 SER A C 1
ATOM 2684 O O . SER A 1 353 ? 4.618 12.038 16.655 1.00 57.59 353 SER A O 1
ATOM 2686 N N . LYS A 1 354 ? 2.673 11.255 17.470 1.00 51.78 354 LYS A N 1
ATOM 2687 C CA . LYS A 1 354 ? 3.133 11.175 18.870 1.00 51.78 354 LYS A CA 1
ATOM 2688 C C . LYS A 1 354 ? 4.261 10.168 19.072 1.00 51.78 354 LYS A C 1
ATOM 2690 O O . LYS A 1 354 ? 5.024 10.289 20.036 1.00 51.78 354 LYS A O 1
ATOM 2695 N N . TYR A 1 355 ? 4.421 9.212 18.163 1.00 43.91 355 TYR A N 1
ATOM 2696 C CA . TYR A 1 355 ? 5.572 8.327 18.167 1.00 43.91 355 TYR A CA 1
ATOM 2697 C C . TYR A 1 355 ? 6.818 9.128 17.782 1.00 43.91 355 TYR A C 1
ATOM 2699 O O . TYR A 1 355 ? 6.998 9.531 16.635 1.00 43.91 355 TYR A O 1
ATOM 2707 N N . ARG A 1 356 ? 7.709 9.345 18.760 1.00 35.75 356 ARG A N 1
ATOM 2708 C CA . ARG A 1 356 ? 9.073 9.864 18.559 1.00 35.75 356 ARG A CA 1
ATOM 2709 C C . ARG A 1 356 ? 9.942 8.845 17.805 1.00 35.75 356 ARG A C 1
ATOM 2711 O O . ARG A 1 356 ? 11.026 8.489 18.261 1.00 35.75 356 ARG A O 1
ATOM 2718 N N . TYR A 1 357 ? 9.478 8.368 16.658 1.00 36.44 357 TYR A N 1
ATOM 2719 C CA . TYR A 1 357 ? 10.304 7.638 15.720 1.00 36.44 357 TYR A CA 1
ATOM 2720 C C . TYR A 1 357 ? 11.237 8.662 15.067 1.00 36.44 357 TYR A C 1
ATOM 2722 O O . TYR A 1 357 ? 10.792 9.595 14.399 1.00 36.44 357 TYR A O 1
ATOM 2730 N N . ARG A 1 358 ? 12.540 8.567 15.359 1.00 35.41 358 ARG A N 1
ATOM 2731 C CA . ARG A 1 358 ? 13.558 9.468 14.786 1.00 35.41 358 ARG A CA 1
ATOM 2732 C C . ARG A 1 358 ? 13.907 9.106 13.335 1.00 35.41 358 ARG A C 1
ATOM 2734 O O . ARG A 1 358 ? 14.586 9.891 12.677 1.00 35.41 358 ARG A O 1
ATOM 2741 N N . GLY A 1 359 ? 13.450 7.952 12.845 1.00 38.56 359 GLY A N 1
ATOM 2742 C CA . GLY A 1 359 ? 13.583 7.524 11.455 1.00 38.56 359 GLY A CA 1
ATOM 2743 C C . GLY A 1 359 ? 12.457 8.059 10.569 1.00 38.56 359 GLY A C 1
ATOM 2744 O O . GLY A 1 359 ? 11.340 8.293 11.023 1.00 38.56 359 GLY A O 1
ATOM 2745 N N . SER A 1 360 ? 12.752 8.251 9.285 1.00 43.78 360 SER A N 1
ATOM 2746 C CA . SER A 1 360 ? 11.694 8.322 8.270 1.00 43.78 360 SER A CA 1
ATOM 2747 C C . SER A 1 360 ? 11.231 6.900 7.947 1.00 43.78 360 SER A C 1
ATOM 2749 O O . SER A 1 360 ? 12.027 5.971 8.057 1.00 43.78 360 SER A O 1
ATOM 2751 N N . VAL A 1 361 ? 9.978 6.740 7.516 1.00 47.78 361 VAL A N 1
ATOM 2752 C CA . VAL A 1 361 ? 9.476 5.485 6.925 1.00 47.78 361 VAL A CA 1
ATOM 2753 C C . VAL A 1 361 ? 10.493 4.953 5.897 1.00 47.78 361 VAL A C 1
ATOM 2755 O O . VAL A 1 361 ? 10.978 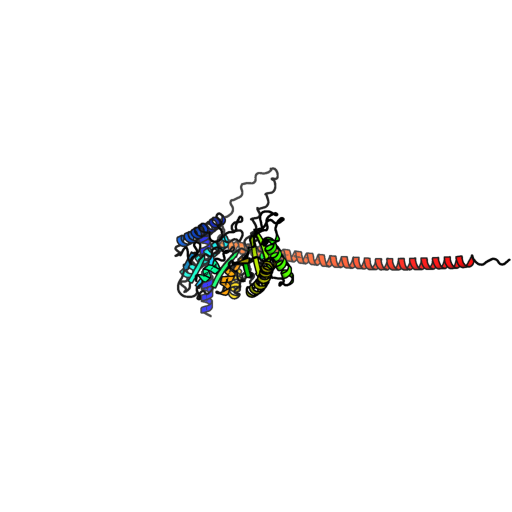5.726 5.066 1.00 47.78 361 VAL A O 1
ATOM 2758 N N . HIS A 1 362 ? 10.833 3.662 5.994 1.00 33.41 362 HIS A N 1
ATOM 2759 C CA . HIS A 1 362 ? 11.832 2.944 5.174 1.00 33.41 362 HIS A CA 1
ATOM 2760 C C . HIS A 1 362 ? 13.307 3.309 5.424 1.00 33.41 362 HIS A C 1
ATOM 2762 O O . HIS A 1 362 ? 14.160 3.074 4.567 1.00 33.41 362 HIS A O 1
ATOM 2768 N N . MET A 1 363 ? 13.635 3.869 6.589 1.00 31.67 363 MET A N 1
ATOM 2769 C CA . MET A 1 363 ? 15.021 4.013 7.046 1.00 31.67 363 MET A CA 1
ATOM 2770 C C . MET A 1 363 ? 15.311 2.987 8.142 1.00 31.67 363 MET A C 1
ATOM 2772 O O . MET A 1 363 ? 14.448 2.712 8.973 1.00 31.67 363 MET A O 1
ATOM 2776 N N . ALA A 1 364 ? 16.536 2.457 8.175 1.00 31.95 364 ALA A N 1
ATOM 2777 C CA . ALA A 1 364 ? 17.004 1.673 9.315 1.00 31.95 364 ALA A CA 1
ATOM 2778 C C . ALA A 1 364 ? 16.905 2.504 10.609 1.00 31.95 364 ALA A C 1
ATOM 2780 O O . ALA A 1 364 ? 17.148 3.718 10.585 1.00 31.95 364 ALA A O 1
ATOM 2781 N N . ASP A 1 365 ? 16.569 1.855 11.728 1.00 39.53 365 ASP A N 1
ATOM 2782 C CA . ASP A 1 365 ? 16.565 2.488 13.048 1.00 39.53 365 ASP A CA 1
ATOM 2783 C C . ASP A 1 365 ? 17.909 3.184 13.292 1.00 39.53 365 ASP A C 1
ATOM 2785 O O . ASP A 1 365 ? 18.969 2.554 13.290 1.00 39.53 365 ASP A O 1
ATOM 2789 N N . VAL A 1 366 ? 17.882 4.502 13.503 1.00 34.88 366 VAL A N 1
ATOM 2790 C CA . VAL A 1 366 ? 19.085 5.238 13.898 1.00 34.88 366 VAL A CA 1
ATOM 2791 C C . VAL A 1 366 ? 19.372 4.874 15.357 1.00 34.88 366 VAL A C 1
ATOM 2793 O O . VAL A 1 366 ? 18.543 5.192 16.217 1.00 34.88 366 VAL A O 1
ATOM 2796 N N . PRO A 1 367 ? 20.513 4.232 15.677 1.00 30.30 367 PRO A N 1
ATOM 2797 C CA . PRO A 1 367 ? 20.839 3.923 17.060 1.00 30.30 367 PRO A CA 1
ATOM 2798 C C . PRO A 1 367 ? 20.934 5.222 17.877 1.00 30.30 367 PRO A C 1
ATOM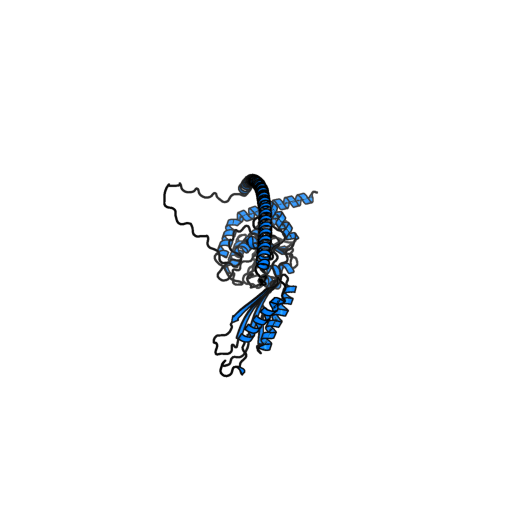 2800 O O . PRO A 1 367 ? 21.351 6.261 17.348 1.00 30.30 367 PRO A O 1
ATOM 2803 N N . PRO A 1 368 ? 20.544 5.208 19.164 1.00 33.06 368 PRO A N 1
ATOM 2804 C CA . PRO A 1 368 ? 20.723 6.370 20.026 1.00 33.06 368 PRO A CA 1
ATOM 2805 C C . PRO A 1 368 ? 22.207 6.783 20.051 1.00 33.06 368 PRO A C 1
ATOM 2807 O O . PRO A 1 368 ? 23.080 5.916 19.959 1.00 33.06 368 PRO A O 1
ATOM 2810 N N . PRO A 1 369 ? 22.520 8.090 20.165 1.00 32.12 369 PRO A N 1
ATOM 2811 C CA . PRO A 1 369 ? 23.903 8.539 20.258 1.00 32.12 369 PRO A CA 1
ATOM 2812 C C . PRO A 1 369 ? 24.599 7.847 21.433 1.00 32.12 369 PRO A C 1
ATOM 2814 O O . PRO A 1 369 ? 23.999 7.670 22.497 1.00 32.12 369 PRO A O 1
ATOM 2817 N N . ALA A 1 370 ? 25.856 7.453 21.219 1.00 32.97 370 ALA A N 1
ATOM 2818 C CA . ALA A 1 370 ? 26.667 6.804 22.239 1.00 32.97 370 ALA A CA 1
ATOM 2819 C C . ALA A 1 370 ? 26.673 7.646 23.531 1.00 32.97 370 ALA A C 1
ATOM 2821 O O . ALA A 1 370 ? 26.776 8.876 23.452 1.00 32.97 370 ALA A O 1
ATOM 2822 N N . PRO A 1 371 ? 26.548 7.018 24.714 1.00 35.28 371 PRO A N 1
ATOM 2823 C CA . PRO A 1 371 ? 26.629 7.740 25.974 1.00 35.28 371 PRO A CA 1
ATOM 2824 C C . PRO A 1 371 ? 27.978 8.460 26.076 1.00 35.28 371 PRO A C 1
ATOM 2826 O O . PRO A 1 371 ? 29.011 7.938 25.653 1.00 35.28 371 PRO A O 1
ATOM 2829 N N . ALA A 1 372 ? 27.950 9.677 26.623 1.00 34.91 372 ALA A N 1
ATOM 2830 C CA . ALA A 1 372 ? 29.147 10.476 26.848 1.00 34.91 372 ALA A CA 1
ATOM 2831 C C . ALA A 1 372 ? 30.183 9.688 27.679 1.00 34.91 372 ALA A C 1
ATOM 2833 O O . ALA A 1 372 ? 29.791 8.908 28.555 1.00 34.91 372 ALA A O 1
ATOM 2834 N N . PRO A 1 373 ? 31.494 9.876 27.428 1.00 35.22 373 PRO A N 1
ATOM 2835 C CA . PRO A 1 373 ? 32.528 9.186 28.186 1.00 35.22 373 PRO A CA 1
ATOM 2836 C C . PRO A 1 373 ? 32.426 9.543 29.679 1.00 35.22 373 PRO A C 1
ATOM 2838 O O . PRO A 1 373 ? 32.056 10.672 30.020 1.00 35.22 373 PRO A O 1
ATOM 2841 N N . PRO A 1 374 ? 32.733 8.598 30.583 1.00 31.95 374 PRO A N 1
ATOM 2842 C CA . PRO A 1 374 ? 32.527 8.790 32.009 1.00 31.95 374 PRO A CA 1
ATOM 2843 C C . PRO A 1 374 ? 33.468 9.868 32.556 1.00 31.95 374 PRO A C 1
ATOM 2845 O O . PRO A 1 374 ? 34.686 9.804 32.386 1.00 31.95 374 PRO A O 1
ATOM 2848 N N . VAL A 1 375 ? 32.889 10.845 33.251 1.00 35.09 375 VAL A N 1
ATOM 2849 C CA . VAL A 1 375 ? 33.623 11.792 34.095 1.00 35.09 375 VAL A CA 1
ATOM 2850 C C . VAL A 1 375 ? 34.044 11.058 35.372 1.00 35.09 375 VAL A C 1
ATOM 2852 O O . VAL A 1 375 ? 33.250 10.331 35.969 1.00 35.09 375 VAL A O 1
ATOM 2855 N N . SER A 1 376 ? 35.311 11.206 35.763 1.00 32.81 376 SER A N 1
ATOM 2856 C CA . SER A 1 376 ? 35.911 10.517 36.907 1.00 32.81 376 SER A CA 1
ATOM 2857 C C . SER A 1 376 ? 35.235 10.855 38.240 1.00 32.81 376 SER A C 1
ATOM 2859 O O . SER A 1 376 ? 34.822 11.988 38.474 1.00 32.81 376 SER A O 1
ATOM 2861 N N . ALA A 1 377 ? 35.205 9.845 39.109 1.00 35.75 377 ALA A N 1
ATOM 2862 C CA . ALA A 1 377 ? 34.581 9.772 40.425 1.00 35.75 377 ALA A CA 1
ATOM 2863 C C . ALA A 1 377 ? 34.722 11.007 41.335 1.00 35.75 377 ALA A C 1
ATOM 2865 O O . ALA A 1 377 ? 35.831 11.490 41.545 1.00 35.75 377 ALA A O 1
ATOM 2866 N N . LEU A 1 378 ? 33.609 11.385 41.983 1.00 33.12 378 LEU A N 1
ATOM 2867 C CA . LEU A 1 378 ? 33.514 11.675 43.424 1.00 33.12 378 LEU A CA 1
ATOM 2868 C C . LEU A 1 378 ? 32.039 11.848 43.858 1.00 33.12 378 LEU A C 1
ATOM 2870 O O . LEU A 1 378 ? 31.238 12.433 43.137 1.00 33.12 378 LEU A O 1
ATOM 2874 N N . ALA A 1 379 ? 31.749 11.366 45.073 1.00 33.34 379 ALA A N 1
ATOM 2875 C CA . ALA A 1 379 ? 30.497 11.388 45.849 1.00 33.34 379 ALA A CA 1
ATOM 2876 C C . ALA A 1 379 ? 29.422 10.320 45.521 1.00 33.34 379 ALA A C 1
ATOM 2878 O O . ALA A 1 379 ? 28.751 10.337 44.495 1.00 33.34 379 ALA A O 1
ATOM 2879 N N . LEU A 1 380 ? 29.246 9.399 46.478 1.00 36.47 380 LEU A N 1
ATOM 2880 C CA . LEU A 1 380 ? 28.168 8.410 46.566 1.00 36.47 380 LEU A CA 1
ATOM 2881 C C . LEU A 1 380 ? 26.796 9.105 46.582 1.00 36.47 380 LEU A C 1
ATOM 2883 O O . LEU A 1 380 ? 26.432 9.738 47.572 1.00 36.47 380 LEU A O 1
ATOM 2887 N N . VAL A 1 381 ? 26.027 8.947 45.506 1.00 38.00 381 VAL A N 1
ATOM 2888 C CA . VAL A 1 381 ? 24.596 9.279 45.457 1.00 38.00 381 VAL A CA 1
ATOM 2889 C C . VAL A 1 381 ? 23.809 8.011 45.827 1.00 38.00 381 VAL A C 1
ATOM 2891 O O . VAL A 1 381 ? 24.146 6.938 45.318 1.00 38.00 381 VAL A O 1
ATOM 2894 N N . PRO A 1 382 ? 22.800 8.077 46.719 1.00 42.81 382 PRO A N 1
ATOM 2895 C CA . PRO A 1 382 ? 21.960 6.922 47.038 1.00 42.81 382 PRO A CA 1
ATOM 2896 C C . PRO A 1 382 ? 21.241 6.397 45.781 1.00 42.81 382 PRO A C 1
ATOM 2898 O O . PRO A 1 382 ? 21.028 7.161 44.835 1.00 42.81 382 PRO A O 1
ATOM 2901 N N . PRO A 1 383 ? 20.875 5.102 45.741 1.00 39.16 383 PRO A N 1
ATOM 2902 C CA . PRO A 1 383 ? 20.277 4.496 44.557 1.00 39.16 383 PRO A CA 1
ATOM 2903 C C . PRO A 1 383 ? 19.007 5.254 44.138 1.00 39.16 383 PRO A C 1
ATOM 2905 O O . PRO A 1 383 ? 18.229 5.655 45.010 1.00 39.16 383 PRO A O 1
ATOM 2908 N N . PRO A 1 384 ? 18.780 5.455 42.826 1.00 42.38 384 PRO A N 1
ATOM 2909 C CA . PRO A 1 384 ? 17.570 6.101 42.346 1.00 42.38 384 PRO A CA 1
ATOM 2910 C C . PRO A 1 384 ? 16.352 5.297 42.800 1.00 42.38 384 PRO A C 1
ATOM 2912 O O . PRO A 1 384 ? 16.321 4.068 42.701 1.00 42.38 384 PRO A O 1
ATOM 2915 N N . THR A 1 385 ? 15.350 6.005 43.312 1.00 43.38 385 THR A N 1
ATOM 2916 C CA . THR A 1 385 ? 14.037 5.432 43.589 1.00 43.38 385 THR A CA 1
ATOM 2917 C C . THR A 1 385 ? 13.473 4.803 42.311 1.00 43.38 385 THR A C 1
ATOM 2919 O O . THR A 1 385 ? 13.659 5.356 41.222 1.00 43.38 385 THR A O 1
ATOM 2922 N N . PRO A 1 386 ? 12.808 3.636 42.406 1.00 40.44 386 PRO A N 1
ATOM 2923 C CA . PRO A 1 386 ? 12.199 3.003 41.244 1.00 40.44 386 PRO A CA 1
ATOM 2924 C C . PRO A 1 386 ? 11.218 3.980 40.577 1.00 40.44 386 PRO A C 1
ATOM 2926 O O . PRO A 1 386 ? 10.539 4.732 41.287 1.00 40.44 386 PRO A O 1
ATOM 2929 N N . PRO A 1 387 ? 11.142 4.006 39.232 1.00 43.12 387 PRO A N 1
ATOM 2930 C CA . PRO A 1 387 ? 10.197 4.869 38.541 1.00 43.12 387 PRO A CA 1
ATOM 2931 C C . PRO A 1 387 ? 8.775 4.533 39.013 1.00 43.12 387 PRO A C 1
ATOM 2933 O O . PRO A 1 387 ? 8.464 3.351 39.196 1.00 43.12 387 PRO A O 1
ATOM 2936 N N . PRO A 1 388 ? 7.912 5.540 39.243 1.00 50.31 388 PRO A N 1
ATOM 2937 C CA . PRO A 1 388 ? 6.526 5.280 39.602 1.00 50.31 388 PRO A CA 1
ATOM 2938 C C . PRO A 1 388 ? 5.872 4.416 38.516 1.00 50.31 388 PRO A C 1
ATOM 2940 O O . PRO A 1 388 ? 6.164 4.572 37.328 1.00 50.31 388 PRO A O 1
ATOM 2943 N N . GLY A 1 389 ? 5.018 3.478 38.934 1.00 54.66 389 GLY A N 1
ATOM 2944 C CA . GLY A 1 389 ? 4.248 2.635 38.017 1.00 54.66 389 GLY A CA 1
ATOM 2945 C C . GLY A 1 389 ? 3.376 3.461 37.056 1.00 54.66 389 GLY A C 1
ATOM 2946 O O . GLY A 1 389 ? 3.197 4.664 37.265 1.00 54.66 389 GLY A O 1
ATOM 2947 N N . PRO A 1 390 ? 2.833 2.842 35.991 1.00 52.25 390 PRO A N 1
ATOM 2948 C CA . PRO A 1 390 ? 2.001 3.543 35.019 1.00 52.25 390 PRO A CA 1
ATOM 2949 C C . PRO A 1 390 ? 0.824 4.236 35.718 1.00 52.25 390 PRO A C 1
ATOM 2951 O O . PRO A 1 390 ? 0.053 3.609 36.441 1.00 52.25 390 PRO A O 1
ATOM 2954 N N . LEU A 1 391 ? 0.722 5.550 35.511 1.00 54.19 391 LEU A N 1
ATOM 2955 C CA . LEU A 1 391 ? -0.276 6.409 36.149 1.00 54.19 391 LEU A CA 1
ATOM 2956 C C . LEU A 1 391 ? -1.682 6.018 35.706 1.00 54.19 391 LEU A C 1
ATOM 2958 O O . LEU A 1 391 ? -1.933 5.845 34.512 1.00 54.19 391 LEU A O 1
ATOM 2962 N N . THR A 1 392 ? -2.612 5.956 36.650 1.00 61.84 392 THR A N 1
ATOM 2963 C CA . THR A 1 392 ? -4.032 5.725 36.375 1.00 61.84 392 THR A CA 1
ATOM 2964 C C . THR A 1 392 ? -4.664 6.926 35.660 1.00 61.84 392 THR A C 1
ATOM 2966 O O . THR A 1 392 ? -4.171 8.053 35.731 1.00 61.84 392 THR A O 1
ATOM 2969 N N . TYR A 1 393 ? -5.800 6.727 34.984 1.00 51.09 393 TYR A N 1
ATOM 2970 C CA . TYR A 1 393 ? -6.529 7.793 34.275 1.00 51.09 393 TYR A CA 1
ATOM 2971 C C . TYR A 1 393 ? -6.817 9.037 35.144 1.00 51.09 393 TYR A C 1
ATOM 2973 O O . TYR A 1 393 ? -6.651 10.169 34.686 1.00 51.09 393 TYR A O 1
ATOM 2981 N N . ARG A 1 394 ? -7.169 8.846 36.425 1.00 51.25 394 ARG A N 1
ATOM 2982 C CA . ARG A 1 394 ? -7.384 9.951 37.379 1.00 51.25 394 ARG A CA 1
ATOM 2983 C C . ARG A 1 394 ? -6.107 10.741 37.668 1.00 51.25 394 ARG A C 1
ATOM 2985 O O . ARG A 1 394 ? -6.161 11.962 37.781 1.00 51.25 394 ARG A O 1
ATOM 2992 N N . GLU A 1 395 ? -4.971 10.061 37.763 1.00 55.84 395 GLU A N 1
ATOM 2993 C CA . GLU A 1 395 ? -3.672 10.694 38.012 1.00 55.84 395 GLU A CA 1
ATOM 2994 C C . GLU A 1 395 ? -3.160 11.423 36.766 1.00 55.84 395 GLU A C 1
ATOM 2996 O O . GLU A 1 395 ? -2.615 12.518 36.882 1.00 55.84 395 GLU A O 1
ATOM 3001 N N . ARG A 1 396 ? -3.426 10.881 35.569 1.00 55.69 396 ARG A N 1
ATOM 3002 C CA . ARG A 1 396 ? -3.144 11.553 34.290 1.00 55.69 396 ARG A CA 1
ATOM 3003 C C . ARG A 1 396 ? -3.954 12.848 34.139 1.00 55.69 396 ARG A C 1
ATOM 3005 O O . ARG A 1 396 ? -3.388 13.868 33.761 1.00 55.69 396 ARG A O 1
ATOM 3012 N N . LEU A 1 397 ? -5.238 12.846 34.514 1.00 49.09 397 LEU A N 1
ATOM 3013 C CA . LEU A 1 397 ? -6.088 14.050 34.531 1.00 49.09 397 LEU A CA 1
ATOM 3014 C C . LEU A 1 397 ? -5.608 15.114 35.533 1.00 49.09 397 LEU A C 1
ATOM 3016 O O . LEU A 1 397 ? -5.656 16.308 35.242 1.00 49.09 397 LEU A O 1
ATOM 3020 N N . ALA A 1 398 ? -5.134 14.697 36.709 1.00 55.97 398 ALA A N 1
ATOM 3021 C CA . ALA A 1 398 ? -4.584 15.612 37.707 1.00 55.97 398 ALA A CA 1
ATOM 3022 C C . ALA A 1 398 ? -3.241 16.214 37.258 1.00 55.97 398 ALA A C 1
ATOM 3024 O O . ALA A 1 398 ? -3.041 17.422 37.374 1.00 55.97 398 ALA A O 1
ATOM 3025 N N . GLN A 1 399 ? -2.350 15.401 36.679 1.00 53.50 399 GLN A N 1
ATOM 3026 C CA . GLN A 1 399 ? -1.108 15.897 36.081 1.00 53.50 399 GLN A CA 1
ATOM 3027 C C . GLN A 1 399 ? -1.371 16.834 34.903 1.00 53.50 399 GLN A C 1
ATOM 3029 O O . GLN A 1 399 ? -0.652 17.815 34.746 1.00 53.50 399 GLN A O 1
ATOM 3034 N N . PHE A 1 400 ? -2.413 16.575 34.112 1.00 51.91 400 PHE A N 1
ATOM 3035 C CA . PHE A 1 400 ? -2.808 17.444 33.010 1.00 51.91 400 PHE A CA 1
ATOM 3036 C C . PHE A 1 400 ? -3.182 18.852 33.490 1.00 51.91 400 PHE A C 1
ATOM 3038 O O . PHE A 1 400 ? -2.695 19.822 32.920 1.00 51.91 400 PHE A O 1
ATOM 3045 N N . ARG A 1 401 ? -3.951 18.981 34.583 1.00 51.50 401 ARG A N 1
ATOM 3046 C CA . ARG A 1 401 ? -4.279 20.296 35.172 1.00 51.50 401 ARG A CA 1
ATOM 3047 C C . ARG A 1 401 ? -3.036 21.054 35.643 1.00 51.50 401 ARG A C 1
ATOM 3049 O O . ARG A 1 401 ? -2.888 22.231 35.342 1.00 51.50 401 ARG A O 1
ATOM 3056 N N . ILE A 1 402 ? -2.110 20.358 36.304 1.00 53.97 402 ILE A N 1
ATOM 3057 C CA . ILE A 1 402 ? -0.836 20.944 36.759 1.00 53.97 402 ILE A CA 1
ATOM 3058 C C . ILE A 1 402 ? 0.033 21.374 35.564 1.00 53.97 402 ILE A C 1
ATOM 3060 O O . ILE A 1 402 ? 0.716 22.395 35.615 1.00 53.97 402 ILE A O 1
ATOM 3064 N N . LEU A 1 403 ? 0.034 20.595 34.479 1.00 51.00 403 LEU A N 1
ATOM 3065 C CA . LEU A 1 403 ? 0.753 20.934 33.251 1.00 51.00 403 LEU A CA 1
ATOM 3066 C C . LEU A 1 403 ? 0.102 22.104 32.504 1.00 51.00 403 LEU A C 1
ATOM 3068 O O . LEU A 1 403 ? 0.829 22.886 31.900 1.00 51.00 403 LEU A O 1
ATOM 3072 N N . GLU A 1 404 ? -1.223 22.251 32.556 1.00 51.84 404 GLU A N 1
ATOM 3073 C CA . GLU A 1 404 ? -1.928 23.412 32.005 1.00 51.84 404 GLU A CA 1
ATOM 3074 C C . GLU A 1 404 ? -1.571 24.700 32.744 1.00 51.84 404 GLU A C 1
ATOM 3076 O O . GLU A 1 404 ? -1.220 25.681 32.093 1.00 51.84 404 GLU A O 1
ATOM 3081 N N . GLU A 1 405 ? -1.572 24.684 34.078 1.00 57.94 405 GLU A N 1
ATOM 3082 C CA . GLU A 1 405 ? -1.166 25.836 34.895 1.00 57.94 405 GLU A CA 1
ATOM 3083 C C . GLU A 1 405 ? 0.283 26.244 34.585 1.00 57.94 405 GLU A C 1
ATOM 3085 O O . GLU A 1 405 ? 0.548 27.397 34.248 1.00 57.94 405 GLU A O 1
ATOM 3090 N N . LYS A 1 406 ? 1.211 25.277 34.542 1.00 54.84 406 LYS A N 1
ATOM 3091 C CA . LYS A 1 406 ? 2.614 25.536 34.166 1.00 54.84 406 LYS A CA 1
ATOM 3092 C C . LYS A 1 406 ? 2.787 25.995 32.718 1.00 54.84 406 LYS A C 1
ATOM 3094 O O . LYS A 1 406 ? 3.717 26.735 32.406 1.00 54.84 406 LYS A O 1
ATOM 3099 N N . ARG A 1 407 ? 1.926 25.536 31.804 1.00 53.72 407 ARG A N 1
ATOM 3100 C CA . ARG A 1 407 ? 1.931 25.976 30.403 1.00 53.72 407 ARG A CA 1
ATOM 3101 C C . ARG A 1 407 ? 1.473 27.427 30.292 1.00 53.72 407 ARG A C 1
ATOM 3103 O O . ARG A 1 407 ? 2.031 28.148 29.471 1.00 53.72 407 ARG A O 1
ATOM 3110 N N . ILE A 1 408 ? 0.487 27.843 31.087 1.00 56.66 408 ILE A N 1
ATOM 3111 C CA . ILE A 1 408 ? 0.027 29.235 31.143 1.00 56.66 408 ILE A CA 1
ATOM 3112 C C . ILE A 1 408 ? 1.145 30.132 31.690 1.00 56.66 408 ILE A C 1
ATOM 3114 O O . ILE A 1 408 ? 1.497 31.098 31.019 1.00 56.66 408 ILE A O 1
ATOM 3118 N N . GLU A 1 409 ? 1.794 29.747 32.795 1.00 64.38 409 GLU A N 1
ATOM 3119 C CA . GLU A 1 409 ? 2.948 30.482 33.348 1.00 64.38 409 GLU A CA 1
ATOM 3120 C C . GLU A 1 409 ? 4.086 30.644 32.321 1.00 64.38 409 GLU A C 1
ATOM 3122 O O . GLU A 1 409 ? 4.634 31.732 32.149 1.00 64.38 409 GLU A O 1
ATOM 3127 N N . LEU A 1 410 ? 4.418 29.579 31.579 1.00 57.97 410 LEU A N 1
ATOM 3128 C CA . LEU A 1 410 ? 5.465 29.635 30.554 1.00 57.97 410 LEU A CA 1
ATOM 3129 C C . LEU A 1 410 ? 5.077 30.530 29.365 1.00 57.97 410 LEU A C 1
ATOM 3131 O O . LEU A 1 410 ? 5.939 31.192 28.789 1.00 57.97 410 LEU A O 1
ATOM 3135 N N . ILE A 1 411 ? 3.800 30.539 28.969 1.00 56.72 411 ILE A N 1
ATOM 3136 C CA . ILE A 1 411 ? 3.306 31.423 27.904 1.00 56.72 411 ILE A CA 1
ATOM 3137 C C . ILE A 1 411 ? 3.424 32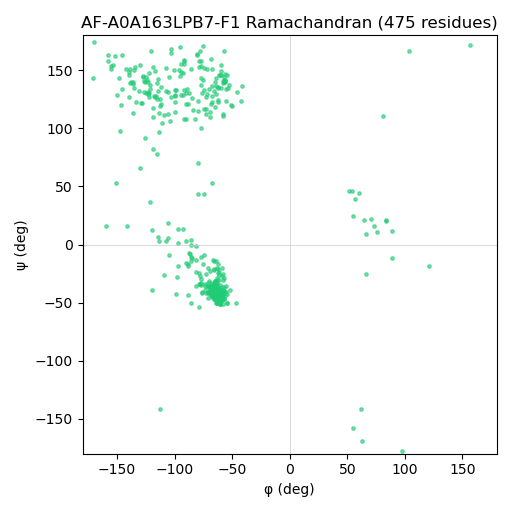.885 28.338 1.00 56.72 411 ILE A C 1
ATOM 3139 O O . ILE A 1 411 ? 3.896 33.700 27.549 1.00 56.72 411 ILE A O 1
ATOM 3143 N N . GLU A 1 412 ? 3.060 33.211 29.578 1.00 63.72 412 GLU A N 1
ATOM 3144 C CA . GLU A 1 412 ? 3.208 34.563 30.126 1.00 63.72 412 GLU A CA 1
ATOM 3145 C C . GLU A 1 412 ? 4.684 34.994 30.181 1.00 63.72 412 GLU A C 1
ATOM 3147 O O . GLU A 1 412 ? 5.017 36.095 29.742 1.00 63.72 412 GLU A O 1
ATOM 3152 N N . GLU A 1 413 ? 5.596 34.107 30.599 1.00 69.00 413 GLU A N 1
ATOM 3153 C CA . GLU A 1 413 ? 7.041 34.387 30.601 1.00 69.00 413 GLU A CA 1
ATOM 3154 C C . GLU A 1 413 ? 7.596 34.619 29.182 1.00 69.00 413 GLU A C 1
ATOM 3156 O O . GLU A 1 413 ? 8.448 35.484 28.956 1.00 69.00 413 GLU A O 1
ATOM 3161 N N . LEU A 1 414 ? 7.132 33.841 28.201 1.00 58.03 414 LEU A N 1
ATOM 3162 C CA . LEU A 1 414 ? 7.553 33.979 26.808 1.00 58.03 414 LEU A CA 1
ATOM 3163 C C . LEU A 1 414 ? 7.005 35.251 26.155 1.00 58.03 414 LEU A C 1
ATOM 3165 O O . LEU A 1 414 ? 7.725 35.866 25.369 1.00 58.03 414 LEU A O 1
ATOM 3169 N N . LEU A 1 415 ? 5.777 35.657 26.486 1.00 62.25 415 LEU A N 1
ATOM 3170 C CA . LEU A 1 415 ? 5.193 36.916 26.018 1.00 62.25 415 LEU A CA 1
ATOM 3171 C C . LEU A 1 415 ? 5.963 38.126 26.569 1.00 62.25 415 LEU A C 1
ATOM 3173 O O . LEU A 1 415 ? 6.326 39.003 25.791 1.00 62.25 415 LEU A O 1
ATOM 3177 N N . ASP A 1 416 ? 6.325 38.124 27.856 1.00 70.06 416 ASP A N 1
ATOM 3178 C CA . ASP A 1 416 ? 7.165 39.175 28.458 1.00 70.06 416 ASP A CA 1
ATOM 3179 C C . ASP A 1 416 ? 8.566 39.236 27.814 1.00 70.06 416 ASP A C 1
ATOM 3181 O O . ASP A 1 416 ? 9.100 40.314 27.531 1.00 70.06 416 ASP A O 1
ATOM 3185 N N . LYS A 1 417 ? 9.170 38.081 27.496 1.00 67.31 417 LYS A N 1
ATOM 3186 C CA . LYS A 1 417 ? 10.440 38.038 26.746 1.00 67.31 417 LYS A CA 1
ATOM 3187 C C . LYS A 1 417 ? 10.297 38.562 25.320 1.00 67.31 417 LYS A C 1
ATOM 3189 O O . LYS A 1 417 ? 11.227 39.217 24.838 1.00 67.31 417 LYS A O 1
ATOM 3194 N N . LEU A 1 418 ? 9.186 38.268 24.646 1.00 63.59 418 LEU A N 1
ATOM 3195 C CA . LEU A 1 418 ? 8.914 38.754 23.295 1.00 63.59 418 LEU A CA 1
ATOM 3196 C C . LEU A 1 418 ? 8.801 40.281 23.300 1.00 63.59 418 LEU A C 1
ATOM 3198 O O . LEU A 1 418 ? 9.541 40.930 22.568 1.00 63.59 418 LEU A O 1
ATOM 3202 N N . GLU A 1 419 ? 7.992 40.845 24.198 1.00 74.25 419 GLU A N 1
ATOM 3203 C CA . GLU A 1 419 ? 7.791 42.293 24.330 1.00 74.25 419 GLU A CA 1
ATOM 3204 C C . GLU A 1 419 ? 9.112 43.025 24.630 1.00 74.25 419 GLU A C 1
ATOM 3206 O O . GLU A 1 419 ? 9.467 44.010 23.978 1.00 74.25 419 GLU A O 1
ATOM 3211 N N . LYS A 1 420 ? 9.934 42.480 25.540 1.00 75.00 420 LYS A N 1
ATOM 3212 C CA . LYS A 1 420 ? 11.284 43.005 25.822 1.00 75.00 420 LYS A CA 1
ATOM 3213 C C . LYS A 1 420 ? 12.224 42.918 24.621 1.00 75.00 420 LYS A C 1
ATOM 3215 O O . LYS A 1 420 ? 13.114 43.758 24.478 1.00 75.00 420 LYS A O 1
ATOM 3220 N N . THR A 1 421 ? 12.076 41.895 23.784 1.00 63.53 421 THR A N 1
ATOM 3221 C CA . THR A 1 421 ? 12.908 41.713 22.588 1.00 63.53 421 THR A CA 1
ATOM 3222 C C . THR A 1 421 ? 12.481 42.666 21.479 1.00 63.53 421 THR A C 1
ATOM 3224 O O . THR A 1 421 ? 13.346 43.289 20.870 1.00 63.53 421 THR A O 1
ATOM 3227 N N . GLU A 1 422 ? 11.178 42.854 21.269 1.00 69.06 422 GLU A N 1
ATOM 3228 C CA . GLU A 1 422 ? 10.633 43.834 20.325 1.00 69.06 422 GLU A CA 1
ATOM 3229 C C . GLU A 1 422 ? 11.044 45.262 20.704 1.00 69.06 422 GLU A C 1
ATOM 3231 O O . GLU A 1 422 ? 11.515 46.009 19.847 1.00 69.06 422 GLU A O 1
ATOM 3236 N N . ALA A 1 423 ? 11.003 45.613 21.994 1.00 75.19 423 ALA A N 1
ATOM 3237 C CA . ALA A 1 423 ? 11.494 46.903 22.480 1.00 75.19 423 ALA A CA 1
ATOM 3238 C C . ALA A 1 423 ? 12.997 47.112 22.200 1.00 75.19 423 ALA A C 1
ATOM 3240 O O . ALA A 1 423 ? 13.416 48.196 21.789 1.00 75.19 423 ALA A O 1
ATOM 3241 N N . ARG A 1 424 ? 13.825 46.068 22.371 1.00 72.06 424 ARG A N 1
ATOM 3242 C CA . ARG A 1 424 ? 15.261 46.113 22.026 1.00 72.06 424 ARG A CA 1
ATOM 3243 C C . ARG A 1 424 ? 15.493 46.225 20.520 1.00 72.06 424 ARG A C 1
ATOM 3245 O O . ARG A 1 424 ? 16.429 46.908 20.106 1.00 72.06 424 ARG A O 1
ATOM 3252 N N . LEU A 1 425 ? 14.663 45.570 19.710 1.00 67.31 425 LEU A N 1
ATOM 3253 C CA . LEU A 1 425 ? 14.760 45.620 18.254 1.00 67.31 425 LEU A CA 1
ATOM 3254 C C . LEU A 1 425 ? 14.429 47.026 17.740 1.00 67.31 425 LEU A C 1
ATOM 3256 O O . LEU A 1 425 ? 15.202 47.582 16.967 1.00 67.31 425 LEU A O 1
ATOM 3260 N N . ALA A 1 426 ? 13.358 47.636 18.258 1.00 73.81 426 ALA A N 1
ATOM 3261 C CA . ALA A 1 426 ? 12.966 49.007 17.936 1.00 73.81 426 ALA A CA 1
ATOM 3262 C C . ALA A 1 426 ? 14.062 50.026 18.297 1.00 73.81 426 ALA A C 1
ATOM 3264 O O . ALA A 1 426 ? 14.351 50.932 17.515 1.00 73.81 426 ALA A O 1
ATOM 3265 N N . GLN A 1 427 ? 14.725 49.853 19.448 1.00 73.19 427 GLN A N 1
ATOM 3266 C CA . GLN A 1 427 ? 15.871 50.685 19.829 1.00 73.19 427 GLN A CA 1
ATOM 3267 C C . GLN A 1 427 ? 17.062 50.495 18.872 1.00 73.19 427 GLN A C 1
ATOM 3269 O O . GLN A 1 427 ? 17.677 51.470 18.451 1.00 73.19 427 GLN A O 1
ATOM 3274 N N . THR A 1 428 ? 17.348 49.252 18.475 1.00 68.56 428 THR A N 1
ATOM 3275 C CA . THR A 1 428 ? 18.444 48.932 17.543 1.00 68.56 428 THR A CA 1
ATOM 3276 C C . THR A 1 428 ? 18.193 49.503 16.140 1.00 68.56 428 THR A C 1
ATOM 3278 O O . THR A 1 428 ? 19.120 49.982 15.489 1.00 68.56 428 THR A O 1
ATOM 3281 N N . GLU A 1 429 ? 16.945 49.492 15.661 1.00 71.94 429 GLU A N 1
ATOM 3282 C CA . GLU A 1 429 ? 16.561 50.117 14.386 1.00 71.94 429 GLU A CA 1
ATOM 3283 C C . GLU A 1 429 ? 16.704 51.644 14.421 1.00 71.94 429 GLU A C 1
ATOM 3285 O O . GLU A 1 429 ? 17.144 52.251 13.440 1.00 71.94 429 GLU A O 1
ATOM 3290 N N . LEU A 1 430 ? 16.373 52.273 15.552 1.00 73.81 430 LEU A N 1
ATOM 3291 C CA . LEU A 1 430 ? 16.617 53.697 15.795 1.00 73.81 430 LEU A CA 1
ATOM 3292 C C . LEU A 1 430 ? 18.114 54.030 15.708 1.00 73.81 430 LEU A C 1
ATOM 3294 O O . LEU A 1 430 ? 18.493 54.965 14.995 1.00 73.81 430 LEU A O 1
ATOM 3298 N N . ASP A 1 431 ? 18.958 53.227 16.356 1.00 74.50 431 ASP A N 1
ATOM 3299 C CA . ASP A 1 431 ? 20.410 53.410 16.353 1.00 74.50 431 ASP A CA 1
ATOM 3300 C C . ASP A 1 431 ? 20.995 53.214 14.940 1.00 74.50 431 ASP A C 1
ATOM 3302 O O . ASP A 1 431 ? 21.756 54.060 14.463 1.00 74.50 431 ASP A O 1
ATOM 3306 N N . LEU A 1 432 ? 20.561 52.181 14.204 1.00 72.00 432 LEU A N 1
ATOM 3307 C CA . LEU A 1 432 ? 21.000 51.921 12.826 1.00 72.00 432 LEU A CA 1
ATOM 3308 C C . LEU A 1 432 ? 20.621 53.062 11.869 1.00 72.00 432 LEU A C 1
ATOM 3310 O O . LEU A 1 432 ? 21.425 53.464 11.026 1.00 72.00 432 LEU A O 1
ATOM 3314 N N . ASN A 1 433 ? 19.411 53.610 11.997 1.00 75.75 433 ASN A N 1
ATOM 3315 C CA . ASN A 1 433 ? 18.982 54.762 11.203 1.00 75.75 433 ASN A CA 1
ATOM 3316 C C . ASN A 1 433 ? 19.820 56.013 11.516 1.00 75.75 433 ASN A C 1
ATOM 3318 O O . ASN A 1 433 ? 20.136 56.788 10.608 1.00 75.75 433 ASN A O 1
ATOM 3322 N N . SER A 1 434 ? 20.226 56.197 12.776 1.00 73.62 434 SER A N 1
ATOM 3323 C CA . SER A 1 434 ? 21.119 57.290 13.171 1.00 73.62 434 SER A CA 1
ATOM 3324 C C . SER A 1 434 ? 22.506 57.158 12.524 1.00 73.62 434 SER A C 1
ATOM 3326 O O . SER A 1 434 ? 22.991 58.113 11.912 1.00 73.62 434 SER A O 1
ATOM 3328 N N . GLU A 1 435 ? 23.097 55.958 12.531 1.00 69.06 435 GLU A N 1
ATOM 3329 C CA . GLU A 1 435 ? 24.395 55.684 11.904 1.00 69.06 435 GLU A CA 1
ATOM 3330 C C . GLU A 1 435 ? 24.343 55.827 10.380 1.00 69.06 435 GLU A C 1
ATOM 3332 O O . GLU A 1 435 ? 25.258 56.379 9.764 1.00 69.06 435 GLU A O 1
ATOM 3337 N N . GLN A 1 436 ? 23.256 55.376 9.748 1.00 72.12 436 GLN A N 1
ATOM 3338 C CA . GLN A 1 436 ? 23.058 55.541 8.308 1.00 72.12 436 GLN A CA 1
ATOM 3339 C C . GLN A 1 436 ? 22.948 57.016 7.906 1.00 72.12 436 GLN A C 1
ATOM 3341 O O . GLN A 1 436 ? 23.481 57.400 6.861 1.00 72.12 436 GLN A O 1
ATOM 3346 N N . ASN A 1 437 ? 22.318 57.853 8.734 1.00 71.69 437 ASN A N 1
ATOM 3347 C CA . ASN A 1 437 ? 22.271 59.296 8.509 1.00 71.69 437 ASN A CA 1
ATOM 3348 C C . ASN A 1 437 ? 23.656 59.938 8.656 1.00 71.69 437 ASN A C 1
ATOM 3350 O O . ASN A 1 437 ? 24.060 60.689 7.771 1.00 71.69 437 ASN A O 1
ATOM 3354 N N . VAL A 1 438 ? 24.427 59.579 9.690 1.00 73.25 438 VAL A N 1
ATOM 3355 C CA . VAL A 1 438 ? 25.821 60.038 9.847 1.00 73.25 438 VAL A CA 1
ATOM 3356 C C . VAL A 1 438 ? 26.670 59.627 8.640 1.00 73.25 438 VAL A C 1
ATOM 3358 O O . VAL A 1 438 ? 27.407 60.443 8.085 1.00 73.25 438 VAL A O 1
ATOM 3361 N N . ARG A 1 439 ? 26.519 58.386 8.163 1.00 69.81 439 ARG A N 1
ATOM 3362 C CA . ARG A 1 439 ? 27.231 57.887 6.981 1.00 69.81 439 ARG A CA 1
ATOM 3363 C C . ARG A 1 439 ? 26.866 58.657 5.711 1.00 69.81 439 ARG A C 1
ATOM 3365 O O . ARG A 1 439 ? 27.763 58.952 4.924 1.00 69.81 439 ARG A O 1
ATOM 3372 N N . ARG A 1 440 ? 25.589 58.999 5.504 1.00 74.56 440 ARG A N 1
ATOM 3373 C CA . ARG A 1 440 ? 25.149 59.819 4.359 1.00 74.56 440 ARG A CA 1
ATOM 3374 C C . ARG A 1 440 ? 25.740 61.226 4.412 1.00 74.56 440 ARG A C 1
ATOM 3376 O O . ARG A 1 440 ? 26.221 61.704 3.387 1.00 74.56 440 ARG A O 1
ATOM 3383 N N . THR A 1 441 ? 25.769 61.851 5.589 1.00 74.25 441 THR A N 1
ATOM 3384 C CA . THR A 1 441 ? 26.395 63.168 5.782 1.00 74.25 441 THR A CA 1
ATOM 3385 C C . THR A 1 441 ? 27.885 63.121 5.446 1.00 74.25 441 THR A C 1
ATOM 3387 O O . THR A 1 441 ? 28.345 63.890 4.605 1.00 74.25 441 THR A O 1
ATOM 3390 N N . LEU A 1 442 ? 28.620 62.145 5.991 1.00 70.38 442 LEU A N 1
ATOM 3391 C CA . LEU A 1 442 ? 30.048 61.967 5.705 1.00 70.38 442 LEU A CA 1
ATOM 3392 C C . LEU A 1 442 ? 30.321 61.686 4.219 1.00 70.38 442 LEU A C 1
ATOM 3394 O O . LEU A 1 442 ? 31.287 62.193 3.655 1.00 70.38 442 LEU A O 1
ATOM 3398 N N . GLN A 1 443 ? 29.470 60.901 3.551 1.00 72.94 443 GLN A N 1
ATOM 3399 C CA . GLN A 1 443 ? 29.592 60.656 2.110 1.00 72.94 443 GLN A CA 1
ATOM 3400 C C . GLN A 1 443 ? 29.387 61.931 1.280 1.00 72.94 443 GLN A C 1
ATOM 3402 O O . GLN A 1 443 ? 30.095 62.120 0.289 1.00 72.94 443 GLN A O 1
ATOM 3407 N N . SER A 1 444 ? 28.467 62.810 1.692 1.00 75.38 444 SER A N 1
ATOM 3408 C CA . SER A 1 444 ? 28.253 64.115 1.057 1.00 75.38 444 SER A CA 1
ATOM 3409 C C . SER A 1 444 ? 29.470 65.028 1.223 1.00 75.38 444 SER A C 1
ATOM 3411 O O . SER A 1 444 ? 29.953 65.591 0.244 1.00 75.38 444 SER A O 1
ATOM 3413 N N . GLU A 1 445 ? 30.026 65.114 2.434 1.00 78.88 445 GLU A N 1
ATOM 3414 C CA . GLU A 1 445 ? 31.220 65.925 2.716 1.00 78.88 445 GLU A CA 1
ATOM 3415 C C . GLU A 1 445 ? 32.444 65.449 1.919 1.00 78.88 445 GLU A C 1
ATOM 3417 O O . GLU A 1 445 ? 33.173 66.259 1.342 1.00 78.88 445 GLU A O 1
ATOM 3422 N N . VAL A 1 446 ? 32.645 64.130 1.807 1.00 76.00 446 VAL A N 1
ATOM 3423 C CA . VAL A 1 446 ? 33.716 63.544 0.981 1.00 76.00 446 VAL A CA 1
ATOM 3424 C C . VAL A 1 446 ? 33.525 63.874 -0.502 1.00 76.00 446 VAL A C 1
ATOM 3426 O O . VAL A 1 446 ? 34.502 64.138 -1.208 1.00 76.00 446 VAL A O 1
ATOM 3429 N N . HIS A 1 447 ? 32.284 63.868 -0.995 1.00 78.19 447 HIS A N 1
ATOM 3430 C CA . HIS A 1 447 ? 31.990 64.219 -2.383 1.00 78.19 447 HIS A CA 1
ATOM 3431 C C . HIS A 1 447 ? 32.262 65.704 -2.671 1.00 78.19 447 HIS A C 1
ATOM 3433 O O . HIS A 1 447 ? 32.892 66.034 -3.681 1.00 78.19 447 HIS A O 1
ATOM 3439 N N . GLU A 1 448 ? 31.867 66.601 -1.765 1.00 76.88 448 GLU A N 1
ATOM 3440 C CA . GLU A 1 448 ? 32.171 68.032 -1.872 1.00 76.88 448 GLU A CA 1
ATOM 3441 C C . GLU A 1 448 ? 33.678 68.309 -1.827 1.00 76.88 448 GLU A C 1
ATOM 3443 O O . GLU A 1 448 ? 34.182 69.109 -2.620 1.00 76.88 448 GLU A O 1
ATOM 3448 N N . ALA A 1 449 ? 34.412 67.626 -0.943 1.00 73.06 449 ALA A N 1
ATOM 3449 C CA . ALA A 1 449 ? 35.861 67.756 -0.837 1.00 73.06 449 ALA A CA 1
ATOM 3450 C C . ALA A 1 449 ? 36.569 67.347 -2.139 1.00 73.06 449 ALA A C 1
ATOM 3452 O O . ALA A 1 449 ? 37.381 68.118 -2.652 1.00 73.06 449 ALA A O 1
ATOM 3453 N N . LYS A 1 450 ? 36.195 66.200 -2.726 1.00 72.75 450 LYS A N 1
ATOM 3454 C CA . LYS A 1 450 ? 36.717 65.757 -4.033 1.00 72.75 450 LYS A CA 1
ATOM 3455 C C . LYS A 1 450 ? 36.408 66.746 -5.151 1.00 72.75 450 LYS A C 1
ATOM 3457 O O . LYS A 1 450 ? 37.280 67.079 -5.941 1.00 72.75 450 LYS A O 1
ATOM 3462 N N . THR A 1 451 ? 35.188 67.276 -5.180 1.00 78.62 451 THR A N 1
ATOM 3463 C CA . THR A 1 451 ? 34.786 68.253 -6.201 1.00 78.62 451 THR A CA 1
ATOM 3464 C C . THR A 1 451 ? 35.611 69.544 -6.102 1.00 78.62 451 THR A C 1
ATOM 3466 O O . THR A 1 451 ? 35.993 70.125 -7.119 1.00 78.62 451 THR A O 1
ATOM 3469 N N . ARG A 1 452 ? 35.934 69.996 -4.880 1.00 75.62 452 ARG A N 1
ATOM 3470 C CA . ARG A 1 452 ? 36.833 71.143 -4.660 1.00 75.62 452 ARG A CA 1
ATOM 3471 C C . ARG A 1 452 ? 38.269 70.841 -5.083 1.00 75.62 452 ARG A C 1
ATOM 3473 O O . ARG A 1 452 ? 38.909 71.711 -5.673 1.00 75.62 452 ARG A O 1
ATOM 3480 N N . GLU A 1 453 ? 38.763 69.641 -4.796 1.00 74.94 453 GLU A N 1
ATOM 3481 C CA . GLU A 1 453 ? 40.095 69.187 -5.206 1.00 74.94 453 GLU A CA 1
ATOM 3482 C C . GLU A 1 453 ? 40.227 69.155 -6.736 1.00 74.94 453 GLU A C 1
ATOM 3484 O O . GLU A 1 453 ? 41.145 69.765 -7.287 1.00 74.94 453 GLU A O 1
ATOM 3489 N N . ASP A 1 454 ? 39.251 68.570 -7.434 1.00 74.88 454 ASP A N 1
ATOM 3490 C CA . ASP A 1 454 ? 39.213 68.523 -8.898 1.00 74.88 454 ASP A CA 1
ATOM 3491 C C . ASP A 1 454 ? 39.155 69.930 -9.517 1.00 74.88 454 ASP A C 1
ATOM 3493 O O . ASP A 1 454 ? 39.843 70.225 -10.500 1.00 74.88 454 ASP A O 1
ATOM 3497 N N . ALA A 1 455 ? 38.379 70.843 -8.921 1.00 74.38 455 ALA A N 1
ATOM 3498 C CA . ALA A 1 455 ? 38.310 72.234 -9.363 1.00 74.38 455 ALA A CA 1
ATOM 3499 C C . ALA A 1 455 ? 39.647 72.978 -9.178 1.00 74.38 455 ALA A C 1
ATOM 3501 O O . ALA A 1 455 ? 40.047 73.768 -10.041 1.00 74.38 455 ALA A O 1
ATOM 3502 N N . LEU A 1 456 ? 40.363 72.721 -8.077 1.00 73.06 456 LEU A N 1
ATOM 3503 C CA . LEU A 1 456 ? 41.702 73.266 -7.836 1.00 73.06 456 LEU A CA 1
ATOM 3504 C C . LEU A 1 456 ? 42.722 72.698 -8.831 1.00 73.06 456 LEU A C 1
ATOM 3506 O O . LEU A 1 456 ? 43.478 73.473 -9.421 1.00 73.06 456 LEU A O 1
ATOM 3510 N N . ALA A 1 457 ? 42.686 71.390 -9.091 1.00 67.81 457 ALA A N 1
ATOM 3511 C CA . ALA A 1 457 ? 43.541 70.735 -10.075 1.00 67.81 457 ALA A CA 1
ATOM 3512 C C . ALA A 1 457 ? 43.321 71.308 -11.486 1.00 67.81 457 ALA A C 1
ATOM 3514 O O . ALA A 1 457 ? 44.281 71.676 -12.166 1.00 67.81 457 ALA A O 1
ATOM 3515 N N . GLN A 1 458 ? 42.067 71.500 -11.910 1.00 70.19 458 GLN A N 1
ATOM 3516 C CA . GLN A 1 458 ? 41.751 72.136 -13.196 1.00 70.19 458 GLN A CA 1
ATOM 3517 C C . GLN A 1 458 ? 42.224 73.593 -13.270 1.00 70.19 458 GLN A C 1
ATOM 3519 O O . GLN A 1 458 ? 42.716 74.036 -14.313 1.00 70.19 458 GLN A O 1
ATOM 3524 N N . LYS A 1 459 ? 42.108 74.353 -12.174 1.00 70.38 459 LYS A N 1
ATOM 3525 C CA . LYS A 1 459 ? 42.611 75.732 -12.102 1.00 70.38 459 LYS A CA 1
ATOM 3526 C C . LYS A 1 459 ? 44.137 75.778 -12.222 1.00 70.38 459 LYS A C 1
ATOM 3528 O O . LYS A 1 459 ? 44.663 76.662 -12.896 1.00 70.38 459 LYS A O 1
ATOM 3533 N N . GLN A 1 460 ? 44.835 74.812 -11.630 1.00 64.81 460 GLN A N 1
ATOM 3534 C CA . GLN A 1 460 ? 46.290 74.694 -11.687 1.00 64.81 460 GLN A CA 1
ATOM 3535 C C . GLN A 1 460 ? 46.781 74.269 -13.077 1.00 64.81 460 GLN A C 1
ATOM 3537 O O . GLN A 1 460 ? 47.702 74.886 -13.606 1.00 64.81 460 GLN A O 1
ATOM 3542 N N . VAL A 1 461 ? 46.102 73.316 -13.728 1.00 66.31 461 VAL A N 1
ATOM 3543 C CA . VAL A 1 461 ? 46.361 72.941 -15.131 1.00 66.31 461 VAL A CA 1
ATOM 3544 C C . VAL A 1 461 ? 46.151 74.131 -16.071 1.00 66.31 461 VAL A C 1
ATOM 3546 O O . VAL A 1 461 ? 46.984 74.373 -16.945 1.00 66.31 461 VAL A O 1
ATOM 3549 N N . ARG A 1 462 ? 45.090 74.930 -15.869 1.00 64.69 462 ARG A N 1
ATOM 3550 C CA . ARG A 1 462 ? 44.885 76.170 -16.637 1.00 64.69 462 ARG A CA 1
ATOM 3551 C C . ARG A 1 462 ? 46.017 77.169 -16.422 1.00 64.69 462 ARG A C 1
ATOM 3553 O O . ARG A 1 462 ? 46.498 77.707 -17.408 1.00 64.69 462 ARG A O 1
ATOM 3560 N N . LEU A 1 463 ? 46.467 77.383 -15.183 1.00 58.62 463 LEU A N 1
ATOM 3561 C CA . LEU A 1 463 ? 47.573 78.301 -14.873 1.00 58.62 463 LEU A CA 1
ATOM 3562 C C . LEU A 1 463 ? 48.895 77.880 -15.540 1.00 58.62 463 LEU A C 1
ATOM 3564 O O . LEU A 1 463 ? 49.622 78.716 -16.076 1.00 58.62 463 LEU A O 1
ATOM 3568 N N . VAL A 1 464 ? 49.203 76.580 -15.532 1.00 58.88 464 VAL A N 1
ATOM 3569 C CA . VAL A 1 464 ? 50.391 76.018 -16.197 1.00 58.88 464 VAL A CA 1
ATOM 3570 C C . VAL A 1 464 ? 50.293 76.167 -17.721 1.00 58.88 464 VAL A C 1
ATOM 3572 O O . VAL A 1 464 ? 51.271 76.563 -18.357 1.00 58.88 464 VAL A O 1
ATOM 3575 N N . ALA A 1 465 ? 49.115 75.954 -18.315 1.00 58.53 465 ALA A N 1
ATOM 3576 C CA . ALA A 1 465 ? 48.896 76.160 -19.748 1.00 58.53 465 ALA A CA 1
ATOM 3577 C C . ALA A 1 465 ? 49.096 77.628 -20.177 1.00 58.53 465 ALA A C 1
ATOM 3579 O O . ALA A 1 465 ? 49.741 77.875 -21.196 1.00 58.53 465 ALA A O 1
ATOM 3580 N N . THR A 1 466 ? 48.643 78.611 -19.385 1.00 57.84 466 THR A N 1
ATOM 3581 C CA . THR A 1 466 ? 48.890 80.038 -19.677 1.00 57.84 466 THR A CA 1
ATOM 3582 C C . THR A 1 466 ? 50.366 80.417 -19.552 1.00 57.84 466 THR A C 1
ATOM 3584 O O . THR A 1 466 ? 50.846 81.254 -20.309 1.00 57.84 466 THR A O 1
ATOM 3587 N N . THR A 1 467 ? 51.108 79.787 -18.639 1.00 56.56 467 THR A N 1
ATOM 3588 C CA . THR A 1 467 ? 52.536 80.084 -18.413 1.00 56.56 467 THR A CA 1
ATOM 3589 C C . THR A 1 467 ? 53.425 79.454 -19.503 1.00 56.56 467 THR A C 1
ATOM 3591 O O . THR A 1 467 ? 54.446 80.020 -19.897 1.00 56.56 467 THR A O 1
ATOM 3594 N N . THR A 1 468 ? 52.996 78.321 -20.070 1.00 55.41 468 THR A N 1
ATOM 3595 C CA . THR A 1 468 ? 53.690 77.626 -21.172 1.00 55.41 468 THR A CA 1
ATOM 3596 C C . THR A 1 468 ? 53.449 78.302 -22.533 1.00 55.41 468 THR A C 1
ATOM 3598 O O . THR A 1 468 ? 54.316 78.270 -23.401 1.00 55.41 468 THR A O 1
ATOM 3601 N N . PHE A 1 469 ? 52.318 78.996 -22.718 1.00 52.06 469 PHE A N 1
ATOM 3602 C CA . PHE A 1 469 ? 52.028 79.739 -23.956 1.00 52.06 469 PHE A CA 1
ATOM 3603 C C . PHE A 1 469 ? 52.859 81.027 -24.117 1.00 52.06 469 PHE A C 1
ATOM 3605 O O . PHE A 1 469 ? 53.115 81.454 -25.239 1.00 52.06 469 PHE A O 1
ATOM 3612 N N . TYR A 1 470 ? 53.331 81.631 -23.020 1.00 52.72 470 TYR A N 1
ATOM 3613 C CA . TYR A 1 470 ? 54.164 82.843 -23.064 1.00 52.72 470 TYR A CA 1
ATOM 3614 C C . TYR A 1 470 ? 55.672 82.575 -23.218 1.00 52.72 470 TYR A C 1
ATOM 3616 O O . TYR A 1 470 ? 56.428 83.513 -23.452 1.00 52.72 470 TYR A O 1
ATOM 3624 N N . SER A 1 471 ? 56.125 81.318 -23.131 1.00 53.03 471 SER A N 1
ATOM 3625 C CA . SER A 1 471 ? 57.546 80.939 -23.268 1.00 53.03 471 SER A CA 1
ATOM 3626 C C . SER A 1 471 ? 57.945 80.462 -24.676 1.00 53.03 471 SER A C 1
ATOM 3628 O O . SER A 1 471 ? 59.115 80.172 -24.904 1.00 53.03 471 SER A O 1
ATOM 3630 N N . TYR A 1 472 ? 57.009 80.449 -25.634 1.00 51.28 472 TYR A N 1
ATOM 3631 C CA . TYR A 1 472 ? 57.232 80.098 -27.049 1.00 51.28 472 TYR A CA 1
ATOM 3632 C C . TYR A 1 472 ? 56.853 81.235 -28.021 1.00 51.28 472 TYR A C 1
ATOM 3634 O O . TYR A 1 472 ? 56.353 80.999 -29.120 1.00 51.28 472 TYR A O 1
ATOM 3642 N N . LEU A 1 473 ? 57.108 82.490 -27.637 1.00 49.69 473 LEU A N 1
ATOM 3643 C CA . LEU A 1 473 ? 57.201 83.595 -28.597 1.00 49.69 473 LEU A CA 1
ATOM 3644 C C . LEU A 1 473 ? 58.667 83.722 -29.051 1.00 49.69 473 LEU A C 1
ATOM 3646 O O . LEU A 1 473 ? 59.531 83.939 -28.201 1.00 49.69 473 LEU A O 1
ATOM 3650 N N . PRO A 1 474 ? 58.982 83.591 -30.353 1.00 52.56 474 PRO A N 1
ATOM 3651 C CA . PRO A 1 474 ? 60.330 83.828 -30.852 1.00 52.56 474 PRO A CA 1
ATOM 3652 C C . PRO A 1 474 ? 60.715 85.294 -30.637 1.00 52.56 474 PRO A C 1
ATOM 3654 O O . PRO A 1 474 ? 59.984 86.206 -31.026 1.00 52.56 474 PRO A O 1
ATOM 3657 N N . THR A 1 475 ? 61.885 85.514 -30.045 1.00 50.06 475 THR A N 1
ATOM 3658 C CA . THR A 1 475 ? 62.601 86.790 -30.074 1.00 50.06 475 THR A CA 1
ATOM 3659 C C . THR A 1 475 ? 62.860 87.184 -31.528 1.00 50.06 475 THR A C 1
ATOM 3661 O O . THR A 1 475 ? 63.628 86.520 -32.222 1.00 50.06 475 THR A O 1
ATOM 3664 N N . ALA A 1 476 ? 62.207 88.248 -31.993 1.00 46.69 476 ALA A N 1
ATOM 3665 C CA . ALA A 1 476 ? 62.614 88.977 -33.186 1.00 46.69 476 ALA A CA 1
ATOM 3666 C C . ALA A 1 476 ? 63.769 89.915 -32.807 1.00 46.69 476 ALA A C 1
ATOM 3668 O O . ALA A 1 476 ? 63.625 90.724 -31.887 1.00 46.69 476 ALA A O 1
ATOM 3669 N N . GLY A 1 477 ? 64.897 89.777 -33.503 1.00 40.28 477 GLY A N 1
ATOM 3670 C CA . GLY A 1 477 ? 66.116 90.565 -33.326 1.00 40.28 477 GLY A CA 1
ATOM 3671 C C . GLY A 1 477 ? 67.286 89.897 -34.014 1.00 40.28 477 GLY A C 1
ATOM 3672 O O . GLY A 1 477 ? 67.939 89.079 -33.332 1.00 40.28 477 GLY A O 1
#

Solvent-accessible surface area (backbone atoms only — not comparable to full-atom values): 25145 Å² total; per-residue (Å²): 119,72,70,63,56,54,51,52,52,51,52,54,52,37,51,53,44,26,53,54,44,40,65,72,40,41,73,59,46,51,49,53,29,49,52,34,54,77,53,57,25,42,52,84,56,22,50,67,41,36,51,52,54,49,51,51,46,40,74,75,70,48,67,59,47,68,51,36,69,88,34,84,42,18,32,38,34,67,42,77,51,66,72,53,29,38,37,29,48,20,35,51,32,22,46,85,100,52,30,41,37,65,30,20,34,55,20,30,38,53,32,50,46,51,44,56,17,50,47,51,33,40,64,76,66,69,60,73,20,29,44,29,40,34,42,37,36,7,58,83,74,55,26,30,47,53,52,32,51,76,51,56,75,66,55,91,72,44,61,31,40,34,39,58,41,64,43,38,42,74,70,56,36,94,68,68,77,77,52,46,28,36,30,24,48,56,27,18,9,34,45,34,35,33,41,37,29,41,36,31,59,28,45,42,88,79,43,45,89,74,32,23,39,8,37,60,20,53,53,42,20,52,49,42,46,58,62,48,57,79,79,49,60,97,74,46,47,79,49,75,47,77,80,38,68,59,90,57,90,63,44,32,25,32,49,19,32,33,45,37,38,36,32,15,70,36,46,76,56,25,53,56,51,45,53,57,50,49,51,27,44,50,51,17,18,61,77,40,69,28,48,75,46,78,48,80,47,58,66,24,29,28,32,48,52,35,64,68,58,15,50,51,49,29,56,56,36,42,78,73,76,38,48,41,38,44,75,69,82,49,86,45,91,51,64,42,29,64,9,46,49,27,76,79,32,54,21,40,41,28,28,49,26,77,56,83,56,88,43,56,77,78,38,66,82,72,75,76,79,80,78,77,80,83,78,80,88,84,81,93,72,78,81,79,76,80,78,81,74,88,73,49,74,70,53,50,55,53,51,47,54,56,50,48,55,54,50,52,54,50,50,52,55,49,49,55,51,48,54,55,46,52,56,51,47,56,52,50,52,53,52,51,52,51,52,52,51,52,51,52,52,53,53,50,54,54,50,52,51,51,54,52,49,54,51,50,51,53,51,50,54,52,54,52,52,59,57,57,64,70,73,71,66,82,84,83,132

Nearest PDB structures (foldseek):
  7yh4-assembly1_A  TM=9.145E-01  e=1.750E-38  Homo sapiens
  3ram-assembly1_B  TM=8.933E-01  e=4.280E-36  Staphylococcus aureus subsp. aureus N315
  3io1-assembly1_B-2  TM=7.930E-01  e=1.349E-20  Klebsiella pneumoniae subsp. pneumoniae MGH 78578
  2imo-assembly1_A  TM=5.941E-01  e=1.382E-15  Escherichia coli K-12
  1z2l-assembly1_B  TM=5.762E-01  e=1.557E-15  Escherichia coli K-12

InterPro domains:
  IPR002933 Peptidase M20 [PF01546] (99-341)
  IPR011650 Peptidase M20, dimerisation domain [PF07687] (192-285)
  IPR017439 Amidohydrolase [TIGR01891] (31-349)
  IPR036264 Bacterial exopeptidase dimerisation domain [SSF55031] (192-294)
  IPR052030 Peptidase M20/M20A family hydrolases [PTHR30575] (11-349)

Sequence (477 aa):
MGSQNTCKDALEKSRVIVASTIDAADTGLHKVNKALHTNPELAYQEHFAHQTITSYLSSLGFDVKKHTYGLDTSFEAEYGSGGRLVIICAEYDALPEIGHSCGHNLIATSSIATFIAVAEAMKQHNFEGRVRILGTPAEEGGGGKAKLIDAGAFPKDTSAAIMAHPVSAHQIFYKPGYYQGLAGLKLIASHKFKTEFKGKPAHAAGEPWNGVNALDAAVSAYANVSLLRQQMEPDERVHGVIEVGGTVPNVITDYTRMNWNVRSPTIERADKLLSRVKNCLEAAALASGCKLNYITSPTYLNLRANKTLCELYAHDMDTFGTKIQVDQEKMMNASTDMGNVSHIIPSFHDSDSKYRYRGSVHMADVPPPAPAPPVSALALVPPPTPPPGPLTYRERLAQFRILEEKRIELIEELLDKLEKTEARLAQTELDLNSEQNVRRTLQSEVHEAKTREDALAQKQVRLVATTTFYSYLPTAG

Foldseek 3Di:
DVPVVVVVVLVVVLVVLLVVQLVVCVVVLVVLLVQLQVDAAAFLGCQSNQCSLQVSCVVVVWDKAACPLVRNRKIKTKAFAADAEEEEEQERHADPPQGVLQVSSVFNSVSSSVQRSVRRSCVVVVDHYMYMYIYFGRFPQQLSVVSCVVSCVDPLRHQEYETETAFAQVQQDPDRDPAQKAWFDWEWKKWKKKKKWFKAKDFVPPCVVVIQARLQLVVQLVVLVVVCVVVADPQKDKDKDWPARDDDPRMRHRMTMMIMMTIDSFPVSSVVVVVSSVVSSVVSCVVRVIDMDMGTTDIFGIADADQVSLVVVQVVVVVVVGHYHHDGPDDDHHTTSVNVVVVSHRYIYMYGNNPPQVDGRPDRRDDDPDDDDDDDDDDDDPDDDDDDDDDDPVRVVVVVVVVVVVVVVVVVVVVVVVVVVVVVVVVVVVVVVVVVVVVVVVVVVVVVVVVVVVVVVVVVVVVVVVVVVVVPDDDDD

Mean predicted aligned error: 13.92 Å

Organism: Didymella rabiei (NCBI:txid5454)